Protein 1DQI (pdb70)

Nearest PDB structures (foldseek):
  1do6-assembly1_A  TM=9.764E-01  e=4.390E-23  Pyrococcus furiosus
  4bff-assembly3_F  TM=9.831E-01  e=1.515E-17  Archaeoglobus fulgidus
  2amu-assembly1_A  TM=9.667E-01  e=4.034E-16  Thermotoga maritima
  4c4b-assembly1_A  TM=9.115E-01  e=6.833E-17  Archaeoglobus fulgidus
  4c4u-assembly3_O  TM=9.508E-01  e=7.290E-16  Archaeoglobus fulgidus

Sequence (496 aa):
MISETIRSGDWKGEKHVPVIEYEREGELVKVKVQVGKEIPHPNTTEHHIRYIELYFLPEGENFVYQVGRVEFTAHGESVNGPNTSDVYTEPIAYFVLKTKKKGKLYALSYCNIHGLWENEVTLEMISETIRSGDWKGEKHVPVIEYEREGELVKVKVQVGKEIPHPNTTEHHIRYIELYFLPEGENFVYQVGRVEFTAHGESVNGPNTSDVYTEPIAYFVLKTKKKGKLYALSYCNIHGLWENEVTLEMISETIRSGDWKGEKHVPVIEYEREGELVKVKVQVGKEIPHPNTTEHHIRYIELYFLPEGENFVYQVGRVEFTAHGESVNGPNTSDVYTEPIAYFVLKTKKKGKLYALSYCNIHGLWENEVTLEMISETIRSGDWKGEKHVPVIEYEREGELVKVKVQVGKEIPHPNTTEHHIRYIELYFLPEGENFVYQVGRVEFTAHGESVNGPNTSDVYTEPIAYFVLKTKKKGKLYALSYCNIHGLWENEVTLE

B-factor: mean 19.08, std 8.94, range [7.33, 59.72]

Solvent-accessible surface area: 18107 Å² total; per-residue (Å²): 123,0,35,99,5,17,72,58,49,58,95,211,80,29,59,0,21,0,46,15,68,70,104,76,78,72,71,49,0,62,0,79,0,16,5,6,110,142,106,94,8,52,17,46,3,44,25,11,5,36,3,0,0,0,0,0,31,2,130,82,59,105,45,1,8,1,0,0,3,2,8,4,12,1,3,0,3,12,79,126,24,51,56,64,1,51,1,26,2,28,11,35,0,67,4,6,0,75,0,154,58,108,10,53,0,0,0,3,1,0,0,1,14,14,0,0,0,5,46,55,50,79,1,143,112,1,40,94,5,19,79,70,40,108,83,149,46,56,79,20,3,0,8,17,71,64,101,71,75,70,74,50,0,78,0,62,0,21,6,14,78,102,70,103,14,48,16,48,3,46,29,12,5,36,2,0,0,0,0,0,34,2,138,80,61,104,33,1,11,1,0,0,4,2,10,4,12,1,3,0,4,10,84,121,22,52,57,61,2,54,1,29,3,35,10,36,0,73,4,11,0,72,1,154,58,102,10,53,0,0,0,3,1,1,0,1,13,32,0,0,27,8,36,55,48,81,1,132,124,1,30,100,4,21,73,57,50,51,98,211,79,28,83,1,22,0,52,16,72,69,101,78,106,69,85,45,0,60,0,73,0,15,6,9,95,130,107,102,9,51,26,47,3,42,24,11,6,37,2,0,0,0,0,0,31,2,129,81,61,106,46,2,10,1,0,0,3,2,9,3,13,2,2,0,4,12,80,126,23,53,57,65,2,51,1,35,2,38,12,42,0,65,3,4,0,56,1,152,58,107,10,54,0,0,0,2,1,1,0,1,12,14,1,0,1,6,46,54,49,75,1,143,112,0,38,95,4,21,78,74,41,111,92,144,54,74,68,14,2,0,8,15,74,70,104,75,77,72,91,48,0,78,0,61,0,21,7,15,81,92,67,103,15,46,24,46,4,45,29,11,5,39,2,0,0,0,1,0,33,2,130,81,60,106,32,1,10,2,0,0,4,2,8,3,11,1,2,0,4,9,84,122,21,52,57,60,2,54,1,37,3,42,11,37,0,75,4,10,0,51,1,158,57,108,11,54,0,0,0,3,1,1,0,1,12,33,0,0,18,8,36,55,48,75,1,144

Foldseek 3Di:
DCVVQEAADDDPPAWDAWDWDWDDDPQKIKIKTATQPPHAHDQWPVKHWFKKWKWWDFPPDDDIGTQDIDGWPDRLDDPVGINPPPDGGHGMDIGIDGHPTWGKMKMWIQMPPRGIYMDMDTGD/DCVVQEAEDDQQVDFAAWDWDWDDDPQKIKIKIAGQPNHHFDQWPVKHWFKKWKWWDFPPDDDIGTQDMDGWPDRLDDPVGINPPPDGGHGMDMGIDGHPTWAKMKMWIQMPPRTIYIDMDTGD/DCCVQEAADDDPPAWDAWDWDWDDDPQKIKIKIATQPPHAHDQWPVKHWFKKWKWWDFPPDDDIGTQDMDGWPDRLDDPVGINPNPDGGHGMDIGIDGHPTWGKMKMWIQMPPRGIYMDMDTGD/DCVVQEAEDDLLPDQAAWDWDWDDDPQKIKIKIAGQPNHHFDQWPVKHWFKKWKWWDFPPDDDIGTQDIDGWPDRLDDPVGINPPPDGGHGMDIGIDGHPTWGKMKMWIQMPPRTIYIDMDTGD

CATH classification: 2.60.40.730

InterPro domains:
  IPR002742 Desulfoferrodoxin, ferrous iron-binding domain [PF01880] (9-120)
  IPR002742 Desulfoferrodoxin, ferrous iron-binding domain [TIGR00332] (8-123)
  IPR036073 Desulfoferrodoxin, ferrous iron-binding domain superfamily [G3DSA:2.60.40.730] (1-124)
  IPR036073 Desulfoferrodoxin, ferrous iron-binding domain superfamily [SSF49367] (2-123)
  IPR051233 Desulfoferrodoxin superoxide reductase [PTHR36541] (2-122)

Organism: Pyrococcus furiosus (strain ATCC 43587 / DSM 3638 / JCM 8422 / Vc1) (NCBI:txid186497)

Radius of gyration: 20.84 Å; Cα contacts (8 Å, |Δi|>4): 1491; chains: 4; bounding box: 49×52×50 Å

Structure (mmCIF, N/CA/C/O backbone):
data_1DQI
#
_entry.id   1DQI
#
_cell.length_a   49.662
_cell.length_b   93.191
_cell.length_c   99.505
_cell.angle_alpha   90.00
_cell.angle_beta   90.00
_cell.angle_gamma   90.00
#
_symmetry.space_group_name_H-M   'P 21 21 21'
#
loop_
_entity.id
_entity.type
_entity.pdbx_description
1 polymer 'SUPEROXIDE REDUCTASE'
2 non-polymer 'FE (III) ION'
3 water water
#
loop_
_atom_site.group_PDB
_atom_site.id
_atom_site.type_symbol
_atom_site.label_atom_id
_atom_site.label_alt_id
_atom_site.label_comp_id
_atom_site.label_asym_id
_atom_site.label_entity_id
_atom_site.label_seq_id
_atom_site.pdbx_PDB_ins_code
_atom_site.Cartn_x
_atom_site.Cartn_y
_atom_site.Cartn_z
_atom_site.occupancy
_atom_site.B_iso_or_equiv
_atom_site.auth_seq_id
_atom_site.auth_comp_id
_atom_site.auth_asym_id
_atom_site.auth_atom_id
_atom_site.pdbx_PDB_model_num
ATOM 1 N N . MET A 1 1 ? 34.421 -4.345 35.995 1.00 20.42 1 MET A N 1
ATOM 2 C CA . MET A 1 1 ? 33.894 -3.550 34.847 1.00 20.66 1 MET A CA 1
ATOM 3 C C . MET A 1 1 ? 32.750 -4.295 34.175 1.00 19.48 1 MET A C 1
ATOM 4 O O . MET A 1 1 ? 32.840 -5.497 33.939 1.00 18.29 1 MET A O 1
ATOM 9 N N . ILE A 1 2 ? 31.675 -3.579 33.864 1.00 17.98 2 ILE A N 1
ATOM 10 C CA . ILE A 1 2 ? 30.524 -4.200 33.224 1.00 17.76 2 ILE A CA 1
ATOM 11 C C . ILE A 1 2 ? 30.903 -4.781 31.864 1.00 17.45 2 ILE A C 1
ATOM 12 O O . ILE A 1 2 ? 30.288 -5.736 31.392 1.00 16.37 2 ILE A O 1
ATOM 17 N N . SER A 1 3 ? 31.933 -4.213 31.246 1.00 18.35 3 SER A N 1
ATOM 18 C CA . SER A 1 3 ? 32.392 -4.675 29.941 1.00 18.64 3 SER A CA 1
ATOM 19 C C . SER A 1 3 ? 32.749 -6.159 29.930 1.00 17.40 3 SER A C 1
ATOM 20 O O . SER A 1 3 ? 32.747 -6.792 28.876 1.00 17.15 3 SER A O 1
ATOM 23 N N . GLU A 1 4 ? 33.055 -6.712 31.101 1.00 16.87 4 GLU A N 1
ATOM 24 C CA . GLU A 1 4 ? 33.417 -8.123 31.201 1.00 18.55 4 GLU A CA 1
ATOM 25 C C . GLU A 1 4 ? 32.220 -9.038 30.959 1.00 18.15 4 GLU A C 1
ATOM 26 O O . GLU A 1 4 ? 32.364 -10.258 30.912 1.00 19.66 4 GLU A O 1
ATOM 32 N N . THR A 1 5 ? 31.042 -8.444 30.806 1.00 17.44 5 THR A N 1
ATOM 33 C CA . THR A 1 5 ? 29.821 -9.212 30.572 1.00 16.83 5 THR A CA 1
ATOM 34 C C . THR A 1 5 ? 29.274 -8.961 29.170 1.00 17.29 5 THR A C 1
ATOM 35 O O . THR A 1 5 ? 28.248 -9.528 28.788 1.00 17.47 5 THR A O 1
ATOM 39 N N . ILE A 1 6 ? 29.952 -8.107 28.411 1.00 15.40 6 ILE A N 1
ATOM 40 C CA . ILE A 1 6 ? 29.511 -7.774 27.061 1.00 16.18 6 ILE A CA 1
ATOM 41 C C . ILE A 1 6 ? 30.354 -8.461 25.997 1.00 16.28 6 ILE A C 1
ATOM 42 O O . ILE A 1 6 ? 31.574 -8.303 25.960 1.00 17.42 6 ILE A O 1
ATOM 47 N N . ARG A 1 7 ? 29.697 -9.220 25.127 1.00 16.53 7 ARG A N 1
ATOM 48 C CA . ARG A 1 7 ? 30.398 -9.922 24.060 1.00 16.20 7 ARG A CA 1
ATOM 49 C C . ARG A 1 7 ? 30.314 -9.134 22.756 1.00 17.44 7 ARG A C 1
ATOM 50 O O . ARG A 1 7 ? 29.333 -8.434 22.505 1.00 16.44 7 ARG A O 1
ATOM 58 N N . SER A 1 8 ? 31.350 -9.251 21.930 1.00 17.90 8 SER A N 1
ATOM 59 C CA . SER A 1 8 ? 31.399 -8.539 20.658 1.00 18.32 8 SER A CA 1
ATOM 60 C C . SER A 1 8 ? 31.599 -9.490 19.487 1.00 18.72 8 SER A C 1
ATOM 61 O O . SER A 1 8 ? 31.616 -9.068 18.330 1.00 19.12 8 SER A O 1
ATOM 64 N N . GLY A 1 9 ? 31.753 -10.773 19.792 1.00 18.65 9 GLY A N 1
ATOM 65 C CA . GLY A 1 9 ? 31.953 -11.755 18.746 1.00 19.55 9 GLY A CA 1
ATOM 66 C C . GLY A 1 9 ? 30.997 -12.921 18.878 1.00 19.34 9 GLY A C 1
ATOM 67 O O . GLY A 1 9 ? 30.894 -13.529 19.941 1.00 20.61 9 GLY A O 1
ATOM 68 N N . ASP A 1 10 ? 30.294 -13.222 17.793 1.00 19.24 10 ASP A N 1
ATOM 69 C CA . ASP A 1 10 ? 29.340 -14.323 17.761 1.00 19.14 10 ASP A CA 1
ATOM 70 C C . ASP A 1 10 ? 30.073 -15.654 17.827 1.00 19.38 10 ASP A C 1
ATOM 71 O O . ASP A 1 10 ? 31.250 -15.743 17.479 1.00 18.88 10 ASP A O 1
ATOM 76 N N . TRP A 1 11 ? 29.380 -16.687 18.289 1.00 18.76 11 TRP A N 1
ATOM 77 C CA . TRP A 1 11 ? 29.963 -18.019 18.279 1.00 19.53 11 TRP A CA 1
ATOM 78 C C . TRP A 1 11 ? 29.166 -18.652 17.148 1.00 19.22 11 TRP A C 1
ATOM 79 O O . TRP A 1 11 ? 28.003 -18.304 16.946 1.00 20.10 11 TRP A O 1
ATOM 90 N N . LYS A 1 12 ? 29.780 -19.547 16.388 1.00 19.44 12 LYS A N 1
ATOM 91 C CA . LYS A 1 12 ? 29.075 -20.171 15.275 1.00 20.58 12 LYS A CA 1
ATOM 92 C C . LYS A 1 12 ? 27.859 -20.961 15.745 1.00 20.24 12 LYS A C 1
ATOM 93 O O . LYS A 1 12 ? 27.966 -21.810 16.630 1.00 21.30 12 LYS A O 1
ATOM 99 N N . GLY A 1 13 ? 26.701 -20.671 15.158 1.00 19.76 13 GLY A N 1
ATOM 100 C CA . GLY A 1 13 ? 25.493 -21.381 15.536 1.00 19.42 13 GLY A CA 1
ATOM 101 C C . GLY A 1 13 ? 24.332 -20.497 15.954 1.00 19.66 13 GLY A C 1
ATOM 102 O O . GLY A 1 13 ? 23.175 -20.895 15.833 1.00 20.78 13 GLY A O 1
ATOM 103 N N . GLU A 1 14 ? 24.635 -19.302 16.454 1.00 18.30 14 GLU A N 1
ATOM 104 C CA . GLU A 1 14 ? 23.596 -18.370 16.885 1.00 17.58 14 GLU A CA 1
ATOM 105 C C . GLU A 1 14 ? 24.081 -16.934 16.741 1.00 17.15 14 GLU A C 1
ATOM 106 O O . GLU A 1 14 ? 25.147 -16.578 17.242 1.00 17.65 14 GLU A O 1
ATOM 112 N N . LYS A 1 15 ? 23.290 -16.112 16.056 1.00 17.33 15 LYS A N 1
ATOM 113 C CA . LYS A 1 15 ? 23.639 -14.712 15.829 1.00 17.18 15 LYS A CA 1
ATOM 114 C C . LYS A 1 15 ? 23.126 -13.806 16.944 1.00 16.42 15 LYS A C 1
ATOM 115 O O . LYS A 1 15 ? 21.927 -13.768 17.219 1.00 16.90 15 LYS A O 1
ATOM 121 N N . HIS A 1 16 ? 24.043 -13.074 17.570 1.00 15.23 16 HIS A N 1
ATOM 122 C CA . HIS A 1 16 ? 23.703 -12.164 18.661 1.00 15.38 16 HIS A CA 1
ATOM 123 C C . HIS A 1 16 ? 24.183 -10.743 18.398 1.00 15.43 16 HIS A C 1
ATOM 124 O O . HIS A 1 16 ? 23.527 -9.775 18.778 1.00 15.16 16 HIS A O 1
ATOM 131 N N . VAL A 1 17 ? 25.346 -10.622 17.769 1.00 17.15 17 VAL A N 1
ATOM 132 C CA . VAL A 1 17 ? 25.919 -9.312 17.496 1.00 17.77 17 VAL A CA 1
ATOM 133 C C . VAL A 1 17 ? 24.981 -8.412 16.703 1.00 18.73 17 VAL A C 1
ATOM 134 O O . VAL A 1 17 ? 24.535 -8.770 15.615 1.00 20.28 17 VAL A O 1
ATOM 138 N N . PRO A 1 18 ? 24.658 -7.231 17.250 1.00 18.74 18 PRO A N 1
ATOM 139 C CA . PRO A 1 18 ? 23.767 -6.312 16.539 1.00 20.06 18 PRO A CA 1
ATOM 140 C C . PRO A 1 18 ? 24.499 -5.687 15.355 1.00 21.04 18 PRO A C 1
ATOM 141 O O . PRO A 1 18 ? 25.506 -5.003 15.533 1.00 24.32 18 PRO A O 1
ATOM 145 N N . VAL A 1 19 ? 24.004 -5.937 14.149 1.00 20.46 19 VAL A N 1
ATOM 146 C CA . VAL A 1 19 ? 24.628 -5.394 12.948 1.00 21.15 19 VAL A CA 1
ATOM 147 C C . VAL A 1 19 ? 24.121 -3.980 12.686 1.00 19.93 19 VAL A C 1
ATOM 148 O O . VAL A 1 19 ? 22.915 -3.751 12.628 1.00 18.56 19 VAL A O 1
ATOM 152 N N . ILE A 1 20 ? 25.049 -3.038 12.529 1.00 19.71 20 ILE A N 1
ATOM 153 C CA . ILE A 1 20 ? 24.696 -1.643 12.284 1.00 19.84 20 ILE A CA 1
ATOM 154 C C . ILE A 1 20 ? 24.933 -1.218 10.840 1.00 20.67 20 ILE A C 1
ATOM 155 O O . ILE A 1 20 ? 26.004 -1.449 10.280 1.00 21.26 20 ILE A O 1
ATOM 160 N N . GLU A 1 21 ? 23.925 -0.587 10.251 1.00 21.08 21 GLU A N 1
ATOM 161 C CA . GLU A 1 21 ? 24.011 -0.090 8.883 1.00 22.63 21 GLU A CA 1
ATOM 162 C C . GLU A 1 21 ? 23.346 1.275 8.872 1.00 22.35 21 GLU A C 1
ATOM 163 O O . GLU A 1 21 ? 22.398 1.510 9.620 1.00 21.39 21 GLU A O 1
ATOM 169 N N . TYR A 1 22 ? 23.834 2.180 8.033 1.00 21.65 22 TYR A N 1
ATOM 170 C CA . TYR A 1 22 ? 23.238 3.505 7.976 1.00 22.05 22 TYR A CA 1
ATOM 171 C C . TYR A 1 22 ? 23.286 4.140 6.595 1.00 23.36 22 TYR A C 1
ATOM 172 O O . TYR A 1 22 ? 24.024 3.702 5.709 1.00 22.17 22 TYR A O 1
ATOM 181 N N . GLU A 1 23 ? 22.475 5.178 6.429 1.00 25.18 23 GLU A N 1
ATOM 182 C CA . GLU A 1 23 ? 22.391 5.923 5.182 1.00 27.86 23 GLU A CA 1
ATOM 183 C C . GLU A 1 23 ? 22.265 7.396 5.549 1.00 28.59 23 GLU A C 1
ATOM 184 O O . GLU A 1 23 ? 21.375 7.775 6.312 1.00 27.71 23 GLU A O 1
ATOM 190 N N . ARG A 1 24 ? 23.164 8.217 5.017 1.00 28.97 24 ARG A N 1
ATOM 191 C CA . ARG A 1 24 ? 23.158 9.648 5.295 1.00 31.11 24 ARG A CA 1
ATOM 192 C C . ARG A 1 24 ? 22.400 10.404 4.210 1.00 31.76 24 ARG A C 1
ATOM 193 O O . ARG A 1 24 ? 22.812 10.417 3.050 1.00 32.26 24 ARG A O 1
ATOM 201 N N . GLU A 1 25 ? 21.289 11.025 4.594 1.00 32.47 25 GLU A N 1
ATOM 202 C CA . GLU A 1 25 ? 20.466 11.791 3.664 1.00 33.47 25 GLU A CA 1
ATOM 203 C C . GLU A 1 25 ? 20.323 13.222 4.168 1.00 33.26 25 GLU A C 1
ATOM 204 O O . GLU A 1 25 ? 19.465 13.512 5.005 1.00 33.96 25 GLU A O 1
ATOM 210 N N . GLY A 1 26 ? 21.166 14.112 3.655 1.00 32.40 26 GLY A N 1
ATOM 211 C CA . GLY A 1 26 ? 21.117 15.498 4.080 1.00 31.36 26 GLY A CA 1
ATOM 212 C C . GLY A 1 26 ? 21.569 15.615 5.521 1.00 30.24 26 GLY A C 1
ATOM 213 O O . GLY A 1 26 ? 22.674 15.199 5.864 1.00 30.35 26 GLY A O 1
ATOM 214 N N . GLU A 1 27 ? 20.716 16.181 6.368 1.00 29.57 27 GLU A N 1
ATOM 215 C CA . GLU A 1 27 ? 21.042 16.335 7.782 1.00 28.83 27 GLU A CA 1
ATOM 216 C C . GLU A 1 27 ? 20.570 15.112 8.564 1.00 27.05 27 GLU A C 1
ATOM 217 O O . GLU A 1 27 ? 20.774 15.018 9.776 1.00 26.25 27 GLU A O 1
ATOM 223 N N . LEU A 1 28 ? 19.945 14.171 7.862 1.00 24.50 28 LEU A N 1
ATOM 224 C CA . LEU A 1 28 ? 19.432 12.970 8.504 1.00 23.95 28 LEU A CA 1
ATOM 225 C C . LEU A 1 28 ? 20.295 11.733 8.296 1.00 22.83 28 LEU A C 1
ATOM 226 O O . LEU A 1 28 ? 20.810 11.485 7.205 1.00 23.09 28 LEU A O 1
ATOM 231 N N . VAL A 1 29 ? 20.448 10.964 9.368 1.00 19.98 29 VAL A N 1
ATOM 232 C CA . VAL A 1 29 ? 21.218 9.731 9.345 1.00 19.72 29 VAL A CA 1
ATOM 233 C C . VAL A 1 29 ? 20.251 8.625 9.750 1.00 19.51 29 VAL A C 1
ATOM 234 O O . VAL A 1 29 ? 19.834 8.552 10.907 1.00 20.34 29 VAL A O 1
ATOM 238 N N . LYS A 1 30 ? 19.874 7.788 8.789 1.00 18.92 30 LYS A N 1
ATOM 239 C CA . LYS A 1 30 ? 18.951 6.688 9.046 1.00 18.07 30 LYS A CA 1
ATOM 240 C C . LYS A 1 30 ? 19.771 5.461 9.414 1.00 18.27 30 LYS A C 1
ATOM 241 O O . LYS A 1 30 ? 20.561 4.964 8.611 1.00 18.37 30 LYS A O 1
ATOM 247 N N . VAL A 1 31 ? 19.578 4.975 10.635 1.00 16.93 31 VAL A N 1
ATOM 248 C CA . VAL A 1 31 ? 20.330 3.832 11.122 1.00 15.97 31 VAL A CA 1
ATOM 249 C C . VAL A 1 31 ? 19.476 2.601 11.364 1.00 16.29 31 VAL A C 1
ATOM 250 O O . VAL A 1 31 ? 18.456 2.663 12.051 1.00 17.40 31 VAL A O 1
ATOM 254 N N . LYS A 1 32 ? 19.907 1.480 10.797 1.00 16.44 32 LYS A N 1
ATOM 255 C CA . LYS A 1 32 ? 19.211 0.216 10.973 1.00 16.13 32 LYS A CA 1
ATOM 256 C C . LYS A 1 32 ? 20.124 -0.710 11.764 1.00 16.43 32 LYS A C 1
ATOM 257 O O . LYS A 1 32 ? 21.291 -0.897 11.416 1.00 16.25 32 LYS A O 1
ATOM 263 N N . VAL A 1 33 ? 19.600 -1.268 12.848 1.00 14.77 33 VAL A N 1
ATOM 264 C CA . VAL A 1 33 ? 20.370 -2.190 13.670 1.00 14.54 33 VAL A CA 1
ATOM 265 C C . VAL A 1 33 ? 19.536 -3.450 13.797 1.00 14.17 33 VAL A C 1
ATOM 266 O O . VAL A 1 33 ? 18.336 -3.379 14.046 1.00 14.43 33 VAL A O 1
ATOM 270 N N . GLN A 1 34 ? 20.155 -4.608 13.612 1.00 14.79 34 GLN A N 1
ATOM 271 C CA . GLN A 1 34 ? 19.395 -5.836 13.728 1.00 16.30 34 GLN A CA 1
ATOM 272 C C . GLN A 1 34 ? 20.229 -7.021 14.174 1.00 15.82 34 GLN A C 1
ATOM 273 O O . GLN A 1 34 ? 21.436 -7.086 13.936 1.00 14.65 34 GLN A O 1
ATOM 279 N N . VAL A 1 35 ? 19.566 -7.944 14.856 1.00 15.90 35 VAL A N 1
ATOM 280 C CA . VAL A 1 35 ? 20.199 -9.155 15.346 1.00 14.77 35 VAL A CA 1
ATOM 281 C C . VAL A 1 35 ? 19.633 -10.309 14.524 1.00 16.43 35 VAL A C 1
ATOM 282 O O . VAL A 1 35 ? 18.416 -10.451 14.409 1.00 17.32 35 VAL A O 1
ATOM 286 N N . GLY A 1 36 ? 20.515 -11.107 13.927 1.00 17.98 36 GLY A N 1
ATOM 287 C CA . GLY A 1 36 ? 20.072 -12.248 13.138 1.00 19.00 36 GLY A CA 1
ATOM 288 C C . GLY A 1 36 ? 19.661 -11.941 11.710 1.00 21.71 36 GLY A C 1
ATOM 289 O O . GLY A 1 36 ? 18.688 -12.502 11.208 1.00 21.55 36 GLY A O 1
ATOM 290 N N . LYS A 1 37 ? 20.413 -11.063 11.052 1.00 23.53 37 LYS A N 1
ATOM 291 C CA . LYS A 1 37 ? 20.139 -10.660 9.672 1.00 27.32 37 LYS A CA 1
ATOM 292 C C . LYS A 1 37 ? 19.768 -11.798 8.716 1.00 29.84 37 LYS A C 1
ATOM 293 O O . LYS A 1 37 ? 18.646 -11.851 8.214 1.00 32.58 37 LYS A O 1
ATOM 299 N N . GLU A 1 38 ? 20.711 -12.699 8.457 1.00 32.04 38 GLU A N 1
ATOM 300 C CA . GLU A 1 38 ? 20.473 -13.819 7.543 1.00 33.52 38 GLU A CA 1
ATOM 301 C C . GLU A 1 38 ? 19.924 -15.050 8.259 1.00 32.86 38 GLU A C 1
ATOM 302 O O . GLU A 1 38 ? 18.941 -15.652 7.821 1.00 33.74 38 GLU A O 1
ATOM 308 N N . ILE A 1 39 ? 20.584 -15.431 9.347 1.00 30.50 39 ILE A N 1
ATOM 309 C CA . ILE A 1 39 ? 20.166 -16.573 10.149 1.00 28.49 39 ILE A CA 1
ATOM 310 C C . ILE A 1 39 ? 19.545 -15.983 11.408 1.00 25.93 39 ILE A C 1
ATOM 311 O O . ILE A 1 39 ? 20.250 -15.586 12.332 1.00 26.10 39 ILE A O 1
ATOM 316 N N . PRO A 1 40 ? 18.207 -15.916 11.456 1.00 23.78 40 PRO A N 1
ATOM 317 C CA . PRO A 1 40 ? 17.521 -15.354 12.622 1.00 21.52 40 PRO A CA 1
ATOM 318 C C . PRO A 1 40 ? 17.840 -15.970 13.977 1.00 18.76 40 PRO A C 1
ATOM 319 O O . PRO A 1 40 ? 18.072 -17.171 14.104 1.00 17.45 40 PRO A O 1
ATOM 323 N N . HIS A 1 41 ? 17.862 -15.109 14.987 1.00 16.23 41 HIS A N 1
ATOM 324 C CA . HIS A 1 41 ? 18.094 -15.527 16.356 1.00 14.99 41 HIS A CA 1
ATOM 325 C C . HIS A 1 41 ? 16.724 -16.032 16.805 1.00 14.71 41 HIS A C 1
ATOM 326 O O . HIS A 1 41 ? 15.694 -15.565 16.312 1.00 14.48 41 HIS A O 1
ATOM 333 N N . PRO A 1 42 ? 16.683 -17.014 17.714 1.00 13.27 42 PRO A N 1
ATOM 334 C CA . PRO A 1 42 ? 15.361 -17.481 18.136 1.00 13.22 42 PRO A CA 1
ATOM 335 C C . PRO A 1 42 ? 14.503 -16.357 18.711 1.00 11.97 42 PRO A C 1
ATOM 336 O O . PRO A 1 42 ? 15.018 -15.371 19.238 1.00 13.09 42 PRO A O 1
ATOM 340 N N . ASN A 1 43 ? 13.192 -16.496 18.580 1.00 11.74 43 ASN A N 1
ATOM 341 C CA . ASN A 1 43 ? 12.275 -15.521 19.149 1.00 11.20 43 ASN A CA 1
ATOM 342 C C . ASN A 1 43 ? 11.106 -16.310 19.704 1.00 11.89 43 ASN A C 1
ATOM 343 O O . ASN A 1 43 ? 10.049 -16.415 19.084 1.00 11.73 43 ASN A O 1
ATOM 348 N N . THR A 1 44 ? 11.335 -16.887 20.876 1.00 11.22 44 THR A N 1
ATOM 349 C CA . THR A 1 44 ? 10.337 -17.683 21.566 1.00 10.35 44 THR A CA 1
ATOM 350 C C . THR A 1 44 ? 10.106 -17.070 22.936 1.00 10.28 44 THR A C 1
ATOM 351 O O . THR A 1 44 ? 10.844 -16.182 23.368 1.00 10.36 44 T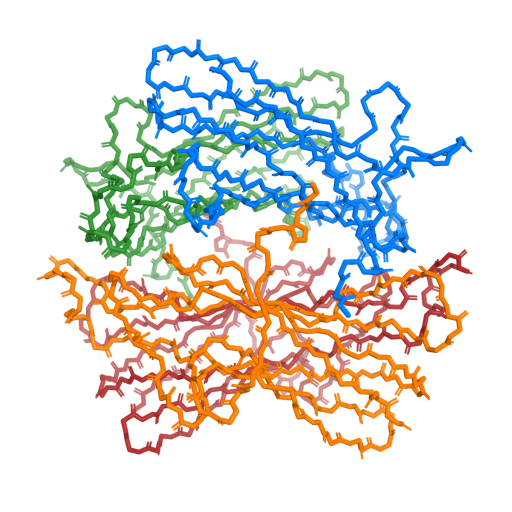HR A O 1
ATOM 355 N N . THR A 1 45 ? 9.078 -17.542 23.623 1.00 9.11 45 THR A N 1
ATOM 356 C CA . THR A 1 45 ? 8.774 -17.031 24.946 1.00 9.36 45 THR A CA 1
ATOM 357 C C . THR A 1 45 ? 9.966 -17.255 25.876 1.00 10.51 45 THR A C 1
ATOM 358 O O . THR A 1 45 ? 10.257 -16.435 26.746 1.00 10.92 45 THR A O 1
ATOM 362 N N . GLU A 1 46 ? 10.660 -18.365 25.660 1.00 11.16 46 GLU A N 1
ATOM 363 C CA . GLU A 1 46 ? 11.808 -18.751 26.473 1.00 10.71 46 GLU A CA 1
ATOM 364 C C . GLU A 1 46 ? 13.157 -18.165 26.076 1.00 10.97 46 GLU A C 1
ATOM 365 O O . GLU A 1 46 ? 14.056 -18.052 26.912 1.00 10.62 46 GLU A O 1
ATOM 371 N N . HIS A 1 47 ? 13.307 -17.797 24.809 1.00 9.78 47 HIS A N 1
ATOM 372 C CA . HIS A 1 47 ? 14.586 -17.299 24.311 1.00 9.94 47 HIS A CA 1
ATOM 373 C C . HIS A 1 47 ? 14.362 -16.227 23.248 1.00 9.97 47 HIS A C 1
ATOM 374 O O . HIS A 1 47 ? 13.841 -16.513 22.173 1.00 10.19 47 HIS A O 1
ATOM 381 N N . HIS A 1 48 ? 14.773 -14.994 23.532 1.00 10.39 48 HIS A N 1
ATOM 382 C CA . HIS A 1 48 ? 14.546 -13.910 22.578 1.00 8.84 48 HIS A CA 1
ATOM 383 C C . HIS A 1 48 ? 15.401 -12.674 22.838 1.00 8.87 48 HIS A C 1
ATOM 384 O O . HIS A 1 48 ? 15.940 -12.496 23.930 1.00 8.73 48 HIS A O 1
ATOM 391 N N . ILE A 1 49 ? 15.505 -11.815 21.828 1.00 8.38 49 ILE A N 1
ATOM 392 C CA . ILE A 1 49 ? 16.253 -10.567 21.964 1.00 8.69 49 ILE A CA 1
ATOM 393 C C . ILE A 1 49 ? 15.284 -9.550 22.574 1.00 9.10 49 ILE A C 1
ATOM 394 O O . ILE A 1 49 ? 14.199 -9.312 22.034 1.00 8.90 49 ILE A O 1
ATOM 399 N N . ARG A 1 50 ? 15.673 -8.955 23.700 1.00 7.42 50 ARG A N 1
ATOM 400 C CA . ARG A 1 50 ? 14.815 -8.001 24.397 1.00 8.82 50 ARG A CA 1
ATOM 401 C C . ARG A 1 50 ? 14.829 -6.575 23.868 1.00 8.79 50 ARG A C 1
ATOM 402 O O . ARG A 1 50 ? 13.793 -5.908 23.836 1.00 8.22 50 ARG A O 1
ATOM 410 N N . TYR A 1 51 ? 15.998 -6.097 23.462 1.00 8.65 51 TYR A N 1
ATOM 411 C CA . TYR A 1 51 ? 16.096 -4.725 22.987 1.00 9.75 51 TYR A CA 1
ATOM 412 C C . TYR A 1 51 ? 17.421 -4.434 22.313 1.00 10.79 51 TYR A C 1
ATOM 413 O O . TYR A 1 51 ? 18.369 -5.214 22.408 1.00 10.18 51 TYR A O 1
ATOM 422 N N . ILE A 1 52 ? 17.467 -3.292 21.636 1.00 10.65 52 ILE A N 1
ATOM 423 C CA . ILE A 1 52 ? 18.677 -2.812 20.990 1.00 10.72 52 ILE A CA 1
ATOM 424 C C . ILE A 1 52 ? 18.754 -1.330 21.340 1.00 10.78 52 ILE A C 1
ATOM 425 O O . ILE A 1 52 ? 17.747 -0.621 21.289 1.00 11.05 52 ILE A O 1
ATOM 430 N N . GLU A 1 53 ? 19.945 -0.876 21.715 1.00 10.34 53 GLU A N 1
ATOM 431 C CA . GLU A 1 53 ? 20.171 0.524 22.059 1.00 11.22 53 GLU A CA 1
ATOM 432 C C . GLU A 1 53 ? 21.212 1.070 21.087 1.00 10.81 53 GLU A C 1
ATOM 433 O O . GLU A 1 53 ? 22.127 0.348 20.686 1.00 11.28 53 GLU A O 1
ATOM 439 N N . LEU A 1 54 ? 21.068 2.334 20.700 1.00 10.07 54 LEU A N 1
ATOM 440 C CA . LEU A 1 54 ? 22.019 2.961 19.788 1.00 9.71 54 LEU A CA 1
ATOM 441 C C . LEU A 1 54 ? 22.657 4.167 20.465 1.00 9.82 54 LEU A C 1
ATOM 442 O O . LEU A 1 54 ? 21.965 4.987 21.072 1.00 9.65 54 LEU A O 1
ATOM 447 N N . TYR A 1 55 ? 23.981 4.259 20.361 1.00 9.55 55 TYR A N 1
ATOM 448 C CA . TYR A 1 55 ? 24.746 5.351 20.957 1.00 12.00 55 TYR A CA 1
ATOM 449 C C . TYR A 1 55 ? 25.598 6.036 19.892 1.00 11.95 55 TYR A C 1
ATOM 450 O O . TYR A 1 55 ? 25.947 5.430 18.877 1.00 12.04 55 TYR A O 1
ATOM 459 N N . PHE A 1 56 ? 25.931 7.301 20.125 1.00 12.55 56 PHE A N 1
ATOM 460 C CA . PHE A 1 56 ? 26.750 8.056 19.183 1.00 13.21 56 PHE A CA 1
ATOM 461 C C . PHE A 1 56 ? 27.766 8.910 19.928 1.00 13.72 56 PHE A C 1
ATOM 462 O O . PHE A 1 56 ? 27.402 9.707 20.790 1.00 12.01 56 PHE A O 1
ATOM 470 N N . LEU A 1 57 ? 29.044 8.717 19.614 1.00 14.47 57 LEU A N 1
ATOM 471 C CA . LEU A 1 57 ? 30.108 9.508 20.223 1.00 15.09 57 LEU A CA 1
ATOM 472 C C . LEU A 1 57 ? 30.713 10.340 19.103 1.00 15.01 57 LEU A C 1
ATOM 473 O O . LEU A 1 57 ? 31.451 9.821 18.264 1.00 15.65 57 LEU A O 1
ATOM 478 N N . PRO A 1 58 ? 30.384 11.641 19.053 1.00 15.04 58 PRO A N 1
ATOM 479 C CA . PRO A 1 58 ? 30.927 12.509 18.002 1.00 14.86 58 PRO A CA 1
ATOM 480 C C . PRO A 1 58 ? 32.448 12.549 18.019 1.00 15.02 58 PRO A C 1
ATOM 481 O O . PRO A 1 58 ? 33.068 12.513 19.082 1.00 15.40 58 PRO A O 1
ATOM 485 N N . GLU A 1 59 ? 33.044 12.628 16.835 1.00 18.35 59 GLU A N 1
ATOM 486 C CA . GLU A 1 59 ? 34.495 12.665 16.719 1.00 20.05 59 GLU A CA 1
ATOM 487 C C . GLU A 1 59 ? 35.104 13.790 17.545 1.00 20.15 59 GLU A C 1
ATOM 488 O O . GLU A 1 59 ? 34.686 14.943 17.448 1.00 19.48 59 GLU A O 1
ATOM 494 N N . GLY A 1 60 ? 36.083 13.436 18.370 1.00 21.07 60 GLY A N 1
ATOM 495 C CA . GLY A 1 60 ? 36.762 14.419 19.193 1.00 21.99 60 GLY A CA 1
ATOM 496 C C . GLY A 1 60 ? 36.048 14.847 20.461 1.00 21.77 60 GLY A C 1
ATOM 497 O O . GLY A 1 60 ? 36.565 15.677 21.204 1.00 22.54 60 GLY A O 1
ATOM 498 N N . GLU A 1 61 ? 34.867 14.295 20.721 1.00 20.39 61 GLU A N 1
ATOM 499 C CA . GLU A 1 61 ? 34.126 14.665 21.923 1.00 19.33 61 GLU A CA 1
ATOM 500 C C . GLU A 1 61 ? 34.355 13.666 23.055 1.00 19.07 61 GLU A C 1
ATOM 501 O O . GLU A 1 61 ? 34.824 12.551 22.822 1.00 19.98 61 GLU A O 1
ATOM 507 N N . ASN A 1 62 ? 34.027 14.067 24.281 1.00 18.19 62 ASN A N 1
ATOM 508 C CA . ASN A 1 62 ? 34.248 13.218 25.450 1.00 18.89 62 ASN A CA 1
ATOM 509 C C . ASN A 1 62 ? 33.042 12.485 26.020 1.00 17.36 62 ASN A C 1
ATOM 510 O O . ASN A 1 62 ? 33.200 11.607 26.868 1.00 16.27 62 ASN A O 1
ATOM 515 N N . PHE A 1 63 ? 31.841 12.830 25.573 1.00 15.80 63 PHE A N 1
ATOM 516 C CA . PHE A 1 63 ? 30.658 12.185 26.123 1.00 15.27 63 PHE A CA 1
ATOM 517 C C . PHE A 1 63 ? 29.728 11.562 25.096 1.00 14.40 63 PHE A C 1
ATOM 518 O O . PHE A 1 63 ? 29.211 12.234 24.207 1.00 14.33 63 PHE A O 1
ATOM 526 N N . VAL A 1 64 ? 29.518 10.259 25.236 1.00 13.08 64 VAL A N 1
ATOM 527 C CA . VAL A 1 64 ? 28.658 9.531 24.321 1.00 12.66 64 VAL A CA 1
ATOM 528 C C . VAL A 1 64 ? 27.209 9.930 24.545 1.00 12.68 64 VAL A C 1
ATOM 529 O O . VAL A 1 64 ? 26.811 10.273 25.660 1.00 12.24 64 VAL A O 1
ATOM 533 N N . TYR A 1 65 ? 26.430 9.895 23.474 1.00 12.23 65 TYR A N 1
ATOM 534 C CA . TYR A 1 65 ? 25.019 10.229 23.554 1.00 11.63 65 TYR A CA 1
ATOM 535 C C . TYR A 1 65 ? 24.188 9.014 23.211 1.00 11.46 65 TYR A C 1
ATOM 536 O O . TYR A 1 65 ? 24.500 8.285 22.268 1.00 12.46 65 TYR A O 1
ATOM 545 N N . GLN A 1 66 ? 23.133 8.782 23.982 1.00 12.28 66 GLN A N 1
ATOM 546 C CA . GLN A 1 66 ? 22.246 7.676 23.669 1.00 11.31 66 GLN A CA 1
ATOM 547 C C . GLN A 1 66 ? 21.298 8.252 22.626 1.00 11.74 66 GLN A C 1
ATOM 548 O O . GLN A 1 66 ? 20.650 9.271 22.867 1.00 11.70 66 GLN A O 1
ATOM 554 N N . VAL A 1 67 ? 21.233 7.617 21.460 1.00 10.38 67 VAL A N 1
ATOM 555 C CA . VAL A 1 67 ? 20.366 8.085 20.388 1.00 12.08 67 VAL A CA 1
ATOM 556 C C . VAL A 1 67 ? 18.957 7.546 20.593 1.00 11.75 67 VAL A C 1
ATOM 557 O O . VAL A 1 67 ? 17.970 8.258 20.417 1.00 11.38 67 VAL A O 1
ATOM 561 N N . GLY A 1 68 ? 18.866 6.279 20.972 1.00 10.18 68 GLY A N 1
ATOM 562 C CA . GLY A 1 68 ? 17.557 5.704 21.190 1.00 10.60 68 GLY A CA 1
ATOM 563 C C . GLY A 1 68 ? 17.619 4.294 21.721 1.00 9.51 68 GLY A C 1
ATOM 564 O O . GLY A 1 68 ? 18.687 3.698 21.846 1.00 8.85 68 GLY A O 1
ATOM 565 N N . ARG A 1 69 ? 16.445 3.772 22.044 1.00 9.50 69 ARG A N 1
ATOM 566 C CA . ARG A 1 69 ? 16.315 2.430 22.564 1.00 10.36 69 ARG A CA 1
ATOM 567 C C . ARG A 1 69 ? 15.043 1.842 21.978 1.00 10.79 69 ARG A C 1
ATOM 568 O O . ARG A 1 69 ? 14.010 2.507 21.922 1.00 10.11 69 ARG A O 1
ATOM 576 N N . VAL A 1 70 ? 15.128 0.606 21.504 1.00 9.73 70 VAL A N 1
ATOM 577 C CA . VAL A 1 70 ? 13.962 -0.061 20.952 1.00 10.22 70 VAL A CA 1
ATOM 578 C C . VAL A 1 70 ? 13.783 -1.369 21.700 1.00 10.16 70 VAL A C 1
ATOM 579 O O . VAL A 1 70 ? 14.692 -2.203 21.733 1.00 9.85 70 VAL A O 1
ATOM 583 N N . GLU A 1 71 ? 12.619 -1.527 22.323 1.00 8.07 71 GLU A N 1
ATOM 584 C CA . GLU A 1 71 ? 12.300 -2.734 23.067 1.00 10.36 71 GLU A CA 1
ATOM 585 C C . GLU A 1 71 ? 11.346 -3.590 22.239 1.00 9.74 71 GLU A C 1
ATOM 586 O O . GLU A 1 71 ? 10.322 -3.102 21.752 1.00 9.14 71 GLU A O 1
ATOM 592 N N . PHE A 1 72 ? 11.708 -4.858 22.061 1.00 10.53 72 PHE A N 1
ATOM 593 C CA . PHE A 1 72 ? 10.894 -5.817 21.314 1.00 9.85 72 PHE A CA 1
ATOM 594 C C . PHE A 1 72 ? 10.181 -6.574 22.426 1.00 10.35 72 PHE A C 1
ATOM 595 O O . PHE A 1 72 ? 10.769 -7.421 23.099 1.00 10.31 72 PHE A O 1
ATOM 603 N N . THR A 1 73 ? 8.900 -6.270 22.604 1.00 10.04 73 THR A N 1
ATOM 604 C CA . THR A 1 73 ? 8.142 -6.827 23.714 1.00 11.03 73 THR A CA 1
ATOM 605 C C . THR A 1 73 ? 7.177 -7.990 23.524 1.00 10.03 73 THR A C 1
ATOM 606 O O . THR A 1 73 ? 6.644 -8.497 24.504 1.00 11.39 73 THR A O 1
ATOM 610 N N . ALA A 1 74 ? 6.951 -8.427 22.289 1.00 8.89 74 ALA A N 1
ATOM 611 C CA . ALA A 1 74 ? 6.032 -9.541 22.063 1.00 9.32 74 ALA A CA 1
ATOM 612 C C . ALA A 1 74 ? 6.837 -10.786 21.706 1.00 9.94 74 ALA A C 1
ATOM 613 O O . ALA A 1 74 ? 7.645 -10.755 20.776 1.00 9.27 74 ALA A O 1
ATOM 615 N N . HIS A 1 75 ? 6.626 -11.878 22.446 1.00 10.40 75 HIS A N 1
ATOM 616 C CA . HIS A 1 75 ? 7.372 -13.121 22.198 1.00 9.67 75 HIS A CA 1
ATOM 617 C C . HIS A 1 75 ? 6.547 -14.402 22.268 1.00 9.63 75 HIS A C 1
ATOM 618 O O . HIS A 1 75 ? 7.024 -15.436 22.760 1.00 9.93 75 HIS A O 1
ATOM 625 N N . GLY A 1 76 ? 5.311 -14.321 21.770 1.00 9.02 76 GLY A N 1
ATOM 626 C CA . GLY A 1 76 ? 4.422 -15.469 21.717 1.00 9.49 76 GLY A CA 1
ATOM 627 C C . GLY A 1 76 ? 3.645 -15.839 22.964 1.00 10.87 76 GLY A C 1
ATOM 628 O O . GLY A 1 76 ? 2.761 -16.685 22.901 1.00 10.42 76 GLY A O 1
ATOM 629 N N . GLU A 1 77 ? 3.963 -15.222 24.094 1.00 10.40 77 GLU A N 1
ATOM 630 C CA . GLU A 1 77 ? 3.270 -15.532 25.340 1.00 11.34 77 GLU A CA 1
ATOM 631 C C . GLU A 1 77 ? 1.774 -15.239 25.264 1.00 11.73 77 GLU A C 1
ATOM 632 O O . GLU A 1 77 ? 1.360 -14.267 24.639 1.00 11.59 77 GLU A O 1
ATOM 638 N N . SER A 1 78 ? 0.966 -16.080 25.904 1.00 11.80 78 SER A N 1
ATOM 639 C CA . SER A 1 78 ? -0.482 -15.874 25.936 1.00 11.99 78 SER A CA 1
ATOM 640 C C . SER A 1 78 ? -1.100 -16.720 27.038 1.00 12.08 78 SER A C 1
ATOM 641 O O . SER A 1 78 ? -0.445 -17.604 27.596 1.00 10.55 78 SER A O 1
ATOM 644 N N . VAL A 1 79 ? -2.360 -16.445 27.357 1.00 12.73 79 VAL A N 1
ATOM 645 C CA . VAL A 1 79 ? -3.049 -17.193 28.400 1.00 12.80 79 VAL A CA 1
ATOM 646 C C . VAL A 1 79 ? -3.170 -18.661 28.021 1.00 13.74 79 VAL A C 1
ATOM 647 O O . VAL A 1 79 ? -3.467 -19.504 28.863 1.00 13.63 79 VAL A O 1
ATOM 651 N N . ASN A 1 80 ? -2.932 -18.964 26.750 1.00 14.64 80 ASN A N 1
ATOM 652 C CA . ASN A 1 80 ? -3.017 -20.339 26.277 1.00 14.50 80 ASN A CA 1
ATOM 653 C C . ASN A 1 80 ? -1.646 -20.998 26.221 1.00 15.35 80 ASN A C 1
ATOM 654 O O . ASN A 1 80 ? -1.462 -22.027 25.564 1.00 16.05 80 ASN A O 1
ATOM 659 N N . GLY A 1 81 ? -0.681 -20.389 26.906 1.00 14.95 81 GLY A N 1
ATOM 660 C CA . GLY A 1 81 ? 0.656 -20.949 26.967 1.00 13.08 81 GLY A CA 1
ATOM 661 C C . GLY A 1 81 ? 1.766 -20.225 26.234 1.00 12.52 81 GLY A C 1
ATOM 662 O O . GLY A 1 81 ? 1.526 -19.287 25.474 1.00 11.62 81 GLY A O 1
ATOM 663 N N . PRO A 1 82 ? 3.016 -20.652 26.452 1.00 11.23 82 PRO A N 1
ATOM 664 C CA . PRO A 1 82 ? 4.141 -20.007 25.777 1.00 11.10 82 PRO A CA 1
ATOM 665 C C . PRO A 1 82 ? 4.097 -20.324 24.288 1.00 11.38 82 PRO A C 1
ATOM 666 O O . PRO A 1 82 ? 3.689 -21.420 23.895 1.00 10.88 82 PRO A O 1
ATOM 670 N N . ASN A 1 83 ? 4.503 -19.358 23.469 1.00 10.99 83 ASN A N 1
ATOM 671 C CA . ASN A 1 83 ? 4.548 -19.525 22.017 1.00 11.80 83 ASN A CA 1
ATOM 672 C C . ASN A 1 83 ? 3.201 -19.852 21.383 1.00 13.55 83 ASN A C 1
ATOM 673 O O . ASN A 1 83 ? 3.129 -20.670 20.464 1.00 14.62 83 ASN A O 1
ATOM 678 N N . THR A 1 84 ? 2.143 -19.202 21.853 1.00 12.52 84 THR A N 1
ATOM 679 C CA . THR A 1 84 ? 0.807 -19.460 21.320 1.00 13.55 84 THR A CA 1
ATOM 680 C C . THR A 1 84 ? 0.048 -18.226 20.826 1.00 14.18 84 THR A C 1
ATOM 681 O O . THR A 1 84 ? -1.009 -18.356 20.212 1.00 14.72 84 THR A O 1
ATOM 685 N N . SER A 1 85 ? 0.579 -17.035 21.080 1.00 13.04 85 SER A N 1
ATOM 686 C CA . SER A 1 85 ? -0.105 -15.809 20.663 1.00 12.54 85 SER A CA 1
ATOM 687 C C . SER A 1 85 ? 0.013 -15.466 19.182 1.00 12.18 85 SER A C 1
ATOM 688 O O . SER A 1 85 ? -0.801 -14.707 18.660 1.00 11.82 85 SER A O 1
ATOM 691 N N . ASP A 1 86 ? 1.023 -16.025 18.519 1.00 12.80 86 ASP A N 1
ATOM 692 C CA . ASP A 1 86 ? 1.295 -15.755 17.108 1.00 13.85 86 ASP A CA 1
ATOM 693 C C . ASP A 1 86 ? 1.625 -14.278 16.928 1.00 14.27 86 ASP A C 1
ATOM 694 O O . ASP A 1 86 ? 1.409 -13.704 15.865 1.00 14.00 86 ASP A O 1
ATOM 699 N N . VAL A 1 87 ? 2.135 -13.668 17.993 1.00 13.50 87 VAL A N 1
ATOM 700 C CA . VAL A 1 87 ? 2.532 -12.264 17.970 1.00 13.24 87 VAL A CA 1
ATOM 701 C C . VAL A 1 87 ? 3.970 -12.194 18.479 1.00 12.40 87 VAL A C 1
ATOM 702 O O . VAL A 1 87 ? 4.237 -12.449 19.659 1.00 11.91 87 VAL A O 1
ATOM 706 N N . TYR A 1 88 ? 4.888 -11.857 17.576 1.00 12.55 88 TYR A N 1
ATOM 707 C CA . TYR A 1 88 ? 6.308 -11.765 17.895 1.00 11.86 88 TYR A CA 1
ATOM 708 C C . TYR A 1 88 ? 6.919 -10.498 17.317 1.00 12.23 88 TYR A C 1
ATOM 709 O O . TYR A 1 88 ? 6.650 -10.136 16.176 1.00 13.21 88 TYR A O 1
ATOM 718 N N . THR A 1 89 ? 7.751 -9.827 18.106 1.00 10.73 89 THR A N 1
ATOM 719 C CA . THR A 1 89 ? 8.407 -8.613 17.637 1.00 10.39 89 THR A CA 1
ATOM 720 C C . THR A 1 89 ? 9.838 -8.956 17.252 1.00 11.69 89 THR A C 1
ATOM 721 O O . THR A 1 89 ? 10.632 -9.390 18.085 1.00 9.57 89 THR A O 1
ATOM 725 N N . GLU A 1 90 ? 10.161 -8.769 15.978 1.00 10.90 90 GLU A N 1
ATOM 726 C CA . GLU A 1 90 ? 11.494 -9.082 15.475 1.00 11.86 90 GLU A CA 1
ATOM 727 C C . GLU A 1 90 ? 12.524 -8.057 15.922 1.00 11.05 90 GLU A C 1
ATOM 728 O O . GLU A 1 90 ? 12.229 -6.867 15.996 1.00 9.90 90 GLU A O 1
ATOM 734 N N . PRO A 1 91 ? 13.754 -8.510 16.212 1.00 11.46 91 PRO A N 1
ATOM 735 C CA . PRO A 1 91 ? 14.831 -7.623 16.661 1.00 12.25 91 PRO A CA 1
ATOM 736 C C . PRO A 1 91 ? 15.444 -6.771 15.558 1.00 11.83 91 PRO A C 1
ATOM 737 O O . PRO A 1 91 ? 16.622 -6.912 15.226 1.00 13.12 91 PRO A O 1
ATOM 741 N N . ILE A 1 92 ? 14.630 -5.887 14.997 1.00 12.07 92 ILE A N 1
ATOM 742 C CA . ILE A 1 92 ? 15.077 -4.979 13.951 1.00 13.62 92 ILE A CA 1
ATOM 743 C C . ILE A 1 92 ? 14.760 -3.580 14.454 1.00 14.29 92 ILE A C 1
ATOM 744 O O . ILE A 1 92 ? 13.605 -3.265 14.745 1.00 13.36 92 ILE A O 1
ATOM 749 N N . ALA A 1 93 ? 15.789 -2.750 14.569 1.00 15.09 93 ALA A N 1
ATOM 750 C CA . ALA A 1 93 ? 15.620 -1.394 15.061 1.00 16.87 93 ALA A CA 1
ATOM 751 C C . ALA A 1 93 ? 16.038 -0.355 14.033 1.00 17.74 93 ALA A C 1
ATOM 752 O O . ALA A 1 93 ? 17.049 -0.503 13.348 1.00 18.44 93 ALA A O 1
ATOM 754 N N . TYR A 1 94 ? 15.242 0.699 13.929 1.00 17.80 94 TYR A N 1
ATOM 755 C CA . TYR A 1 94 ? 15.526 1.779 13.004 1.00 18.34 94 TYR A CA 1
ATOM 756 C C . TYR A 1 94 ? 15.511 3.071 13.804 1.00 18.12 94 TYR A C 1
ATOM 757 O O . TYR A 1 94 ? 14.630 3.280 14.639 1.00 17.43 94 TYR A O 1
ATOM 766 N N . PHE A 1 95 ? 16.500 3.923 13.564 1.00 15.33 95 PHE A N 1
ATOM 767 C CA . PHE A 1 95 ? 16.599 5.197 14.259 1.00 15.61 95 PHE A CA 1
ATOM 768 C C . PHE A 1 95 ? 16.845 6.293 13.239 1.00 16.06 95 PHE A C 1
ATOM 769 O O . PHE A 1 95 ? 17.659 6.129 12.331 1.00 15.31 95 PHE A O 1
ATOM 777 N N . VAL A 1 96 ? 16.137 7.407 13.381 1.00 15.11 96 VAL A N 1
ATOM 778 C CA . VAL A 1 96 ? 16.333 8.532 12.480 1.00 15.49 96 VAL A CA 1
ATOM 779 C C . VAL A 1 96 ? 17.062 9.577 13.312 1.00 15.54 96 VAL A C 1
ATOM 780 O O . VAL A 1 96 ? 16.477 10.204 14.199 1.00 14.87 96 VAL A O 1
ATOM 784 N N . LEU A 1 97 ? 18.351 9.733 13.035 1.00 15.66 97 LEU A N 1
ATOM 785 C CA . LEU A 1 97 ? 19.191 10.666 13.766 1.00 17.18 97 LEU A CA 1
ATOM 786 C C . LEU A 1 97 ? 19.494 11.921 12.956 1.00 18.50 97 LEU A C 1
ATOM 787 O O . LEU A 1 97 ? 20.003 11.844 11.838 1.00 18.77 97 LEU A O 1
ATOM 792 N N . LYS A 1 98 ? 19.170 13.080 13.522 1.00 17.73 98 LYS A N 1
ATOM 793 C CA . LYS A 1 98 ? 19.435 14.340 12.843 1.00 18.18 98 LYS A CA 1
ATOM 794 C C . LYS A 1 98 ? 20.734 14.933 13.372 1.00 17.84 98 LYS A C 1
ATOM 795 O O . LYS A 1 98 ? 20.801 15.392 14.513 1.00 17.48 98 LYS A O 1
ATOM 801 N N . THR A 1 99 ? 21.768 14.914 12.538 1.00 16.86 99 THR A N 1
ATOM 802 C CA . THR A 1 99 ? 23.066 15.452 12.919 1.00 16.67 99 THR A CA 1
ATOM 803 C C . THR A 1 99 ? 23.939 15.656 11.691 1.00 17.75 99 THR A C 1
ATOM 804 O O . THR A 1 99 ? 23.765 14.982 10.677 1.00 17.82 99 THR A O 1
ATOM 808 N N . LYS A 1 100 ? 24.875 16.592 11.791 1.00 18.91 100 LYS A N 1
ATOM 809 C CA . LYS A 1 100 ? 25.802 16.862 10.702 1.00 19.50 100 LYS A CA 1
ATOM 810 C C . LYS A 1 100 ? 27.194 16.459 11.165 1.00 19.13 100 LYS A C 1
ATOM 811 O O . LYS A 1 100 ? 28.179 16.629 10.442 1.00 20.32 100 LYS A O 1
ATOM 817 N N . LYS A 1 101 ? 27.266 15.914 12.376 1.00 17.64 101 LYS A N 1
ATOM 818 C CA . LYS A 1 101 ? 28.538 15.484 12.941 1.00 16.73 101 LYS A CA 1
ATOM 819 C C . LYS A 1 101 ? 28.908 14.080 12.484 1.00 17.97 101 LYS A C 1
ATOM 820 O O . LYS A 1 101 ? 28.074 13.332 11.971 1.00 18.29 101 LYS A O 1
ATOM 826 N N . LYS A 1 102 ? 30.176 13.741 12.672 1.00 17.71 102 LYS A N 1
ATOM 827 C CA . LYS A 1 102 ? 30.693 12.428 12.322 1.00 18.64 102 LYS A CA 1
ATOM 828 C C . LYS A 1 102 ? 31.226 11.843 13.619 1.00 17.56 102 LYS A C 1
ATOM 829 O O . LYS A 1 102 ? 31.407 12.565 14.595 1.00 18.33 102 LYS A O 1
ATOM 835 N N . GLY A 1 103 ? 31.474 10.538 13.636 1.00 17.53 103 GLY A N 1
ATOM 836 C CA . GLY A 1 103 ? 31.990 9.920 14.841 1.00 16.91 103 GLY A CA 1
ATOM 837 C C . GLY A 1 103 ? 31.827 8.417 14.831 1.00 17.39 103 GLY A C 1
ATOM 838 O O . GLY A 1 103 ? 31.990 7.771 13.796 1.00 15.94 103 GLY A O 1
ATOM 839 N N . LYS A 1 104 ? 31.495 7.859 15.989 1.00 16.60 104 LYS A N 1
ATOM 840 C CA . LYS A 1 104 ? 31.317 6.421 16.107 1.00 16.90 104 LYS A CA 1
ATOM 841 C C . LYS A 1 104 ? 29.935 6.076 16.644 1.00 16.02 104 LYS A C 1
ATOM 842 O O . LYS A 1 104 ? 29.445 6.704 17.584 1.00 15.79 104 LYS A O 1
ATOM 848 N N . LEU A 1 105 ? 29.310 5.079 16.029 1.00 15.35 105 LEU A N 1
ATOM 849 C CA . LEU A 1 105 ? 27.994 4.615 16.447 1.00 15.45 105 LEU A CA 1
ATOM 850 C C . LEU A 1 105 ? 28.177 3.267 17.132 1.00 15.71 105 LEU A C 1
ATOM 851 O O . LEU A 1 105 ? 28.886 2.402 16.617 1.00 16.97 105 LEU A O 1
ATOM 856 N N . TYR A 1 106 ? 27.558 3.098 18.298 1.00 13.98 106 TYR A N 1
ATOM 857 C CA . TYR A 1 106 ? 27.650 1.839 19.037 1.00 13.25 106 TYR A CA 1
ATOM 858 C C . TYR A 1 106 ? 26.257 1.267 19.234 1.00 13.31 106 TYR A C 1
ATOM 859 O O . TYR A 1 106 ? 25.284 2.009 19.383 1.00 11.89 106 TYR A O 1
ATOM 868 N N . ALA A 1 107 ? 26.165 -0.057 19.241 1.00 12.67 107 ALA A N 1
ATOM 869 C CA . ALA A 1 107 ? 24.890 -0.716 19.464 1.00 12.93 107 ALA A CA 1
ATOM 870 C C . ALA A 1 107 ? 25.068 -1.707 20.598 1.00 13.80 107 ALA A C 1
ATOM 871 O O . ALA A 1 107 ? 26.072 -2.425 20.665 1.00 13.77 107 ALA A O 1
ATOM 873 N N . LEU A 1 108 ? 24.096 -1.725 21.501 1.00 11.93 108 LEU A N 1
ATOM 874 C CA . LEU A 1 108 ? 24.112 -2.631 22.638 1.00 12.56 108 LEU A CA 1
ATOM 875 C C . LEU A 1 108 ? 22.793 -3.396 22.593 1.00 12.25 108 LEU A C 1
ATOM 876 O O . LEU A 1 108 ? 21.726 -2.793 22.504 1.00 12.45 108 LEU A O 1
ATOM 881 N N . SER A 1 109 ? 22.866 -4.720 22.626 1.00 11.96 109 SER A N 1
ATOM 882 C CA . SER A 1 109 ? 21.656 -5.534 22.586 1.00 12.41 109 SER A CA 1
ATOM 883 C C . SER A 1 109 ? 21.684 -6.559 23.707 1.00 10.93 109 SER A C 1
ATOM 884 O O . SER A 1 109 ? 22.742 -6.856 24.261 1.00 10.52 109 SER A O 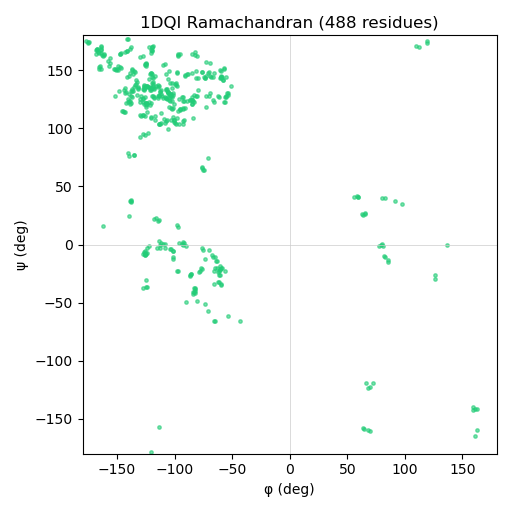1
ATOM 887 N N . TYR A 1 110 ? 20.519 -7.108 24.035 1.00 10.49 110 TYR A N 1
ATOM 888 C CA . TYR A 1 110 ? 20.429 -8.065 25.126 1.00 10.71 110 TYR A CA 1
ATOM 889 C C . TYR A 1 110 ? 19.555 -9.270 24.797 1.00 10.14 110 TYR A C 1
ATOM 890 O O . TYR A 1 110 ? 18.409 -9.121 24.374 1.00 11.45 110 TYR A O 1
ATOM 899 N N . CYS A 1 111 ? 20.116 -10.462 24.977 1.00 10.19 111 CYS A N 1
ATOM 900 C CA . CYS A 1 111 ? 19.380 -11.702 24.760 1.00 9.31 111 CYS A CA 1
ATOM 901 C C . CYS A 1 111 ? 18.935 -12.094 26.166 1.00 9.23 111 CYS A C 1
ATOM 902 O O . CYS A 1 111 ? 19.722 -12.017 27.106 1.00 10.52 111 CYS A O 1
ATOM 905 N N . ASN A 1 112 ? 17.686 -12.517 26.325 1.00 7.88 112 ASN A N 1
ATOM 906 C CA . ASN A 1 112 ? 17.207 -12.844 27.662 1.00 8.24 112 ASN A CA 1
ATOM 907 C C . ASN A 1 112 ? 17.967 -13.941 28.404 1.00 9.37 112 ASN A C 1
ATOM 908 O O . ASN A 1 112 ? 17.897 -14.006 29.629 1.00 8.38 112 ASN A O 1
ATOM 913 N N . ILE A 1 113 ? 18.701 -14.785 27.680 1.00 8.16 113 ILE A N 1
ATOM 914 C CA . ILE A 1 113 ? 19.476 -15.850 28.320 1.00 8.69 113 ILE A CA 1
ATOM 915 C C . ILE A 1 113 ? 20.958 -15.843 27.939 1.00 8.88 113 ILE A C 1
ATOM 916 O O . ILE A 1 113 ? 21.745 -16.609 28.498 1.00 11.23 113 ILE A O 1
ATOM 921 N N . HIS A 1 114 ? 21.344 -14.974 27.007 1.00 10.66 114 HIS A N 1
ATOM 922 C CA . HIS A 1 114 ? 22.735 -14.919 26.555 1.00 10.56 114 HIS A CA 1
ATOM 923 C C . HIS A 1 114 ? 23.453 -13.598 26.810 1.00 10.38 114 HIS A C 1
ATOM 924 O O . HIS A 1 114 ? 24.440 -13.272 26.142 1.00 10.60 114 HIS A O 1
ATOM 931 N N . GLY A 1 115 ? 22.951 -12.838 27.775 1.00 9.36 115 GLY A N 1
ATOM 932 C CA . GLY A 1 115 ? 23.580 -11.583 28.144 1.00 8.82 115 GLY A CA 1
ATOM 933 C C . GLY A 1 115 ? 23.644 -10.451 27.137 1.00 8.59 115 GLY A C 1
ATOM 934 O O . GLY A 1 115 ? 22.868 -10.381 26.184 1.00 9.14 115 GLY A O 1
ATOM 935 N N . LEU A 1 116 ? 24.603 -9.559 27.370 1.00 9.38 116 LEU A N 1
ATOM 936 C CA . LEU A 1 116 ? 24.813 -8.370 26.548 1.00 9.64 116 LEU A CA 1
ATOM 937 C C . LEU A 1 116 ? 25.746 -8.556 25.354 1.00 10.89 116 LEU A C 1
ATOM 938 O O . LEU A 1 116 ? 26.715 -9.321 25.413 1.00 11.80 116 LEU A O 1
ATOM 943 N N . TRP A 1 117 ? 25.443 -7.835 24.279 1.00 11.15 117 TRP A N 1
ATOM 944 C CA . TRP A 1 117 ? 26.222 -7.876 23.046 1.00 11.93 117 TRP A CA 1
ATOM 945 C C . TRP A 1 117 ? 26.403 -6.472 22.496 1.00 12.85 117 TRP A C 1
ATOM 946 O O . TRP A 1 117 ? 25.553 -5.604 22.696 1.00 12.81 117 TRP A O 1
ATOM 957 N N . GLU A 1 118 ? 27.512 -6.248 21.796 1.00 12.42 118 GLU A N 1
ATOM 958 C CA . GLU A 1 118 ? 27.787 -4.929 21.245 1.00 13.49 118 GLU A CA 1
ATOM 959 C C . GLU A 1 118 ? 28.410 -4.980 19.859 1.00 14.67 118 GLU A C 1
ATOM 960 O O . GLU A 1 118 ? 28.867 -6.025 19.401 1.00 14.38 118 GLU A O 1
ATOM 966 N N . ASN A 1 119 ? 28.413 -3.826 19.205 1.00 15.90 119 ASN A N 1
ATOM 967 C CA . ASN A 1 119 ? 29.006 -3.649 17.886 1.00 16.24 119 ASN A CA 1
ATOM 968 C C . ASN A 1 119 ? 29.158 -2.152 17.702 1.00 17.39 119 ASN A C 1
ATOM 969 O O . ASN A 1 119 ? 28.568 -1.361 18.443 1.00 16.17 119 ASN A O 1
ATOM 974 N N . GLU A 1 120 ? 29.956 -1.758 16.723 1.00 16.67 120 GLU A N 1
ATOM 975 C CA . GLU A 1 120 ? 30.167 -0.345 16.465 1.00 16.95 120 GLU A CA 1
ATOM 976 C C . GLU A 1 120 ? 30.612 -0.160 15.030 1.00 17.00 120 GLU A C 1
ATOM 977 O O . GLU A 1 120 ? 31.185 -1.066 14.428 1.00 17.08 120 GLU A O 1
ATOM 983 N N . VAL A 1 121 ? 30.333 1.016 14.486 1.00 17.17 121 VAL A N 1
ATOM 984 C CA . VAL A 1 121 ? 30.713 1.341 13.122 1.00 17.71 121 VAL A CA 1
ATOM 985 C C . VAL A 1 121 ? 31.031 2.824 13.072 1.00 19.02 121 VAL A C 1
ATOM 986 O O . VAL A 1 121 ? 30.502 3.607 13.860 1.00 18.96 121 VAL A O 1
ATOM 990 N N . THR A 1 122 ? 31.911 3.210 12.160 1.00 19.21 122 THR A N 1
ATOM 991 C CA . THR A 1 122 ? 32.276 4.609 12.030 1.00 19.67 122 THR A CA 1
ATOM 992 C C . THR A 1 122 ? 31.229 5.349 11.212 1.00 19.96 122 THR A C 1
ATOM 993 O O . THR A 1 122 ? 30.867 4.920 10.113 1.00 19.94 122 THR A O 1
ATOM 997 N N . LEU A 1 123 ? 30.729 6.451 11.757 1.00 19.51 123 LEU A N 1
ATOM 998 C CA . LEU A 1 123 ? 29.751 7.259 11.044 1.00 21.02 123 LEU A CA 1
ATOM 999 C C . LEU A 1 123 ? 30.545 8.323 10.296 1.00 22.33 123 LEU A C 1
ATOM 1000 O O . LEU A 1 123 ? 31.061 9.263 10.899 1.00 21.67 123 LEU A O 1
ATOM 1005 N N . GLU A 1 124 ? 30.654 8.163 8.983 1.00 24.76 124 GLU A N 1
ATOM 1006 C CA . GLU A 1 124 ? 31.400 9.113 8.170 1.00 27.60 124 GLU A CA 1
ATOM 1007 C C . GLU A 1 124 ? 30.512 10.236 7.650 1.00 28.93 124 GLU A C 1
ATOM 1008 O O . GLU A 1 124 ? 29.275 10.082 7.698 1.00 29.57 124 GLU A O 1
ATOM 1015 N N . MET B 1 1 ? 35.272 -0.232 21.221 1.00 28.51 1 MET B N 1
ATOM 1016 C CA . MET B 1 1 ? 34.272 -0.920 22.092 1.00 28.63 1 MET B CA 1
ATOM 1017 C C . MET B 1 1 ? 33.537 0.080 22.981 1.00 26.60 1 MET B C 1
ATOM 1018 O O . MET B 1 1 ? 34.060 1.144 23.298 1.00 26.22 1 MET B O 1
ATOM 1023 N N . ILE B 1 2 ? 32.323 -0.277 23.384 1.00 25.32 2 ILE B N 1
ATOM 1024 C CA . ILE B 1 2 ? 31.494 0.598 24.209 1.00 24.13 2 ILE B CA 1
ATOM 1025 C C . ILE B 1 2 ? 32.077 0.970 25.574 1.00 23.17 2 ILE B C 1
ATOM 1026 O O . ILE B 1 2 ? 31.749 2.022 26.125 1.00 23.29 2 ILE B O 1
ATOM 1031 N N . SER B 1 3 ? 32.940 0.118 26.118 1.00 21.83 3 SER B N 1
ATOM 1032 C CA . SER B 1 3 ? 33.549 0.381 27.419 1.00 21.59 3 SER B CA 1
ATOM 1033 C C . SER B 1 3 ? 34.332 1.688 27.403 1.00 21.21 3 SER B C 1
ATOM 1034 O O . SER B 1 3 ? 34.597 2.273 28.451 1.00 21.62 3 SER B O 1
ATOM 1037 N N . GLU B 1 4 ? 34.697 2.139 26.207 1.00 21.04 4 GLU B N 1
ATOM 1038 C CA . GLU B 1 4 ? 35.460 3.372 26.049 1.00 22.39 4 GLU B CA 1
ATOM 1039 C C . GLU B 1 4 ? 34.600 4.616 26.231 1.00 22.00 4 GLU B C 1
ATOM 1040 O O . GLU B 1 4 ? 35.103 5.738 26.181 1.00 23.23 4 GLU B O 1
ATOM 1046 N N . THR B 1 5 ? 33.303 4.417 26.434 1.00 22.04 5 THR B N 1
ATOM 1047 C CA . THR B 1 5 ? 32.388 5.536 26.628 1.00 20.04 5 THR B CA 1
ATOM 1048 C C . THR B 1 5 ? 31.807 5.480 28.035 1.00 20.09 5 THR B C 1
ATOM 1049 O O . THR B 1 5 ? 31.056 6.366 28.446 1.00 19.40 5 THR B O 1
ATOM 1053 N N . ILE B 1 6 ? 32.167 4.430 28.769 1.00 18.41 6 ILE B N 1
ATOM 1054 C CA . ILE B 1 6 ? 31.684 4.240 30.131 1.00 19.17 6 ILE B CA 1
ATOM 1055 C C . ILE B 1 6 ? 32.745 4.642 31.146 1.00 19.91 6 ILE B C 1
ATOM 1056 O O . ILE B 1 6 ? 33.891 4.189 31.077 1.00 19.71 6 ILE B O 1
ATOM 1061 N N . ARG B 1 7 ? 32.355 5.489 32.091 1.00 19.69 7 ARG B N 1
ATOM 1062 C CA . ARG B 1 7 ? 33.271 5.954 33.119 1.00 20.50 7 ARG B CA 1
ATOM 1063 C C . ARG B 1 7 ? 32.936 5.350 34.480 1.00 22.62 7 ARG B C 1
ATOM 1064 O O . ARG B 1 7 ? 31.798 4.957 34.739 1.00 20.68 7 ARG B O 1
ATOM 1072 N N . SER B 1 8 ? 33.943 5.273 35.343 1.00 24.24 8 SER B N 1
ATOM 1073 C CA . SER B 1 8 ? 33.776 4.732 36.688 1.00 26.83 8 SER B CA 1
ATOM 1074 C C . SER B 1 8 ? 34.616 5.576 37.635 1.00 28.72 8 SER B C 1
ATOM 1075 O O . SER B 1 8 ? 35.313 6.492 37.197 1.00 28.24 8 SER B O 1
ATOM 1078 N N . GLY B 1 9 ? 34.554 5.277 38.928 1.00 30.48 9 GLY B N 1
ATOM 1079 C CA . GLY B 1 9 ? 35.344 6.046 39.871 1.00 33.75 9 GLY B CA 1
ATOM 1080 C C . GLY B 1 9 ? 34.916 5.987 41.324 1.00 35.62 9 GLY B C 1
ATOM 1081 O O . GLY B 1 9 ? 34.141 5.121 41.732 1.00 36.08 9 GLY B O 1
ATOM 1082 N N . ASP B 1 10 ? 35.439 6.929 42.103 1.00 37.15 10 ASP B N 1
ATOM 1083 C CA . ASP B 1 10 ? 35.150 7.028 43.529 1.00 38.67 10 ASP B CA 1
ATOM 1084 C C . ASP B 1 10 ? 33.855 7.793 43.781 1.00 39.56 10 ASP B C 1
ATOM 1085 O O . ASP B 1 10 ? 33.802 9.008 43.605 1.00 40.19 10 ASP B O 1
ATOM 1090 N N . TRP B 1 11 ? 32.814 7.083 44.202 1.00 40.09 11 TRP B N 1
ATOM 1091 C CA . TRP B 1 11 ? 31.533 7.720 44.477 1.00 40.34 11 TRP B CA 1
ATOM 1092 C C . TRP B 1 11 ? 31.638 8.677 45.664 1.00 39.82 11 TRP B C 1
ATOM 1093 O O . TRP B 1 11 ? 30.973 9.713 45.697 1.00 40.10 11 TRP B O 1
ATOM 1104 N N . LYS B 1 12 ? 32.479 8.325 46.631 0.00 38.61 12 LYS B N 1
ATOM 1105 C CA . LYS B 1 12 ? 32.680 9.147 47.821 0.00 37.51 12 LYS B CA 1
ATOM 1106 C C . LYS B 1 12 ? 33.451 10.416 47.467 0.00 36.94 12 LYS B C 1
ATOM 1107 O O . LYS B 1 12 ? 34.638 10.539 47.770 0.00 37.00 12 LYS B O 1
ATOM 1113 N N . GLY B 1 13 ? 32.766 11.355 46.822 0.00 36.23 13 GLY B N 1
ATOM 1114 C CA . GLY B 1 13 ? 33.400 12.602 46.435 0.00 35.24 13 GLY B CA 1
ATOM 1115 C C . GLY B 1 13 ? 33.029 13.025 45.027 0.00 34.59 13 GLY B C 1
ATOM 1116 O O . GLY B 1 13 ? 33.474 14.068 44.546 0.00 34.41 13 GLY B O 1
ATOM 1117 N N . GLU B 1 14 ? 32.213 12.212 44.364 0.00 34.03 14 GLU B N 1
ATOM 1118 C CA . GLU B 1 14 ? 31.779 12.503 43.002 0.00 33.27 14 GLU B CA 1
ATOM 1119 C C . GLU B 1 14 ? 30.281 12.786 42.964 0.00 32.47 14 GLU B C 1
ATOM 1120 O O . GLU B 1 14 ? 29.686 13.160 43.974 0.00 32.44 14 GLU B O 1
ATOM 1126 N N . LYS B 1 15 ? 29.674 12.606 41.794 0.00 31.54 15 LYS B N 1
ATOM 1127 C CA . LYS B 1 15 ? 28.245 12.847 41.634 0.00 30.63 15 LYS B CA 1
ATOM 1128 C C . LYS B 1 15 ? 27.690 12.187 40.376 0.00 29.72 15 LYS B C 1
ATOM 1129 O O . LYS B 1 15 ? 26.594 12.521 39.925 0.00 29.63 15 LYS B O 1
ATOM 1135 N N . HIS B 1 16 ? 28.447 11.251 39.812 1.00 28.67 16 HIS B N 1
ATOM 1136 C CA . HIS B 1 16 ? 28.014 10.550 38.608 1.00 27.45 16 HIS B CA 1
ATOM 1137 C C . HIS B 1 16 ? 28.004 9.039 38.795 1.00 26.41 16 HIS B C 1
ATOM 1138 O O . HIS B 1 16 ? 27.139 8.348 38.259 1.00 26.09 16 HIS B O 1
ATOM 1145 N N . VAL B 1 17 ? 28.969 8.526 39.550 1.00 25.21 17 VAL B N 1
ATOM 1146 C CA . VAL B 1 17 ? 29.054 7.089 39.776 1.00 24.25 17 VAL B CA 1
ATOM 1147 C C . VAL B 1 17 ? 27.871 6.565 40.581 1.00 23.50 17 VAL B C 1
ATOM 1148 O O . VAL B 1 17 ? 27.612 7.021 41.695 1.00 25.83 17 VAL B O 1
ATOM 1152 N N . PRO B 1 18 ? 27.128 5.602 40.019 1.00 22.54 18 PRO B N 1
ATOM 1153 C CA . PRO B 1 18 ? 25.979 5.048 40.738 1.00 22.03 18 PRO B CA 1
ATOM 1154 C C . PRO B 1 18 ? 26.466 4.232 41.931 1.00 22.59 18 PRO B C 1
ATOM 1155 O O . PRO B 1 18 ? 27.353 3.390 41.793 1.00 24.54 18 PRO B O 1
ATOM 1159 N N . VAL B 1 19 ? 25.896 4.494 43.100 1.00 20.20 19 VAL B N 1
ATOM 1160 C CA . VAL B 1 19 ? 26.278 3.777 44.309 1.00 19.96 19 VAL B CA 1
ATOM 1161 C C . VAL B 1 19 ? 25.308 2.630 44.547 1.00 18.91 19 VAL B C 1
ATOM 1162 O O . VAL B 1 19 ? 24.099 2.843 44.612 1.00 18.16 19 VAL B O 1
ATOM 1166 N N . ILE B 1 20 ? 25.845 1.419 44.684 1.00 17.50 20 ILE B N 1
ATOM 1167 C CA . ILE B 1 20 ? 25.030 0.228 44.907 1.00 17.08 20 ILE B CA 1
ATOM 1168 C C . ILE B 1 20 ? 25.076 -0.250 46.355 1.00 16.70 20 ILE B C 1
ATOM 1169 O O . ILE B 1 20 ? 26.151 -0.416 46.930 1.00 17.84 20 ILE B O 1
ATOM 1174 N N . GLU B 1 21 ? 23.901 -0.476 46.930 1.00 16.94 21 GLU B N 1
ATOM 1175 C CA . GLU B 1 21 ? 23.783 -0.967 48.297 1.00 17.74 21 GLU B CA 1
ATOM 1176 C C . GLU B 1 21 ? 22.660 -1.992 48.308 1.00 17.82 21 GLU B C 1
ATOM 1177 O O . GLU B 1 21 ? 21.679 -1.856 47.578 1.00 17.56 21 GLU B O 1
ATOM 1183 N N . TYR B 1 22 ? 22.795 -3.025 49.126 1.00 17.28 22 TYR B N 1
ATOM 1184 C CA . TYR B 1 22 ? 21.753 -4.032 49.179 1.00 16.84 22 TYR B CA 1
ATOM 1185 C C . TYR B 1 22 ? 21.598 -4.625 50.565 1.00 17.79 22 TYR B C 1
ATOM 1186 O O . TYR B 1 22 ? 22.465 -4.478 51.427 1.00 16.80 22 TYR B O 1
ATOM 1195 N N . GLU B 1 23 ? 20.476 -5.298 50.760 1.00 19.18 23 GLU B N 1
ATOM 1196 C CA . GLU B 1 23 ? 20.159 -5.937 52.020 1.00 23.04 23 GLU B CA 1
ATOM 1197 C C . GLU B 1 23 ? 19.472 -7.248 51.658 1.00 24.02 23 GLU B C 1
ATOM 1198 O O . GLU B 1 23 ? 18.458 -7.254 50.956 1.00 24.59 23 GLU B O 1
ATOM 1204 N N . ARG B 1 24 ? 20.044 -8.356 52.115 1.00 24.90 24 ARG B N 1
ATOM 1205 C CA . ARG B 1 24 ? 19.503 -9.679 51.829 1.00 27.40 24 ARG B CA 1
ATOM 1206 C C . ARG B 1 24 ? 18.543 -10.149 52.913 1.00 29.40 24 ARG B C 1
ATOM 1207 O O . ARG B 1 24 ? 18.904 -10.210 54.090 1.00 29.26 24 ARG B O 1
ATOM 1215 N N . GLU B 1 25 ? 17.320 -10.473 52.504 0.00 30.54 25 GLU B N 1
ATOM 1216 C CA . GLU B 1 25 ? 16.288 -10.948 53.418 0.00 32.01 25 GLU B CA 1
ATOM 1217 C C . GLU B 1 25 ? 15.718 -12.264 52.899 0.00 32.61 25 GLU B C 1
ATOM 1218 O O . GLU B 1 25 ? 14.808 -12.272 52.069 0.00 32.82 25 GLU B O 1
ATOM 1224 N N . GLY B 1 26 ? 16.257 -13.375 53.390 1.00 33.55 26 GLY B N 1
ATOM 1225 C CA . GLY B 1 26 ? 15.790 -14.678 52.954 1.00 33.60 26 GLY B CA 1
ATOM 1226 C C . GLY B 1 26 ? 16.118 -14.922 51.494 1.00 33.15 26 GLY B C 1
ATOM 1227 O O . GLY B 1 26 ? 17.287 -14.938 51.105 1.00 34.31 26 GLY B O 1
ATOM 1228 N N . GLU B 1 27 ? 15.085 -15.118 50.683 1.00 32.68 27 GLU B N 1
ATOM 1229 C CA . GLU B 1 27 ? 15.271 -15.352 49.256 1.00 31.64 27 GLU B CA 1
ATOM 1230 C C . GLU B 1 27 ? 15.205 -14.021 48.517 1.00 29.32 27 GLU B C 1
ATOM 1231 O O . GLU B 1 27 ? 15.327 -13.969 47.293 1.00 28.23 27 GLU B O 1
ATOM 1237 N N . LEU B 1 28 ? 15.022 -12.945 49.273 1.00 26.73 28 LEU B N 1
ATOM 1238 C CA . LEU B 1 28 ? 14.913 -11.617 48.692 1.00 24.84 28 LEU B CA 1
ATOM 1239 C C . LEU B 1 28 ? 16.165 -10.766 48.854 1.00 22.66 28 LEU B C 1
ATOM 1240 O O . LEU B 1 28 ? 16.807 -10.767 49.903 1.00 21.19 28 LEU B O 1
ATOM 1245 N N . VAL B 1 29 ? 16.506 -10.045 47.794 1.00 19.97 29 VAL B N 1
ATOM 1246 C CA . VAL B 1 29 ? 17.658 -9.158 47.803 1.00 18.98 29 VAL B CA 1
ATOM 1247 C C . VAL B 1 29 ? 17.138 -7.792 47.373 1.00 18.35 29 VAL B C 1
ATOM 1248 O O . VAL B 1 29 ? 16.733 -7.605 46.224 1.00 17.58 29 VAL B O 1
ATOM 1252 N N . LYS B 1 30 ? 17.127 -6.849 48.310 1.00 16.56 30 LYS B N 1
ATOM 1253 C CA . LYS B 1 30 ? 16.654 -5.499 48.038 1.00 16.65 30 LYS B CA 1
ATOM 1254 C C . LYS B 1 30 ? 17.863 -4.642 47.693 1.00 16.40 30 LYS B C 1
ATOM 1255 O O . LYS B 1 30 ? 18.755 -4.447 48.519 1.00 16.93 30 LYS B O 1
ATOM 1261 N N . VAL B 1 31 ? 17.890 -4.135 46.467 1.00 14.91 31 VAL B N 1
ATOM 1262 C CA . VAL B 1 31 ? 19.010 -3.330 46.006 1.00 15.10 31 VAL B CA 1
ATOM 1263 C C . VAL B 1 31 ? 18.651 -1.868 45.789 1.00 15.39 31 VAL B C 1
ATOM 1264 O O . VAL B 1 31 ? 17.638 -1.552 45.169 1.00 17.13 31 VAL B O 1
ATOM 1268 N N . LYS B 1 32 ? 19.495 -0.979 46.301 1.00 15.10 32 LYS B N 1
ATOM 1269 C CA . LYS B 1 32 ? 19.280 0.452 46.141 1.00 15.60 32 LYS B CA 1
ATOM 1270 C C . LYS B 1 32 ? 20.449 1.036 45.358 1.00 14.55 32 LYS B C 1
ATOM 1271 O O . LYS B 1 32 ? 21.608 0.831 45.712 1.00 14.45 32 LYS B O 1
ATOM 1277 N N . VAL B 1 33 ? 20.142 1.749 44.281 1.00 14.74 33 VAL B N 1
ATOM 1278 C CA . VAL B 1 33 ? 21.178 2.363 43.469 1.00 14.11 33 VAL B CA 1
ATOM 1279 C C . VAL B 1 33 ? 20.835 3.830 43.311 1.00 14.84 33 VAL B C 1
ATOM 1280 O O . VAL B 1 33 ? 19.694 4.180 43.022 1.00 14.65 33 VAL B O 1
ATOM 1284 N N . GLN B 1 34 ? 21.823 4.693 43.502 1.00 15.87 34 GLN B N 1
ATOM 1285 C CA . GLN B 1 34 ? 21.572 6.116 43.382 1.00 17.94 34 GLN B CA 1
ATOM 1286 C C . GLN B 1 34 ? 22.791 6.879 42.916 1.00 18.08 34 GLN B C 1
ATOM 1287 O O . GLN B 1 34 ? 23.927 6.471 43.160 1.00 16.65 34 GLN B O 1
ATOM 1293 N N . VAL B 1 35 ? 22.536 7.984 42.226 1.00 18.23 35 VAL B N 1
ATOM 1294 C CA . VAL B 1 35 ? 23.589 8.853 41.723 1.00 18.70 35 VAL B CA 1
ATOM 1295 C C . VAL B 1 35 ? 23.465 10.149 42.511 1.00 20.49 35 VAL B C 1
ATOM 1296 O O . VAL B 1 35 ? 22.370 10.692 42.645 1.00 19.83 35 VAL B O 1
ATOM 1300 N N . GLY B 1 36 ? 24.583 10.629 43.044 1.00 23.05 36 GLY B N 1
ATOM 1301 C CA . GLY B 1 36 ? 24.556 11.860 43.812 1.00 26.74 36 GLY B CA 1
ATOM 1302 C C . GLY B 1 36 ? 24.346 11.625 45.294 1.00 29.48 36 GLY B C 1
ATOM 1303 O O . GLY B 1 36 ? 23.653 12.396 45.962 1.00 30.51 36 GLY B O 1
ATOM 1304 N N . LYS B 1 37 ? 24.940 10.553 45.810 1.00 31.78 37 LYS B N 1
ATOM 1305 C CA . LYS B 1 37 ? 24.827 10.215 47.224 1.00 34.46 37 LYS B CA 1
ATOM 1306 C C . LYS B 1 37 ? 25.503 11.293 48.065 1.00 35.84 37 LYS B C 1
ATOM 1307 O O . LYS B 1 37 ? 24.848 12.001 48.829 1.00 36.21 37 LYS B O 1
ATOM 1313 N N . GLU B 1 38 ? 26.820 11.407 47.918 1.00 37.54 38 GLU B N 1
ATOM 1314 C CA . GLU B 1 38 ? 27.593 12.398 48.658 1.00 38.95 38 GLU B CA 1
ATOM 1315 C C . GLU B 1 38 ? 27.291 13.790 48.120 1.00 39.17 38 GLU B C 1
ATOM 1316 O O . GLU B 1 38 ? 26.872 14.680 48.862 1.00 39.87 38 GLU B O 1
ATOM 1322 N N . ILE B 1 39 ? 27.509 13.970 46.821 1.00 38.45 39 ILE B N 1
ATOM 1323 C CA . ILE B 1 39 ? 27.255 15.247 46.168 1.00 37.14 39 ILE B CA 1
ATOM 1324 C C . ILE B 1 39 ? 26.082 15.096 45.206 1.00 35.84 39 ILE B C 1
ATOM 1325 O O . ILE B 1 39 ? 26.180 14.393 44.199 1.00 35.44 39 ILE B O 1
ATOM 1330 N N . PRO B 1 40 ? 24.953 15.756 45.510 1.00 34.66 40 PRO B N 1
ATOM 1331 C CA . PRO B 1 40 ? 23.748 15.697 44.674 1.00 33.64 40 PRO B CA 1
ATOM 1332 C C . PRO B 1 40 ? 24.000 16.129 43.236 1.00 31.93 40 PRO B C 1
ATOM 1333 O O . PRO B 1 40 ? 24.533 17.212 42.988 1.00 32.59 40 PRO B O 1
ATOM 1337 N N . HIS B 1 41 ? 23.615 15.276 42.294 1.00 28.84 41 HIS B N 1
ATOM 1338 C CA . HIS B 1 41 ? 23.786 15.574 40.880 1.00 26.19 41 HIS B CA 1
ATOM 1339 C C . HIS B 1 41 ? 22.662 16.513 40.465 1.00 23.51 41 HIS B C 1
ATOM 1340 O O . HIS B 1 41 ? 21.535 16.396 40.949 1.00 22.87 41 HIS B O 1
ATOM 1347 N N . PRO B 1 42 ? 22.954 17.471 39.576 1.00 22.12 42 PRO B N 1
ATOM 1348 C CA . PRO B 1 42 ? 21.878 18.377 39.170 1.00 20.36 42 PRO B CA 1
ATOM 1349 C C . PRO B 1 42 ? 20.723 17.602 38.543 1.00 19.21 42 PRO B C 1
ATOM 1350 O O . PRO B 1 42 ? 20.924 16.539 37.964 1.00 19.10 42 PRO B O 1
ATOM 1354 N N . ASN B 1 43 ? 19.512 18.121 38.697 1.00 16.38 43 ASN B N 1
ATOM 1355 C CA . ASN B 1 43 ? 18.344 17.503 38.087 1.00 15.65 43 ASN B CA 1
ATOM 1356 C C . ASN B 1 43 ? 17.556 18.646 37.475 1.00 14.37 43 ASN B C 1
ATOM 1357 O O . ASN B 1 43 ? 16.567 19.113 38.036 1.00 15.26 43 ASN B O 1
ATOM 1362 N N . THR B 1 44 ? 18.034 19.115 36.330 1.00 13.01 44 THR B N 1
ATOM 1363 C CA . THR B 1 44 ? 17.391 20.211 35.628 1.00 12.42 44 THR B CA 1
ATOM 1364 C C . THR B 1 44 ? 16.957 19.718 34.263 1.00 11.08 44 THR B C 1
ATOM 1365 O O . THR B 1 44 ? 17.306 18.613 33.848 1.00 11.90 44 THR B O 1
ATOM 1369 N N . THR B 1 45 ? 16.190 20.542 33.566 1.00 11.04 45 THR B N 1
ATOM 1370 C CA . THR B 1 45 ? 15.724 20.177 32.243 1.00 10.45 45 THR B CA 1
ATOM 1371 C C . THR B 1 45 ? 16.921 19.999 31.312 1.00 11.35 45 THR B C 1
ATOM 1372 O O . THR B 1 45 ? 16.905 19.162 30.410 1.00 11.64 45 THR B O 1
ATOM 1376 N N . GLU B 1 46 ? 17.971 20.777 31.558 1.00 11.11 46 GLU B N 1
ATOM 1377 C CA . GLU B 1 46 ? 19.168 20.740 30.727 1.00 12.21 46 GLU B CA 1
ATOM 1378 C C . GLU B 1 46 ? 20.202 19.691 31.118 1.00 12.23 46 GLU B C 1
ATOM 1379 O O . GLU B 1 46 ? 20.980 19.234 30.279 1.00 11.79 46 GLU B O 1
ATOM 1385 N N . HIS B 1 47 ? 20.205 19.306 32.388 1.00 11.52 47 HIS B N 1
ATOM 1386 C CA . HIS B 1 47 ? 21.200 18.367 32.896 1.00 12.24 47 HIS B CA 1
ATOM 1387 C C . HIS B 1 47 ? 20.594 17.429 33.937 1.00 11.71 47 HIS B C 1
ATOM 1388 O O . HIS B 1 47 ? 20.210 17.872 35.019 1.00 12.64 47 HIS B O 1
ATOM 1395 N N . HIS B 1 48 ? 20.520 16.137 33.619 1.00 11.22 48 HIS B N 1
ATOM 1396 C CA . HIS B 1 48 ? 19.925 15.173 34.542 1.00 9.62 48 HIS B CA 1
ATOM 1397 C C . HIS B 1 48 ? 20.302 13.721 34.269 1.00 8.71 48 HIS B C 1
ATOM 1398 O O . HIS B 1 48 ? 20.781 13.374 33.185 1.00 10.18 48 HIS B O 1
ATOM 1405 N N . ILE B 1 49 ? 20.073 12.877 35.270 1.00 9.74 49 ILE B N 1
ATOM 1406 C CA . ILE B 1 49 ? 20.319 11.444 35.150 1.00 9.11 49 ILE B CA 1
ATOM 1407 C C . ILE B 1 49 ? 19.031 10.880 34.544 1.00 10.24 49 ILE B C 1
ATOM 1408 O O . ILE B 1 49 ? 17.942 11.083 35.086 1.00 9.45 49 ILE B O 1
ATOM 1413 N N . ARG B 1 50 ? 19.157 10.185 33.417 1.00 9.41 50 ARG B N 1
ATOM 1414 C CA . ARG B 1 50 ? 18.003 9.623 32.720 1.00 10.32 50 ARG B CA 1
ATOM 1415 C C . ARG B 1 50 ? 17.509 8.285 33.254 1.00 10.63 50 ARG B C 1
ATOM 1416 O O . ARG B 1 50 ? 16.301 8.024 33.272 1.00 9.67 50 ARG B O 1
ATOM 1424 N N . TYR B 1 51 ? 18.438 7.432 33.670 1.00 9.57 51 TYR B N 1
ATOM 1425 C CA . TYR B 1 51 ? 18.073 6.109 34.161 1.00 10.18 51 TYR B CA 1
ATOM 1426 C C . TYR B 1 51 ? 19.211 5.390 34.866 1.00 10.48 51 TYR B C 1
ATOM 1427 O O . TYR B 1 51 ? 20.366 5.812 34.811 1.00 10.68 51 TYR B O 1
ATOM 1436 N N . ILE B 1 52 ? 18.856 4.298 35.532 1.00 10.52 52 ILE B N 1
ATOM 1437 C CA . ILE B 1 52 ? 19.813 3.441 36.219 1.00 10.45 52 ILE B CA 1
ATOM 1438 C C . ILE B 1 52 ? 19.370 2.022 35.911 1.00 10.39 52 ILE B C 1
ATOM 1439 O O . ILE B 1 52 ? 18.185 1.698 36.015 1.00 10.48 52 ILE B O 1
ATOM 1444 N N . GLU B 1 53 ? 20.315 1.184 35.509 1.00 10.21 53 GLU B N 1
ATOM 1445 C CA . GLU B 1 53 ? 20.010 -0.207 35.212 1.00 9.58 53 GLU B CA 1
ATOM 1446 C C . GLU B 1 53 ? 20.831 -1.083 36.144 1.00 9.86 53 GLU B C 1
ATOM 1447 O O . GLU B 1 53 ? 21.949 -0.723 36.517 1.00 12.33 53 GLU B O 1
ATOM 1453 N N . LEU B 1 54 ? 20.262 -2.220 36.533 1.00 10.15 54 LEU B N 1
ATOM 1454 C CA . LEU B 1 54 ? 20.942 -3.159 37.417 1.00 9.68 54 LEU B CA 1
ATOM 1455 C C . LEU B 1 54 ? 21.096 -4.500 36.712 1.00 8.97 54 LEU B C 1
ATOM 1456 O O . LEU B 1 54 ? 20.153 -4.997 36.093 1.00 9.03 54 LEU B O 1
ATOM 1461 N N . TYR B 1 55 ? 22.293 -5.070 36.812 1.00 9.07 55 TYR B N 1
ATOM 1462 C CA . TYR B 1 55 ? 22.611 -6.353 36.196 1.00 9.64 55 TYR B CA 1
ATOM 1463 C C . TYR B 1 55 ? 23.167 -7.303 37.246 1.00 10.91 55 TYR B C 1
ATOM 1464 O O . TYR B 1 55 ? 23.727 -6.866 38.255 1.00 9.77 55 TYR B O 1
ATOM 1473 N N . PHE B 1 56 ? 23.022 -8.601 37.004 1.00 9.89 56 PHE B N 1
ATOM 1474 C CA . PHE B 1 56 ? 23.515 -9.601 37.944 1.00 11.27 56 PHE B CA 1
ATOM 1475 C C . PHE B 1 56 ? 24.181 -10.754 37.212 1.00 11.65 56 PHE B C 1
ATOM 1476 O O . PHE B 1 56 ? 23.565 -11.393 36.361 1.00 11.46 56 PHE B O 1
ATOM 1484 N N . LEU B 1 57 ? 25.451 -11.000 37.521 1.00 11.38 57 LEU B N 1
ATOM 1485 C CA . LEU B 1 57 ? 26.165 -12.124 36.924 1.00 12.86 57 LEU B CA 1
ATOM 1486 C C . LEU B 1 57 ? 26.412 -13.105 38.060 1.00 12.87 57 LEU B C 1
ATOM 1487 O O . LEU B 1 57 ? 27.278 -12.876 38.907 1.00 13.47 57 LEU B O 1
ATOM 1492 N N . PRO B 1 58 ? 25.641 -14.203 38.108 1.00 14.23 58 PRO B N 1
ATOM 1493 C CA . PRO B 1 58 ? 25.826 -15.189 39.179 1.00 14.10 58 PRO B CA 1
ATOM 1494 C C . PRO B 1 58 ? 27.236 -15.766 39.172 1.00 14.97 58 PRO B C 1
ATOM 1495 O O . PRO B 1 58 ? 27.838 -15.945 38.114 1.00 14.56 58 PRO B O 1
ATOM 1499 N N . GLU B 1 59 ? 27.763 -16.044 40.359 1.00 16.47 59 GLU B N 1
ATOM 1500 C CA . GLU B 1 59 ? 29.110 -16.589 40.477 1.00 18.46 59 GLU B CA 1
ATOM 1501 C C . GLU B 1 59 ? 29.306 -17.849 39.637 1.00 17.82 59 GLU B C 1
ATOM 1502 O O . GLU B 1 59 ? 28.497 -18.773 39.685 1.00 17.88 59 GLU B O 1
ATOM 1508 N N . GLY B 1 60 ? 30.388 -17.866 38.863 1.00 18.89 60 GLY B N 1
ATOM 1509 C CA . GLY B 1 60 ? 30.696 -19.016 38.032 1.00 19.03 60 GLY B CA 1
ATOM 1510 C C . GLY B 1 60 ? 29.905 -19.154 36.746 1.00 19.04 60 GLY B C 1
ATOM 1511 O O . GLY B 1 60 ? 30.136 -20.092 35.983 1.00 20.97 60 GLY B O 1
ATOM 1512 N N . GLU B 1 61 ? 28.981 -18.233 36.489 1.00 18.15 61 GLU B N 1
ATOM 1513 C CA . GLU B 1 61 ? 28.172 -18.310 35.277 1.00 16.36 61 GLU B CA 1
ATOM 1514 C C . GLU B 1 61 ? 28.731 -17.467 34.131 1.00 16.80 61 GLU B C 1
ATOM 1515 O O . GLU B 1 61 ? 29.575 -16.593 34.345 1.00 16.90 61 GLU B O 1
ATOM 1521 N N . ASN B 1 62 ? 28.259 -17.739 32.915 1.00 16.72 62 ASN B N 1
ATOM 1522 C CA . ASN B 1 62 ? 28.743 -17.048 31.719 1.00 18.08 62 ASN B CA 1
ATOM 1523 C C . ASN B 1 62 ? 27.915 -15.887 31.193 1.00 16.87 62 ASN B C 1
ATOM 1524 O O . ASN B 1 62 ? 28.441 -15.031 30.483 1.00 16.48 62 ASN B O 1
ATOM 1529 N N . PHE B 1 63 ? 26.628 -15.851 31.517 1.00 15.18 63 PHE B N 1
ATOM 1530 C CA . PHE B 1 63 ? 25.784 -14.785 30.994 1.00 14.27 63 PHE B CA 1
ATOM 1531 C C . PHE B 1 63 ? 25.145 -13.889 32.040 1.00 13.15 63 PHE B C 1
ATOM 1532 O O . PHE B 1 63 ? 24.499 -14.353 32.975 1.00 14.52 63 PHE B O 1
ATOM 1540 N N . VAL B 1 64 ? 25.328 -12.586 31.863 1.00 12.73 64 VAL B N 1
ATOM 1541 C CA . VAL B 1 64 ? 24.774 -11.618 32.789 1.00 11.99 64 VAL B CA 1
ATOM 1542 C C . VAL B 1 64 ? 23.274 -11.459 32.566 1.00 11.47 64 VAL B C 1
ATOM 1543 O O . VAL B 1 64 ? 22.771 -11.610 31.444 1.00 11.50 64 VAL B O 1
ATOM 1547 N N . TYR B 1 65 ? 22.565 -11.166 33.646 1.00 9.96 65 TYR B N 1
ATOM 1548 C CA . TYR B 1 65 ? 21.125 -10.959 33.580 1.00 9.50 65 TYR B CA 1
ATOM 1549 C C . TYR B 1 65 ? 20.798 -9.515 33.907 1.00 10.53 65 TYR B C 1
ATOM 1550 O O . TYR B 1 65 ? 21.368 -8.941 34.833 1.00 11.04 65 TYR B O 1
ATOM 1559 N N . GLN B 1 66 ? 19.892 -8.921 33.142 1.00 10.76 66 GLN B N 1
ATOM 1560 C CA . GLN B 1 66 ? 19.470 -7.564 33.442 1.00 10.18 66 GLN B CA 1
ATOM 1561 C C . GLN B 1 66 ? 18.382 -7.773 34.490 1.00 10.36 66 GLN B C 1
ATOM 1562 O O . GLN B 1 66 ? 17.400 -8.470 34.233 1.00 10.58 66 GLN B O 1
ATOM 1568 N N . VAL B 1 67 ? 18.571 -7.205 35.677 1.00 9.85 67 VAL B N 1
ATOM 1569 C CA . VAL B 1 67 ? 17.592 -7.344 36.753 1.00 10.60 67 VAL B CA 1
ATOM 1570 C C . VAL B 1 67 ? 16.458 -6.343 36.578 1.00 10.80 67 VAL B C 1
ATOM 1571 O O . VAL B 1 67 ? 15.284 -6.662 36.774 1.00 9.93 67 VAL B O 1
ATOM 1575 N N . GLY B 1 68 ? 16.811 -5.122 36.201 1.00 9.84 68 GLY B N 1
ATOM 1576 C CA . GLY B 1 68 ? 15.787 -4.119 36.009 1.00 9.27 68 GLY B CA 1
ATOM 1577 C C . GLY B 1 68 ? 16.333 -2.817 35.468 1.00 8.95 68 GLY B C 1
ATOM 1578 O O . GLY B 1 68 ? 17.540 -2.627 35.341 1.00 10.13 68 GLY B O 1
ATOM 1579 N N . ARG B 1 69 ? 15.417 -1.917 35.148 1.00 9.42 69 ARG B N 1
ATOM 1580 C CA . ARG B 1 69 ? 15.765 -0.612 34.617 1.00 9.82 69 ARG B CA 1
ATOM 1581 C C . ARG B 1 69 ? 14.789 0.392 35.208 1.00 10.68 69 ARG B C 1
ATOM 1582 O O . ARG B 1 69 ? 13.583 0.160 35.218 1.00 10.77 69 ARG B O 1
ATOM 1590 N N . VAL B 1 70 ? 15.314 1.494 35.726 1.00 9.50 70 VAL B N 1
ATOM 1591 C CA . VAL B 1 70 ? 14.464 2.530 36.291 1.00 9.56 70 VAL B CA 1
ATOM 1592 C C . VAL B 1 70 ? 14.750 3.816 35.539 1.00 9.78 70 VAL B C 1
ATOM 1593 O O . VAL B 1 70 ? 15.891 4.292 35.515 1.00 9.58 70 VAL B O 1
ATOM 1597 N N . GLU B 1 71 ? 13.716 4.360 34.905 1.00 8.44 71 GLU B N 1
ATOM 1598 C CA . GLU B 1 71 ? 13.850 5.601 34.154 1.00 9.42 71 GLU B CA 1
ATOM 1599 C C . GLU B 1 71 ? 13.271 6.755 34.961 1.00 9.91 71 GLU B C 1
ATOM 1600 O O . GLU B 1 71 ? 12.143 6.671 35.447 1.00 11.11 71 GLU B O 1
ATOM 1606 N N . PHE B 1 72 ? 14.052 7.825 35.098 1.00 10.33 72 PHE B N 1
ATOM 1607 C CA . PHE B 1 72 ? 13.628 9.028 35.821 1.00 10.31 72 PHE B CA 1
ATOM 1608 C C . PHE B 1 72 ? 13.219 9.978 34.695 1.00 9.80 72 PHE B C 1
ATOM 1609 O O . PHE B 1 72 ? 14.068 10.527 34.000 1.00 9.68 72 PHE B O 1
ATOM 1617 N N . THR B 1 73 ? 11.912 10.182 34.543 1.00 8.84 73 THR B N 1
ATOM 1618 C CA . THR B 1 73 ? 11.389 10.963 33.430 1.00 8.74 73 THR B CA 1
ATOM 1619 C C . THR B 1 73 ? 10.885 12.386 33.617 1.00 9.03 73 THR B C 1
ATOM 1620 O O . THR B 1 73 ? 10.512 13.029 32.631 1.00 10.78 73 THR B O 1
ATOM 1624 N N . ALA B 1 74 ? 10.849 12.888 34.847 1.00 9.16 74 ALA B N 1
ATOM 1625 C CA . ALA B 1 74 ? 10.392 14.260 35.065 1.00 8.87 74 ALA B CA 1
ATOM 1626 C C . ALA B 1 74 ? 11.602 15.104 35.435 1.00 10.36 74 ALA B C 1
ATOM 1627 O O . ALA B 1 74 ? 12.341 14.769 36.369 1.00 9.52 74 ALA B O 1
ATOM 1629 N N . HIS B 1 75 ? 11.800 16.204 34.710 1.00 10.11 75 HIS B N 1
ATOM 1630 C CA . HIS B 1 75 ? 12.952 17.084 34.956 1.00 9.45 75 HIS B CA 1
ATOM 1631 C C . HIS B 1 75 ? 12.659 18.585 34.912 1.00 9.26 75 HIS B C 1
ATOM 1632 O O . HIS B 1 75 ? 13.489 19.380 34.439 1.00 9.42 75 HIS B O 1
ATOM 1639 N N . GLY B 1 76 ? 11.482 18.968 35.400 1.00 8.37 76 GLY B N 1
ATOM 1640 C CA . GLY B 1 76 ? 11.118 20.377 35.463 1.00 9.02 76 GLY B CA 1
ATOM 1641 C C . GLY B 1 76 ? 10.502 20.991 34.224 1.00 10.38 76 GLY B C 1
ATOM 1642 O O . GLY B 1 76 ? 9.934 22.080 34.289 1.00 11.27 76 GLY B O 1
ATOM 1643 N N . GLU B 1 77 ? 10.611 20.304 33.094 1.00 9.36 77 GLU B N 1
ATOM 1644 C CA . GLU B 1 77 ? 10.058 20.821 31.846 1.00 10.44 77 GLU B CA 1
ATOM 1645 C C . GLU B 1 77 ? 8.558 21.097 31.928 1.00 9.80 77 GLU B C 1
ATOM 1646 O O . GLU B 1 77 ? 7.806 20.343 32.544 1.00 9.80 77 GLU B O 1
ATOM 1652 N N . SER B 1 78 ? 8.125 22.179 31.288 1.00 11.07 78 SER B N 1
ATOM 1653 C CA . SER B 1 78 ? 6.712 22.527 31.259 1.00 10.90 78 SER B CA 1
ATOM 1654 C C . SER B 1 78 ? 6.446 23.545 30.156 1.00 11.82 78 SER B C 1
ATOM 1655 O O . SER B 1 78 ? 7.380 24.085 29.556 1.00 12.03 78 SER B O 1
ATOM 1658 N N . VAL B 1 79 ? 5.170 23.790 29.875 1.00 11.67 79 VAL B N 1
ATOM 1659 C CA . VAL B 1 79 ? 4.795 24.747 28.843 1.00 11.96 79 VAL B CA 1
ATOM 1660 C C . VAL B 1 79 ? 5.223 26.158 29.238 1.00 12.69 79 VAL B C 1
ATOM 1661 O O . VAL B 1 79 ? 5.181 27.078 28.425 1.00 13.33 79 VAL B O 1
ATOM 1665 N N . ASN B 1 80 ? 5.633 26.325 30.491 1.00 13.26 80 ASN B N 1
ATOM 1666 C CA . ASN B 1 80 ? 6.068 27.629 30.976 1.00 14.26 80 ASN B CA 1
ATOM 1667 C C . ASN B 1 80 ? 7.577 27.796 30.845 1.00 13.88 80 ASN B C 1
ATOM 1668 O O . ASN B 1 80 ? 8.129 28.834 31.212 1.00 14.90 80 ASN B O 1
ATOM 1673 N N . GLY B 1 81 ? 8.238 26.770 30.318 1.00 13.37 81 GLY B N 1
ATOM 1674 C CA . GLY B 1 81 ? 9.675 26.835 30.133 1.00 12.13 81 GLY B CA 1
ATOM 1675 C C . GLY B 1 81 ? 10.452 25.779 30.892 1.00 11.69 81 GLY B C 1
ATOM 1676 O O . GLY B 1 81 ? 9.884 25.025 31.685 1.00 10.47 81 GLY B O 1
ATOM 1677 N N . PRO B 1 82 ? 11.767 25.691 30.661 1.00 11.44 82 PRO B N 1
ATOM 1678 C CA . PRO B 1 82 ? 12.547 24.683 31.381 1.00 10.46 82 PRO B CA 1
ATOM 1679 C C . PRO B 1 82 ? 12.565 24.996 32.872 1.00 10.55 82 PRO B C 1
ATOM 1680 O O . PRO B 1 82 ? 12.529 26.165 33.265 1.00 9.92 82 PRO B O 1
ATOM 1684 N N . ASN B 1 83 ? 12.608 23.948 33.689 1.00 10.02 83 ASN B N 1
ATOM 1685 C CA . ASN B 1 83 ? 12.656 24.086 35.143 1.00 10.54 83 ASN B CA 1
ATOM 1686 C C . ASN B 1 83 ? 11.519 24.900 35.758 1.00 11.21 83 ASN B C 1
ATOM 1687 O O . ASN B 1 83 ? 11.738 25.674 36.693 1.00 11.51 83 ASN B O 1
ATOM 1692 N N . THR B 1 84 ? 10.301 24.706 35.258 1.00 10.66 84 THR B N 1
ATOM 1693 C CA . THR B 1 84 ? 9.149 25.443 35.778 1.00 11.35 84 THR B CA 1
ATOM 1694 C C . THR B 1 84 ? 7.984 24.581 36.274 1.00 11.58 84 THR B C 1
ATOM 1695 O O . THR B 1 84 ? 7.029 25.105 36.844 1.00 12.80 84 THR B O 1
ATOM 1699 N N . SER B 1 85 ? 8.050 23.271 36.060 1.00 11.39 85 SER B N 1
ATOM 1700 C CA . SER B 1 85 ? 6.959 22.386 36.466 1.00 9.97 85 SER B CA 1
ATOM 1701 C C . SER B 1 85 ? 6.891 22.034 37.944 1.00 9.93 85 SER B C 1
ATOM 1702 O O . SER B 1 85 ? 5.832 21.655 38.440 1.00 11.58 85 SER B O 1
ATOM 1705 N N . ASP B 1 86 ? 8.022 22.152 38.628 1.00 12.32 86 ASP B N 1
ATOM 1706 C CA . ASP B 1 86 ? 8.137 21.793 40.038 1.00 11.74 86 ASP B CA 1
ATOM 1707 C C . ASP B 1 86 ? 7.923 20.293 40.198 1.00 12.38 86 ASP B C 1
ATOM 1708 O O . ASP B 1 86 ? 7.497 19.822 41.251 1.00 12.64 86 ASP B O 1
ATOM 1713 N N . VAL B 1 87 ? 8.208 19.543 39.138 1.00 10.81 87 VAL B N 1
ATOM 1714 C CA . VAL B 1 87 ? 8.076 18.091 39.175 1.00 10.57 87 VAL B CA 1
ATOM 1715 C C . VAL B 1 87 ? 9.383 17.491 38.670 1.00 10.69 87 VAL B C 1
ATOM 1716 O O . VAL B 1 87 ? 9.711 17.598 37.486 1.00 9.89 87 VAL B O 1
ATOM 1720 N N . TYR B 1 88 ? 10.129 16.872 39.581 1.00 10.58 88 TYR B N 1
ATOM 1721 C CA . TYR B 1 88 ? 11.414 16.260 39.257 1.00 11.12 88 TYR B CA 1
ATOM 1722 C C . TYR B 1 88 ? 11.501 14.858 39.843 1.00 11.31 88 TYR B C 1
ATOM 1723 O O . TYR B 1 88 ? 11.069 14.623 40.972 1.00 13.92 88 TYR B O 1
ATOM 1732 N N . THR B 1 89 ? 12.063 13.932 39.077 1.00 10.91 89 THR B N 1
ATOM 1733 C CA . THR B 1 89 ? 12.225 12.560 39.549 1.00 9.65 89 THR B CA 1
ATOM 1734 C C . THR B 1 89 ? 13.687 12.380 39.937 1.00 11.27 89 THR B C 1
ATOM 1735 O O . THR B 1 89 ? 14.577 12.497 39.094 1.00 10.51 89 THR B O 1
ATOM 1739 N N . GLU B 1 90 ? 13.931 12.106 41.217 1.00 10.53 90 GLU B N 1
ATOM 1740 C CA . GLU B 1 90 ? 15.293 11.931 41.710 1.00 12.10 90 GLU B CA 1
ATOM 1741 C C . GLU B 1 90 ? 15.892 10.608 41.255 1.00 11.36 90 GLU B C 1
ATOM 1742 O O . GLU B 1 90 ? 15.191 9.597 41.166 1.00 11.28 90 GLU B O 1
ATOM 1748 N N . PRO B 1 91 ? 17.206 10.596 40.975 1.00 11.57 91 PRO B N 1
ATOM 1749 C CA . PRO B 1 91 ? 17.891 9.384 40.519 1.00 11.54 91 PRO B CA 1
ATOM 1750 C C . PRO B 1 91 ? 18.165 8.366 41.615 1.00 12.04 91 PRO B C 1
ATOM 1751 O O . PRO B 1 91 ? 19.319 8.097 41.957 1.00 12.81 91 PRO B O 1
ATOM 1755 N N . ILE B 1 92 ? 17.091 7.809 42.161 1.00 11.69 92 ILE B N 1
ATOM 1756 C CA . ILE B 1 92 ? 17.185 6.794 43.201 1.00 14.18 92 ILE B CA 1
ATOM 1757 C C . ILE B 1 92 ? 16.384 5.606 42.686 1.00 14.49 92 ILE B C 1
ATOM 1758 O O . ILE B 1 92 ? 15.183 5.719 42.439 1.00 14.26 92 ILE B O 1
ATOM 1763 N N . ALA B 1 93 ? 17.060 4.475 42.510 1.00 15.61 93 ALA B N 1
ATOM 1764 C CA . ALA B 1 93 ? 16.423 3.274 41.989 1.00 16.92 93 ALA B CA 1
ATOM 1765 C C . ALA B 1 93 ? 16.448 2.109 42.970 1.00 17.97 93 ALA B C 1
ATOM 1766 O O . ALA B 1 93 ? 17.476 1.813 43.580 1.00 19.12 93 ALA B O 1
ATOM 1768 N N . TYR B 1 94 ? 15.300 1.455 43.116 1.00 16.96 94 TYR B N 1
ATOM 1769 C CA . TYR B 1 94 ? 15.164 0.309 44.003 1.00 17.09 94 TYR B CA 1
ATOM 1770 C C . TYR B 1 94 ? 14.768 -0.909 43.171 1.00 16.36 94 TYR B C 1
ATOM 1771 O O . TYR B 1 94 ? 13.955 -0.802 42.252 1.00 16.66 94 TYR B O 1
ATOM 1780 N N . PHE B 1 95 ? 15.351 -2.059 43.493 1.00 14.99 95 PHE B N 1
ATOM 1781 C CA . PHE B 1 95 ? 15.051 -3.303 42.790 1.00 15.37 95 PHE B CA 1
ATOM 1782 C C . PHE B 1 95 ? 14.892 -4.427 43.807 1.00 15.57 95 PHE B C 1
ATOM 1783 O O . PHE B 1 95 ? 15.721 -4.574 44.707 1.00 16.92 95 PHE B O 1
ATOM 1791 N N . VAL B 1 96 ? 13.828 -5.213 43.672 1.00 14.84 96 VAL B N 1
ATOM 1792 C CA . VAL B 1 96 ? 13.615 -6.341 44.570 1.00 15.80 96 VAL B CA 1
ATOM 1793 C C . VAL B 1 96 ? 13.921 -7.591 43.756 1.00 15.98 96 VAL B C 1
ATOM 1794 O O . VAL B 1 96 ? 13.154 -7.978 42.870 1.00 16.46 96 VAL B O 1
ATOM 1798 N N . LEU B 1 97 ? 15.062 -8.200 44.058 1.00 16.10 97 LEU B N 1
ATOM 1799 C CA . LEU B 1 97 ? 15.528 -9.389 43.363 1.00 17.21 97 LEU B CA 1
ATOM 1800 C C . LEU B 1 97 ? 15.337 -10.650 44.196 1.00 17.80 97 LEU B C 1
ATOM 1801 O O . LEU B 1 97 ? 15.744 -10.711 45.354 1.00 19.04 97 LEU B O 1
ATOM 1806 N N . LYS B 1 98 ? 14.706 -11.653 43.598 1.00 16.53 98 LYS B N 1
ATOM 1807 C CA . LYS B 1 98 ? 14.470 -12.921 44.270 1.00 17.50 98 LYS B CA 1
ATOM 1808 C C . LYS B 1 98 ? 15.478 -13.932 43.740 1.00 17.00 98 LYS B C 1
ATOM 1809 O O . LYS B 1 98 ? 15.369 -14.385 42.601 1.00 16.60 98 LYS B O 1
ATOM 1815 N N . THR B 1 99 ? 16.466 -14.270 44.564 1.00 15.60 99 THR B N 1
ATOM 1816 C CA . THR B 1 99 ? 17.493 -15.230 44.178 1.00 15.65 99 THR B CA 1
ATOM 1817 C C . THR B 1 99 ? 18.250 -15.728 45.401 1.00 16.66 99 THR B C 1
ATOM 1818 O O . THR B 1 99 ? 18.376 -15.015 46.398 1.00 17.99 99 THR B O 1
ATOM 1822 N N . LYS B 1 100 ? 18.745 -16.959 45.324 1.00 17.19 100 LYS B N 1
ATOM 1823 C CA . LYS B 1 100 ? 19.516 -17.539 46.415 1.00 18.01 100 LYS B CA 1
ATOM 1824 C C . LYS B 1 100 ? 20.964 -17.611 45.952 1.00 17.37 100 LYS B C 1
ATOM 1825 O O . LYS B 1 100 ? 21.846 -18.063 46.680 1.00 18.40 100 LYS B O 1
ATOM 1831 N N . LYS B 1 101 ? 21.204 -17.148 44.730 1.00 15.94 101 LYS B N 1
ATOM 1832 C CA . LYS B 1 101 ? 22.548 -17.164 44.175 1.00 14.80 101 LYS B CA 1
ATOM 1833 C C . LYS B 1 101 ? 23.369 -15.974 44.651 1.00 15.54 101 LYS B C 1
ATOM 1834 O O . LYS B 1 101 ? 22.835 -14.988 45.161 1.00 15.73 101 LYS B O 1
ATOM 1840 N N . LYS B 1 102 ? 24.679 -16.095 44.493 1.00 16.07 102 LYS B N 1
ATOM 1841 C CA . LYS B 1 102 ? 25.612 -15.048 44.866 1.00 17.63 102 LYS B CA 1
ATOM 1842 C C . LYS B 1 102 ? 26.331 -14.674 43.579 1.00 16.82 102 LYS B C 1
ATOM 1843 O O . LYS B 1 102 ? 26.220 -15.383 42.580 1.00 16.70 102 LYS B O 1
ATOM 1849 N N . GLY B 1 103 ? 27.057 -13.564 43.592 1.00 15.66 103 GLY B N 1
ATOM 1850 C CA . GLY B 1 103 ? 27.759 -13.162 42.391 1.00 16.93 103 GLY B CA 1
ATOM 1851 C C . GLY B 1 103 ? 28.117 -11.696 42.387 1.00 17.20 103 GLY B C 1
ATOM 1852 O O . GLY B 1 103 ? 28.503 -11.142 43.414 1.00 18.59 103 GLY B O 1
ATOM 1853 N N . LYS B 1 104 ? 27.981 -11.060 41.231 1.00 16.67 104 LYS B N 1
ATOM 1854 C CA . LYS B 1 104 ? 28.318 -9.651 41.112 1.00 16.28 104 LYS B CA 1
ATOM 1855 C C . LYS B 1 104 ? 27.162 -8.828 40.568 1.00 15.70 104 LYS B C 1
ATOM 1856 O O . LYS B 1 104 ? 26.479 -9.242 39.633 1.00 13.88 104 LYS B O 1
ATOM 1862 N N . LEU B 1 105 ? 26.944 -7.667 41.174 1.00 14.72 105 LEU B N 1
ATOM 1863 C CA . LEU B 1 105 ? 25.895 -6.759 40.734 1.00 14.24 105 LEU B CA 1
ATOM 1864 C C . LEU B 1 105 ? 26.570 -5.579 40.042 1.00 13.51 105 LEU B C 1
ATOM 1865 O O . LEU B 1 105 ? 27.557 -5.045 40.543 1.00 13.75 105 LEU B O 1
ATOM 1870 N N . TYR B 1 106 ? 26.050 -5.191 38.882 1.00 11.90 106 TYR B N 1
ATOM 1871 C CA . TYR B 1 106 ? 26.598 -4.059 38.139 1.00 12.24 106 TYR B CA 1
ATOM 1872 C C . TYR B 1 106 ? 25.500 -3.033 37.937 1.00 12.00 106 TYR B C 1
ATOM 1873 O O . TYR B 1 106 ? 24.344 -3.391 37.709 1.00 12.19 106 TYR B O 1
ATOM 1882 N N . ALA B 1 107 ? 25.865 -1.759 38.016 1.00 12.16 107 ALA B N 1
ATOM 1883 C CA . ALA B 1 107 ? 24.907 -0.687 37.796 1.00 13.02 107 ALA B CA 1
ATOM 1884 C C . ALA B 1 107 ? 25.407 0.131 36.618 1.00 12.98 107 ALA B C 1
ATOM 1885 O O . ALA B 1 107 ? 26.607 0.379 36.482 1.00 13.30 107 ALA B O 1
ATOM 1887 N N . LEU B 1 108 ? 24.484 0.527 35.752 1.00 12.06 108 LEU B N 1
ATOM 1888 C CA . LEU B 1 108 ? 24.820 1.336 34.590 1.00 12.58 108 LEU B CA 1
ATOM 1889 C C . LEU B 1 108 ? 23.855 2.513 34.594 1.00 12.87 108 LEU B C 1
ATOM 1890 O O . LEU B 1 108 ? 22.639 2.325 34.607 1.00 13.60 108 LEU B O 1
ATOM 1895 N N . SER B 1 109 ? 24.396 3.726 34.613 1.00 11.65 109 SER B N 1
ATOM 1896 C CA . SER B 1 109 ? 23.557 4.917 34.618 1.00 12.27 109 SER B CA 1
ATOM 1897 C C . SER B 1 109 ? 23.937 5.815 33.456 1.00 12.14 109 SER B C 1
ATOM 1898 O O . SER B 1 109 ? 25.055 5.751 32.942 1.00 13.37 109 SER B O 1
ATOM 1901 N N . TYR B 1 110 ? 22.996 6.648 33.035 1.00 11.78 110 TYR B N 1
ATOM 1902 C CA . TYR B 1 110 ? 23.235 7.542 31.921 1.00 12.10 110 TYR B CA 1
ATOM 1903 C C . TYR B 1 110 ? 22.849 8.969 32.268 1.00 13.11 110 TYR B C 1
ATOM 1904 O O . TYR B 1 110 ? 21.723 9.225 32.701 1.00 12.97 110 TYR B O 1
ATOM 1913 N N . CYS B 1 111 ? 23.800 9.882 32.093 1.00 12.41 111 CYS B N 1
ATOM 1914 C CA . CYS B 1 111 ? 23.575 11.304 32.327 1.00 12.92 111 CYS B CA 1
ATOM 1915 C C . CYS B 1 111 ? 23.324 11.847 30.929 1.00 11.97 111 CYS B C 1
ATOM 1916 O O . CYS B 1 111 ? 24.000 11.449 29.981 1.00 11.37 111 CYS B O 1
ATOM 1919 N N . ASN B 1 112 ? 22.360 12.747 30.783 1.00 9.95 112 ASN B N 1
ATOM 1920 C CA . ASN B 1 112 ? 22.042 13.249 29.453 1.00 10.96 112 ASN B CA 1
ATOM 1921 C C . ASN B 1 112 ? 23.150 14.016 28.733 1.00 11.28 112 ASN B C 1
ATOM 1922 O O . ASN B 1 112 ? 23.114 14.129 27.507 1.00 11.35 112 ASN B O 1
ATOM 1927 N N . ILE B 1 113 ? 24.135 14.526 29.469 1.00 11.57 113 ILE B N 1
ATOM 1928 C CA . ILE B 1 113 ? 25.239 15.251 28.832 1.00 11.78 113 ILE B CA 1
ATOM 1929 C C . ILE B 1 113 ? 26.619 14.736 29.241 1.00 12.69 113 ILE B C 1
ATOM 1930 O O . ILE B 1 113 ? 27.630 15.141 28.665 1.00 13.04 113 ILE B O 1
ATOM 1935 N N . HIS B 1 114 ? 26.668 13.840 30.224 1.00 12.57 114 HIS B N 1
ATOM 1936 C CA . HIS B 1 114 ? 27.948 13.320 30.690 1.00 13.52 114 HIS B CA 1
ATOM 1937 C C . HIS B 1 114 ? 28.192 11.839 30.430 1.00 13.24 114 HIS B C 1
ATOM 1938 O O . HIS B 1 114 ? 29.021 11.218 31.093 1.00 13.28 114 HIS B O 1
ATOM 1945 N N . GLY B 1 115 ? 27.470 11.283 29.461 1.00 12.79 115 GLY B N 1
ATOM 1946 C CA . GLY B 1 115 ? 27.647 9.889 29.092 1.00 12.15 115 GLY B CA 1
ATOM 1947 C C . GLY B 1 115 ? 27.232 8.801 30.065 1.00 13.89 115 GLY B C 1
ATOM 1948 O O . GLY B 1 115 ? 26.429 9.014 30.977 1.00 11.65 115 GLY B O 1
ATOM 1949 N N . LEU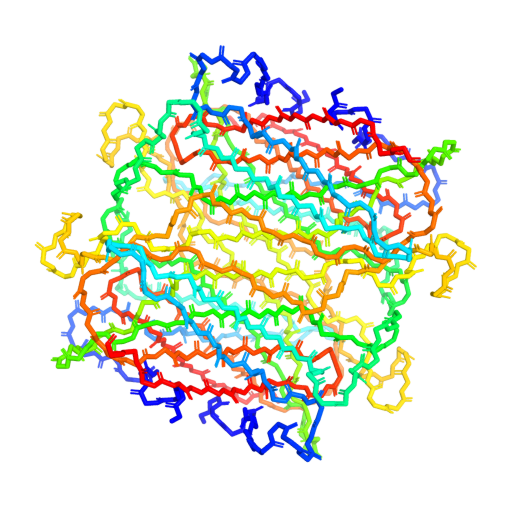 B 1 116 ? 27.803 7.618 29.853 1.00 13.21 116 LEU B N 1
ATOM 1950 C CA . LEU B 1 116 ? 27.518 6.440 30.665 1.00 13.37 116 LEU B CA 1
ATOM 1951 C C . LEU B 1 116 ? 28.459 6.288 31.852 1.00 14.74 116 LEU B C 1
ATOM 1952 O O . LEU B 1 116 ? 29.646 6.613 31.770 1.00 16.36 116 LEU B O 1
ATOM 1957 N N . TRP B 1 117 ? 27.914 5.779 32.951 1.00 14.61 117 TRP B N 1
ATOM 1958 C CA . TRP B 1 117 ? 28.673 5.571 34.177 1.00 15.26 117 TRP B CA 1
ATOM 1959 C C . TRP B 1 117 ? 28.358 4.201 34.749 1.00 15.22 117 TRP B C 1
ATOM 1960 O O . TRP B 1 117 ? 27.250 3.695 34.586 1.00 14.06 117 TRP B O 1
ATOM 1971 N N . GLU B 1 118 ? 29.330 3.600 35.426 1.00 14.90 118 GLU B N 1
ATOM 1972 C CA . GLU B 1 118 ? 29.119 2.276 35.991 1.00 15.13 118 GLU B CA 1
ATOM 1973 C C . GLU B 1 118 ? 29.694 2.094 37.386 1.00 15.84 118 GLU B C 1
ATOM 1974 O O . GLU B 1 118 ? 30.458 2.919 37.883 1.00 16.02 118 GLU B O 1
ATOM 1980 N N . ASN B 1 119 ? 29.299 0.989 38.005 1.00 16.36 119 ASN B N 1
ATOM 1981 C CA . ASN B 1 119 ? 29.771 0.604 39.323 1.00 16.79 119 ASN B CA 1
ATOM 1982 C C . ASN B 1 119 ? 29.363 -0.841 39.530 1.00 17.08 119 ASN B C 1
ATOM 1983 O O . ASN B 1 119 ? 28.538 -1.375 38.789 1.00 15.63 119 ASN B O 1
ATOM 1988 N N . GLU B 1 120 ? 29.949 -1.480 40.531 1.00 15.81 120 GLU B N 1
ATOM 1989 C CA . GLU B 1 120 ? 29.641 -2.870 40.798 1.00 15.75 120 GLU B CA 1
ATOM 1990 C C . GLU B 1 120 ? 29.983 -3.210 42.234 1.00 15.92 120 GLU B C 1
ATOM 1991 O O . GLU B 1 120 ? 30.798 -2.538 42.866 1.00 16.77 120 GLU B O 1
ATOM 1997 N N . VAL B 1 121 ? 29.352 -4.261 42.738 1.00 16.38 121 VAL B N 1
ATOM 1998 C CA . VAL B 1 121 ? 29.583 -4.719 44.097 1.00 17.40 121 VAL B CA 1
ATOM 1999 C C . VAL B 1 121 ? 29.343 -6.219 44.131 1.00 18.22 121 VAL B C 1
ATOM 2000 O O . VAL B 1 121 ? 28.549 -6.746 43.354 1.00 18.50 121 VAL B O 1
ATOM 2004 N N . THR B 1 122 ? 30.036 -6.910 45.024 1.00 18.12 122 THR B N 1
ATOM 2005 C CA . THR B 1 122 ? 29.863 -8.347 45.136 1.00 18.58 122 THR B CA 1
ATOM 2006 C C . THR B 1 122 ? 28.604 -8.630 45.943 1.00 18.31 122 THR B C 1
ATOM 2007 O O . THR B 1 122 ? 28.377 -8.019 46.990 1.00 18.60 122 THR B O 1
ATOM 2011 N N . LEU B 1 123 ? 27.777 -9.542 45.441 1.00 17.96 123 LEU B N 1
ATOM 2012 C CA . LEU B 1 123 ? 26.558 -9.927 46.135 1.00 19.42 123 LEU B CA 1
ATOM 2013 C C . LEU B 1 123 ? 26.899 -11.188 46.921 1.00 21.13 123 LEU B C 1
ATOM 2014 O O . LEU B 1 123 ? 27.024 -12.269 46.349 1.00 19.63 123 LEU B O 1
ATOM 2019 N N . GLU B 1 124 ? 27.071 -11.037 48.229 1.00 24.05 124 GLU B N 1
ATOM 2020 C CA . GLU B 1 124 ? 27.413 -12.166 49.088 1.00 28.07 124 GLU B CA 1
ATOM 2021 C C . GLU B 1 124 ? 26.212 -13.070 49.315 1.00 28.95 124 GLU B C 1
ATOM 2022 O O . GLU B 1 124 ? 26.384 -14.113 49.980 1.00 30.63 124 GLU B O 1
ATOM 2029 N N . MET C 1 1 ? -9.601 7.484 35.881 1.00 21.20 1 MET C N 1
ATOM 2030 C CA . MET C 1 1 ? -8.992 6.669 34.791 1.00 21.12 1 MET C CA 1
ATOM 2031 C C . MET C 1 1 ? -7.859 7.438 34.126 1.00 19.72 1 MET C C 1
ATOM 2032 O O . MET C 1 1 ? -7.970 8.639 33.890 1.00 18.12 1 MET C O 1
ATOM 2037 N N . ILE C 1 2 ? -6.770 6.741 33.825 1.00 18.36 2 ILE C N 1
ATOM 2038 C CA . ILE C 1 2 ? -5.624 7.372 33.188 1.00 18.75 2 ILE C CA 1
ATOM 2039 C C . ILE C 1 2 ? -5.995 7.934 31.816 1.00 17.60 2 ILE C C 1
ATOM 2040 O O . ILE C 1 2 ? -5.357 8.863 31.322 1.00 16.74 2 ILE C O 1
ATOM 2045 N N . SER C 1 3 ? -7.042 7.380 31.210 1.00 18.15 3 SER C N 1
ATOM 2046 C CA . SER C 1 3 ? -7.473 7.836 29.894 1.00 18.69 3 SER C CA 1
ATOM 2047 C C . SER C 1 3 ? -7.864 9.309 29.890 1.00 17.20 3 SER C C 1
ATOM 2048 O O . SER C 1 3 ? -7.854 9.952 28.844 1.00 17.52 3 SER C O 1
ATOM 2051 N N . GLU C 1 4 ? -8.207 9.841 31.058 1.00 16.81 4 GLU C N 1
ATOM 2052 C CA . GLU C 1 4 ? -8.594 11.243 31.160 1.00 18.57 4 GLU C CA 1
ATOM 2053 C C . GLU C 1 4 ? -7.403 12.159 30.883 1.00 18.19 4 GLU C C 1
ATOM 2054 O O . GLU C 1 4 ? -7.564 13.369 30.750 1.00 19.79 4 GLU C O 1
ATOM 2060 N N . THR C 1 5 ? -6.211 11.573 30.793 1.00 17.76 5 THR C N 1
ATOM 2061 C CA . THR C 1 5 ? -4.991 12.338 30.536 1.00 17.48 5 THR C CA 1
ATOM 2062 C C . THR C 1 5 ? -4.447 12.095 29.130 1.00 17.83 5 THR C C 1
ATOM 2063 O O . THR C 1 5 ? -3.443 12.694 28.735 1.00 17.87 5 THR C O 1
ATOM 2067 N N . ILE C 1 6 ? -5.103 11.213 28.383 1.00 16.30 6 ILE C N 1
ATOM 2068 C CA . ILE C 1 6 ? -4.664 10.881 27.031 1.00 16.18 6 ILE C CA 1
ATOM 2069 C C . ILE C 1 6 ? -5.507 11.575 25.968 1.00 16.11 6 ILE C C 1
ATOM 2070 O O . ILE C 1 6 ? -6.728 11.423 25.936 1.00 16.64 6 ILE C O 1
ATOM 2075 N N . ARG C 1 7 ? -4.852 12.335 25.096 1.00 15.98 7 ARG C N 1
ATOM 2076 C CA . ARG C 1 7 ? -5.554 13.042 24.031 1.00 15.85 7 ARG C CA 1
ATOM 2077 C C . ARG C 1 7 ? -5.481 12.268 22.717 1.00 16.56 7 ARG C C 1
ATOM 2078 O O . ARG C 1 7 ? -4.498 11.576 22.446 1.00 14.70 7 ARG C O 1
ATOM 2086 N N . SER C 1 8 ? -6.529 12.386 21.905 1.00 17.08 8 SER C N 1
ATOM 2087 C CA . SER C 1 8 ? -6.584 11.685 20.627 1.00 17.84 8 SER C CA 1
ATOM 2088 C C . SER C 1 8 ? -6.768 12.641 19.456 1.00 18.26 8 SER C C 1
ATOM 2089 O O . SER C 1 8 ? -6.812 12.219 18.301 1.00 18.22 8 SER C O 1
ATOM 2092 N N . GLY C 1 9 ? -6.877 13.929 19.758 1.00 17.84 9 GLY C N 1
ATOM 2093 C CA . GLY C 1 9 ? -7.058 14.910 18.705 1.00 18.85 9 GLY C CA 1
ATOM 2094 C C . GLY C 1 9 ? -6.121 16.086 18.870 1.00 18.29 9 GLY C C 1
ATOM 2095 O O . GLY C 1 9 ? -6.043 16.678 19.944 1.00 19.89 9 GLY C O 1
ATOM 2096 N N . ASP C 1 10 ? -5.404 16.418 17.803 1.00 19.36 10 ASP C N 1
ATOM 2097 C CA . ASP C 1 10 ? -4.467 17.533 17.818 1.00 19.30 10 ASP C CA 1
ATOM 2098 C C . ASP C 1 10 ? -5.212 18.855 17.819 1.00 19.84 10 ASP C C 1
ATOM 2099 O O . ASP C 1 10 ? -6.372 18.930 17.412 1.00 19.63 10 ASP C O 1
ATOM 2104 N N . TRP C 1 11 ? -4.540 19.896 18.294 1.00 19.60 11 TRP C N 1
ATOM 2105 C CA . TRP C 1 11 ? -5.112 21.227 18.244 1.00 19.72 11 TRP C CA 1
ATOM 2106 C C . TRP C 1 11 ? -4.305 21.832 17.104 1.00 19.67 11 TRP C C 1
ATOM 2107 O O . TRP C 1 11 ? -3.157 21.438 16.886 1.00 19.61 11 TRP C O 1
ATOM 2118 N N . LYS C 1 12 ? -4.897 22.750 16.353 1.00 20.19 12 LYS C N 1
ATOM 2119 C CA . LYS C 1 12 ? -4.189 23.368 15.237 1.00 21.27 12 LYS C CA 1
ATOM 2120 C C . LYS C 1 12 ? -2.964 24.135 15.725 1.00 20.91 12 LYS C C 1
ATOM 2121 O O . LYS C 1 12 ? -3.065 24.963 16.628 1.00 21.88 12 LYS C O 1
ATOM 2127 N N . GLY C 1 13 ? -1.808 23.853 15.131 1.00 20.79 13 GLY C N 1
ATOM 2128 C CA . GLY C 1 13 ? -0.595 24.545 15.529 1.00 21.42 13 GLY C CA 1
ATOM 2129 C C . GLY C 1 13 ? 0.560 23.639 15.918 1.00 21.50 13 GLY C C 1
ATOM 2130 O O . GLY C 1 13 ? 1.722 24.013 15.758 1.00 22.68 13 GLY C O 1
ATOM 2131 N N . GLU C 1 14 ? 0.251 22.453 16.434 1.00 20.26 14 GLU C N 1
ATOM 2132 C CA . GLU C 1 14 ? 1.289 21.509 16.839 1.00 18.39 14 GLU C CA 1
ATOM 2133 C C . GLU C 1 14 ? 0.801 20.076 16.654 1.00 17.84 14 GLU C C 1
ATOM 2134 O O . GLU C 1 14 ? -0.303 19.731 17.070 1.00 17.34 14 GLU C O 1
ATOM 2140 N N . LYS C 1 15 ? 1.631 19.246 16.026 1.00 16.97 15 LYS C N 1
ATOM 2141 C CA . LYS C 1 15 ? 1.285 17.849 15.772 1.00 16.68 15 LYS C CA 1
ATOM 2142 C C . LYS C 1 15 ? 1.755 16.938 16.899 1.00 15.71 15 LYS C C 1
ATOM 2143 O O . LYS C 1 15 ? 2.943 16.903 17.218 1.00 15.63 15 LYS C O 1
ATOM 2149 N N . HIS C 1 16 ? 0.822 16.192 17.484 1.00 14.70 16 HIS C N 1
ATOM 2150 C CA . HIS C 1 16 ? 1.140 15.281 18.580 1.00 14.71 16 HIS C CA 1
ATOM 2151 C C . HIS C 1 16 ? 0.637 13.862 18.331 1.00 15.26 16 HIS C C 1
ATOM 2152 O O . HIS C 1 16 ? 1.291 12.891 18.702 1.00 15.52 16 HIS C O 1
ATOM 2159 N N . VAL C 1 17 ? -0.537 13.743 17.721 1.00 15.97 17 VAL C N 1
ATOM 2160 C CA . VAL C 1 17 ? -1.119 12.431 17.471 1.00 15.87 17 VAL C CA 1
ATOM 2161 C C . VAL C 1 17 ? -0.193 11.539 16.653 1.00 16.19 17 VAL C C 1
ATOM 2162 O O . VAL C 1 17 ? 0.226 11.903 15.557 1.00 17.13 17 VAL C O 1
ATOM 2166 N N . PRO C 1 18 ? 0.156 10.359 17.189 1.00 16.23 18 PRO C N 1
ATOM 2167 C CA . PRO C 1 18 ? 1.040 9.464 16.440 1.00 16.83 18 PRO C CA 1
ATOM 2168 C C . PRO C 1 18 ? 0.302 8.891 15.237 1.00 17.85 18 PRO C C 1
ATOM 2169 O O . PRO C 1 18 ? -0.798 8.360 15.371 1.00 20.85 18 PRO C O 1
ATOM 2173 N N . VAL C 1 19 ? 0.898 9.019 14.060 1.00 17.02 19 VAL C N 1
ATOM 2174 C CA . VAL C 1 19 ? 0.277 8.498 12.851 1.00 18.40 19 VAL C CA 1
ATOM 2175 C C . VAL C 1 19 ? 0.803 7.093 12.599 1.00 17.04 19 VAL C C 1
ATOM 2176 O O . VAL C 1 19 ? 2.014 6.876 12.558 1.00 16.57 19 VAL C O 1
ATOM 2180 N N . ILE C 1 20 ? -0.114 6.143 12.440 1.00 16.85 20 ILE C N 1
ATOM 2181 C CA . ILE C 1 20 ? 0.249 4.751 12.203 1.00 17.12 20 ILE C CA 1
ATOM 2182 C C . ILE C 1 20 ? 0.029 4.323 10.757 1.00 17.49 20 ILE C C 1
ATOM 2183 O O . ILE C 1 20 ? -1.038 4.543 10.187 1.00 17.54 20 ILE C O 1
ATOM 2188 N N . GLU C 1 21 ? 1.052 3.706 10.179 1.00 17.73 21 GLU C N 1
ATOM 2189 C CA . GLU C 1 21 ? 0.993 3.205 8.813 1.00 18.63 21 GLU C CA 1
ATOM 2190 C C . GLU C 1 21 ? 1.625 1.825 8.832 1.00 18.03 21 GLU C C 1
ATOM 2191 O O . GLU C 1 21 ? 2.550 1.575 9.605 1.00 17.15 21 GLU C O 1
ATOM 2197 N N . TYR C 1 22 ? 1.133 0.920 7.995 1.00 17.54 22 TYR C N 1
ATOM 2198 C CA . TYR C 1 22 ? 1.705 -0.414 7.970 1.00 18.72 22 TYR C CA 1
ATOM 2199 C C . TYR C 1 22 ? 1.684 -1.068 6.597 1.00 19.82 22 TYR C C 1
ATOM 2200 O O . TYR C 1 22 ? 0.973 -0.639 5.688 1.00 18.16 22 TYR C O 1
ATOM 2209 N N . GLU C 1 23 ? 2.482 -2.119 6.470 1.00 21.17 23 GLU C N 1
ATOM 2210 C CA . GLU C 1 23 ? 2.598 -2.872 5.233 1.00 24.00 23 GLU C CA 1
ATOM 2211 C C . GLU C 1 23 ? 2.667 -4.343 5.620 1.00 25.19 23 GLU C C 1
ATOM 2212 O O . GLU C 1 23 ? 3.454 -4.722 6.487 1.00 25.02 23 GLU C O 1
ATOM 2218 N N . ARG C 1 24 ? 1.828 -5.163 4.996 1.00 25.67 24 ARG C N 1
ATOM 2219 C CA . ARG C 1 24 ? 1.799 -6.591 5.284 1.00 28.24 24 ARG C CA 1
ATOM 2220 C C . ARG C 1 24 ? 2.566 -7.360 4.211 1.00 29.31 24 ARG C C 1
ATOM 2221 O O . ARG C 1 24 ? 2.238 -7.284 3.026 1.00 29.67 24 ARG C O 1
ATOM 2229 N N . GLU C 1 25 ? 3.592 -8.090 4.636 1.00 29.85 25 GLU C N 1
ATOM 2230 C CA . GLU C 1 25 ? 4.417 -8.875 3.726 1.00 31.30 25 GLU C CA 1
ATOM 2231 C C . GLU C 1 25 ? 4.556 -10.301 4.248 1.00 31.67 25 GLU C C 1
ATOM 2232 O O . GLU C 1 25 ? 5.457 -10.600 5.036 1.00 32.46 25 GLU C O 1
ATOM 2238 N N . GLY C 1 26 ? 3.660 -11.176 3.804 1.00 31.53 26 GLY C N 1
ATOM 2239 C CA . GLY C 1 26 ? 3.694 -12.556 4.249 1.00 31.34 26 GLY C CA 1
ATOM 2240 C C . GLY C 1 26 ? 3.229 -12.640 5.687 1.00 30.32 26 GLY C C 1
ATOM 2241 O O . GLY C 1 26 ? 2.098 -12.271 5.999 1.00 31.21 26 GLY C O 1
ATOM 2242 N N . GLU C 1 27 ? 4.100 -13.125 6.565 1.00 29.40 27 GLU C N 1
ATOM 2243 C CA . GLU C 1 27 ? 3.777 -13.241 7.982 1.00 27.84 27 GLU C CA 1
ATOM 2244 C C . GLU C 1 27 ? 4.311 -12.015 8.714 1.00 26.28 27 GLU C C 1
ATOM 2245 O O . GLU C 1 27 ? 4.172 -11.892 9.932 1.00 25.97 27 GLU C O 1
ATOM 2251 N N . LEU C 1 28 ? 4.918 -11.105 7.960 1.00 24.03 28 LEU C N 1
ATOM 2252 C CA . LEU C 1 28 ? 5.491 -9.902 8.542 1.00 22.70 28 LEU C CA 1
ATOM 2253 C C . LEU C 1 28 ? 4.641 -8.657 8.338 1.00 21.50 28 LEU C C 1
ATOM 2254 O O . LEU C 1 28 ? 4.138 -8.397 7.244 1.00 20.16 28 LEU C O 1
ATOM 2259 N N . VAL C 1 29 ? 4.488 -7.895 9.415 1.00 18.89 29 VAL C N 1
ATOM 2260 C CA . VAL C 1 29 ? 3.738 -6.650 9.391 1.00 18.50 29 VAL C CA 1
ATOM 2261 C C . VAL C 1 29 ? 4.728 -5.569 9.806 1.00 18.21 29 VAL C C 1
ATOM 2262 O O . VAL C 1 29 ? 5.168 -5.529 10.956 1.00 18.29 29 VAL C O 1
ATOM 2266 N N . LYS C 1 30 ? 5.103 -4.718 8.856 1.00 17.05 30 LYS C N 1
ATOM 2267 C CA . LYS C 1 30 ? 6.041 -3.636 9.124 1.00 16.99 30 LYS C CA 1
ATOM 2268 C C . LYS C 1 30 ? 5.219 -2.409 9.486 1.00 16.29 30 LYS C C 1
ATOM 2269 O O . LYS C 1 30 ? 4.442 -1.909 8.673 1.00 16.01 30 LYS C O 1
ATOM 2275 N N . VAL C 1 31 ? 5.388 -1.931 10.714 1.00 14.50 31 VAL C N 1
ATOM 2276 C CA . VAL C 1 31 ? 4.630 -0.783 11.182 1.00 14.54 31 VAL C CA 1
ATOM 2277 C C . VAL C 1 31 ? 5.491 0.448 11.409 1.00 14.64 31 VAL C C 1
ATOM 2278 O O . VAL C 1 31 ? 6.546 0.374 12.040 1.00 16.30 31 VAL C O 1
ATOM 2282 N N . LYS C 1 32 ? 5.031 1.580 10.886 1.00 14.79 32 LYS C N 1
ATOM 2283 C CA . LYS C 1 32 ? 5.735 2.840 11.049 1.00 14.79 32 LYS C CA 1
ATOM 2284 C C . LYS C 1 32 ? 4.828 3.795 11.813 1.00 14.85 32 LYS C C 1
ATOM 2285 O O . LYS C 1 32 ? 3.674 4.004 11.438 1.00 14.61 32 LYS C O 1
ATOM 2291 N N . VAL C 1 33 ? 5.341 4.354 12.903 1.00 12.81 33 VAL C N 1
ATOM 2292 C CA . VAL C 1 33 ? 4.563 5.301 13.691 1.00 12.22 33 VAL C CA 1
ATOM 2293 C C . VAL C 1 33 ? 5.390 6.568 13.809 1.00 12.39 33 VAL C C 1
ATOM 2294 O O . VAL C 1 33 ? 6.585 6.508 14.077 1.00 11.39 33 VAL C O 1
ATOM 2298 N N . GLN C 1 34 ? 4.762 7.718 13.607 1.00 12.79 34 GLN C N 1
ATOM 2299 C CA . GLN C 1 34 ? 5.506 8.962 13.693 1.00 15.09 34 GLN C CA 1
ATOM 2300 C C . GLN C 1 34 ? 4.668 10.133 14.170 1.00 14.45 34 GLN C C 1
ATOM 2301 O O . GLN C 1 34 ? 3.448 10.162 14.000 1.00 14.03 34 GLN C O 1
ATOM 2307 N N . VAL C 1 35 ? 5.344 11.095 14.782 1.00 14.77 35 VAL C N 1
ATOM 2308 C CA . VAL C 1 35 ? 4.693 12.298 15.274 1.00 14.36 35 VAL C CA 1
ATOM 2309 C C . VAL C 1 35 ? 5.225 13.468 14.456 1.00 16.01 35 VAL C C 1
ATOM 2310 O O . VAL C 1 35 ? 6.439 13.629 14.314 1.00 15.44 35 VAL C O 1
ATOM 2314 N N . GLY C 1 36 ? 4.319 14.267 13.900 1.00 18.21 36 GLY C N 1
ATOM 2315 C CA . GLY C 1 36 ? 4.733 15.416 13.111 1.00 20.53 36 GLY C CA 1
ATOM 2316 C C . GLY C 1 36 ? 5.151 15.074 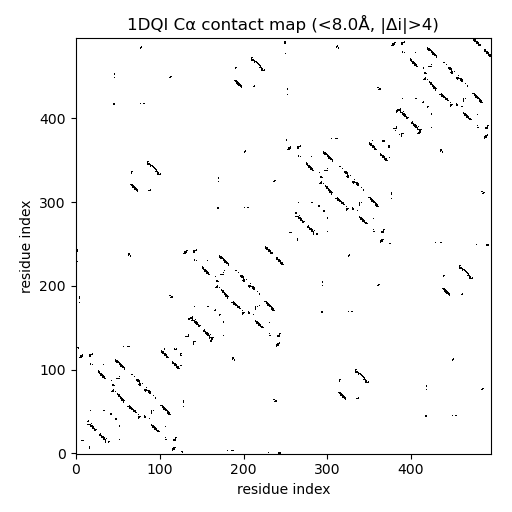11.693 1.00 23.95 36 GLY C C 1
ATOM 2317 O O . GLY C 1 36 ? 6.114 15.636 11.172 1.00 24.52 36 GLY C O 1
ATOM 2318 N N . LYS C 1 37 ? 4.420 14.155 11.070 1.00 26.71 37 LYS C N 1
ATOM 2319 C CA . LYS C 1 37 ? 4.700 13.722 9.704 1.00 30.52 37 LYS C CA 1
ATOM 2320 C C . LYS C 1 37 ? 4.784 14.891 8.723 1.00 31.81 37 LYS C C 1
ATOM 2321 O O . LYS C 1 37 ? 5.825 15.121 8.108 1.00 32.78 37 LYS C O 1
ATOM 2327 N N . GLU C 1 38 ? 3.687 15.625 8.578 1.00 33.21 38 GLU C N 1
ATOM 2328 C CA . GLU C 1 38 ? 3.647 16.760 7.662 1.00 34.68 38 GLU C CA 1
ATOM 2329 C C . GLU C 1 38 ? 4.271 18.015 8.268 1.00 34.08 38 GLU C C 1
ATOM 2330 O O . GLU C 1 38 ? 5.091 18.681 7.630 1.00 34.67 38 GLU C O 1
ATOM 2336 N N . ILE C 1 39 ? 3.877 18.335 9.497 1.00 31.49 39 ILE C N 1
ATOM 2337 C CA . ILE C 1 39 ? 4.403 19.501 10.197 1.00 29.09 39 ILE C CA 1
ATOM 2338 C C . ILE C 1 39 ? 5.141 19.016 11.442 1.00 26.83 39 ILE C C 1
ATOM 2339 O O . ILE C 1 39 ? 4.523 18.596 12.419 1.00 26.97 39 ILE C O 1
ATOM 2344 N N . PRO C 1 40 ? 6.481 19.076 11.419 1.00 25.13 40 PRO C N 1
ATOM 2345 C CA . PRO C 1 40 ? 7.329 18.638 12.532 1.00 22.93 40 PRO C CA 1
ATOM 2346 C C . PRO C 1 40 ? 6.986 19.196 13.906 1.00 20.78 40 PRO C C 1
ATOM 2347 O O . PRO C 1 40 ? 6.707 20.384 14.062 1.00 20.59 40 PRO C O 1
ATOM 2351 N N . HIS C 1 41 ? 7.009 18.314 14.899 1.00 17.42 41 HIS C N 1
ATOM 2352 C CA . HIS C 1 41 ? 6.767 18.699 16.279 1.00 15.98 41 HIS C CA 1
ATOM 2353 C C . HIS C 1 41 ? 8.147 19.167 16.733 1.00 14.62 41 HIS C C 1
ATOM 2354 O O . HIS C 1 41 ? 9.161 18.666 16.250 1.00 14.39 41 HIS C O 1
ATOM 2361 N N . PRO C 1 42 ? 8.212 20.150 17.639 1.00 13.71 42 PRO C N 1
ATOM 2362 C CA . PRO C 1 42 ? 9.538 20.594 18.074 1.00 13.52 42 PRO C CA 1
ATOM 2363 C C . PRO C 1 42 ? 10.380 19.463 18.655 1.00 12.52 42 PRO C C 1
ATOM 2364 O O . PRO C 1 42 ? 9.850 18.491 19.196 1.00 12.40 42 PRO C O 1
ATOM 2368 N N . ASN C 1 43 ? 11.694 19.580 18.515 1.00 12.15 43 ASN C N 1
ATOM 2369 C CA . ASN C 1 43 ? 12.602 18.600 19.089 1.00 12.15 43 ASN C CA 1
ATOM 2370 C C . ASN C 1 43 ? 13.770 19.382 19.656 1.00 11.83 43 ASN C C 1
ATOM 2371 O O . ASN C 1 43 ? 14.847 19.448 19.066 1.00 13.55 43 ASN C O 1
ATOM 2376 N N . THR C 1 44 ? 13.518 20.002 20.801 1.00 9.99 44 THR C N 1
ATOM 2377 C CA . THR C 1 44 ? 14.517 20.794 21.493 1.00 9.93 44 THR C CA 1
ATOM 2378 C C . THR C 1 44 ? 14.748 20.179 22.862 1.00 9.88 44 THR C C 1
ATOM 2379 O O . THR C 1 44 ? 14.008 19.295 23.295 1.00 10.09 44 THR C O 1
ATOM 2383 N N . THR C 1 45 ? 15.779 20.651 23.545 1.00 9.31 45 THR C N 1
ATOM 2384 C CA . THR C 1 45 ? 16.092 20.139 24.867 1.00 9.61 45 THR C CA 1
ATOM 2385 C C . THR C 1 45 ? 14.909 20.370 25.808 1.00 10.13 45 THR C C 1
ATOM 2386 O O . THR C 1 45 ? 14.636 19.562 26.695 1.00 11.53 45 THR C O 1
ATOM 2390 N N . GLU C 1 46 ? 14.206 21.474 25.589 1.00 11.78 46 GLU C N 1
ATOM 2391 C CA . GLU C 1 46 ? 13.065 21.859 26.416 1.00 11.20 46 GLU C CA 1
ATOM 2392 C C . GLU C 1 46 ? 11.718 21.263 26.021 1.00 11.05 46 GLU C C 1
ATOM 2393 O O . GLU C 1 46 ? 10.826 21.132 26.860 1.00 10.14 46 GLU C O 1
ATOM 2399 N N . HIS C 1 47 ? 11.567 20.911 24.749 1.00 10.23 47 HIS C N 1
ATOM 2400 C CA . HIS C 1 47 ? 10.296 20.405 24.239 1.00 10.58 47 HIS C CA 1
ATOM 2401 C C . HIS C 1 47 ? 10.535 19.333 23.180 1.00 10.45 47 HIS C C 1
ATOM 2402 O O . HIS C 1 47 ? 11.060 19.626 22.106 1.00 11.29 47 HIS C O 1
ATOM 2409 N N . HIS C 1 48 ? 10.128 18.100 23.469 1.00 10.85 48 HIS C N 1
ATOM 2410 C CA . HIS C 1 48 ? 10.355 17.006 22.529 1.00 9.48 48 HIS C CA 1
ATOM 2411 C C . HIS C 1 48 ? 9.487 15.779 22.786 1.00 9.68 48 HIS C C 1
ATOM 2412 O O . HIS C 1 48 ? 8.934 15.610 23.875 1.00 8.73 48 HIS C O 1
ATOM 2419 N N . ILE C 1 49 ? 9.385 14.917 21.777 1.00 9.08 49 ILE C N 1
ATOM 2420 C CA . ILE C 1 49 ? 8.631 13.671 21.908 1.00 8.39 49 ILE C CA 1
ATOM 2421 C C . ILE C 1 49 ? 9.599 12.664 22.538 1.00 8.61 49 ILE C C 1
ATOM 2422 O O . ILE C 1 49 ? 10.698 12.433 22.021 1.00 9.35 49 ILE C O 1
ATOM 2427 N N . ARG C 1 50 ? 9.195 12.074 23.660 1.00 7.77 50 ARG C N 1
ATOM 2428 C CA . ARG C 1 50 ? 10.041 11.125 24.380 1.00 8.77 50 ARG C CA 1
ATOM 2429 C C . ARG C 1 50 ? 10.028 9.695 23.854 1.00 8.70 50 ARG C C 1
ATOM 2430 O O . ARG C 1 50 ? 11.067 9.030 23.824 1.00 8.50 50 ARG C O 1
ATOM 2438 N N . TYR C 1 51 ? 8.858 9.211 23.456 1.00 8.70 51 TYR C N 1
ATOM 2439 C CA . TYR C 1 51 ? 8.759 7.838 22.981 1.00 9.35 51 TYR C CA 1
ATOM 2440 C C . TYR C 1 51 ? 7.439 7.544 22.292 1.00 10.68 51 TYR C C 1
ATOM 2441 O O . TYR C 1 51 ? 6.495 8.333 22.361 1.00 9.86 51 TYR C O 1
ATOM 2450 N N . ILE C 1 52 ? 7.394 6.394 21.627 1.00 10.09 52 ILE C N 1
ATOM 2451 C CA . ILE C 1 52 ? 6.189 5.913 20.973 1.00 9.44 52 ILE C CA 1
ATOM 2452 C C . ILE C 1 52 ? 6.108 4.429 21.309 1.00 10.18 52 ILE C C 1
ATOM 2453 O O . ILE C 1 52 ? 7.107 3.710 21.226 1.00 11.53 52 ILE C O 1
ATOM 2458 N N . GLU C 1 53 ? 4.925 3.984 21.714 1.00 9.25 53 GLU C N 1
ATOM 2459 C CA . GLU C 1 53 ? 4.692 2.585 22.048 1.00 9.85 53 GLU C CA 1
ATOM 2460 C C . GLU C 1 53 ? 3.655 2.047 21.068 1.00 10.24 53 GLU C C 1
ATOM 2461 O O . GLU C 1 53 ? 2.755 2.779 20.647 1.00 10.28 53 GLU C O 1
ATOM 2467 N N . LEU C 1 54 ? 3.787 0.778 20.693 1.00 9.16 54 LEU C N 1
ATOM 2468 C CA . LEU C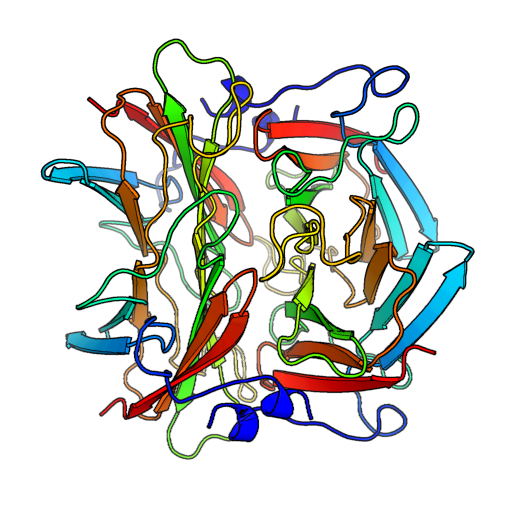 1 54 ? 2.842 0.151 19.775 1.00 9.43 54 LEU C CA 1
ATOM 2469 C C . LEU C 1 54 ? 2.213 -1.053 20.454 1.00 10.01 54 LEU C C 1
ATOM 2470 O O . LEU C 1 54 ? 2.910 -1.872 21.062 1.00 9.83 54 LEU C O 1
ATOM 2475 N N . TYR C 1 55 ? 0.888 -1.140 20.358 1.00 10.71 55 TYR C N 1
ATOM 2476 C CA . TYR C 1 55 ? 0.121 -2.227 20.953 1.00 12.36 55 TYR C CA 1
ATOM 2477 C C . TYR C 1 55 ? -0.727 -2.911 19.887 1.00 12.45 55 TYR C C 1
ATOM 2478 O O . TYR C 1 55 ? -1.073 -2.308 18.871 1.00 11.87 55 TYR C O 1
ATOM 2487 N N . PHE C 1 56 ? -1.068 -4.174 20.124 1.00 12.78 56 PHE C N 1
ATOM 2488 C CA . PHE C 1 56 ? -1.886 -4.925 19.181 1.00 12.91 56 PHE C CA 1
ATOM 2489 C C . PHE C 1 56 ? -2.906 -5.776 19.923 1.00 13.39 56 PHE C C 1
ATOM 2490 O O . PHE C 1 56 ? -2.546 -6.576 20.784 1.00 12.02 56 PHE C O 1
ATOM 2498 N N . LEU C 1 57 ? -4.182 -5.583 19.604 1.00 13.53 57 LEU C N 1
ATOM 2499 C CA . LEU C 1 57 ? -5.244 -6.375 20.211 1.00 13.91 57 LEU C CA 1
ATOM 2500 C C . LEU C 1 57 ? -5.841 -7.217 19.092 1.00 14.89 57 LEU C C 1
ATOM 2501 O O . LEU C 1 57 ? -6.568 -6.704 18.243 1.00 14.79 57 LEU C O 1
ATOM 2506 N N . PRO C 1 58 ? -5.511 -8.518 19.052 1.00 15.11 58 PRO C N 1
ATOM 2507 C CA . PRO C 1 58 ? -6.054 -9.384 17.999 1.00 15.00 58 PRO C CA 1
ATOM 2508 C C . PRO C 1 58 ? -7.576 -9.428 18.031 1.00 15.30 58 PRO C C 1
ATOM 2509 O O . PRO C 1 58 ? -8.185 -9.416 19.101 1.00 15.33 58 PRO C O 1
ATOM 2513 N N . GLU C 1 59 ? -8.183 -9.483 16.852 1.00 17.60 59 GLU C N 1
ATOM 2514 C CA . GLU C 1 59 ? -9.635 -9.524 16.746 1.00 20.19 59 GLU C CA 1
ATOM 2515 C C . GLU C 1 59 ? -10.252 -10.651 17.570 1.00 20.07 59 GLU C C 1
ATOM 2516 O O . GLU C 1 59 ? -9.842 -11.807 17.469 1.00 19.89 59 GLU C O 1
ATOM 2522 N N . GLY C 1 60 ? -11.233 -10.299 18.394 1.00 20.69 60 GLY C N 1
ATOM 2523 C CA . GLY C 1 60 ? -11.912 -11.284 19.214 1.00 21.54 60 GLY C CA 1
ATOM 2524 C C . GLY C 1 60 ? -11.202 -11.696 20.491 1.00 21.66 60 GLY C C 1
ATOM 2525 O O . GLY C 1 60 ? -11.727 -12.510 21.249 1.00 21.64 60 GLY C O 1
ATOM 2526 N N . GLU C 1 61 ? -10.017 -11.147 20.744 1.00 20.25 61 GLU C N 1
ATOM 2527 C CA . GLU C 1 61 ? -9.276 -11.504 21.951 1.00 19.08 61 GLU C CA 1
ATOM 2528 C C . GLU C 1 61 ? -9.498 -10.491 23.074 1.00 19.31 61 GLU C C 1
ATOM 2529 O O . GLU C 1 61 ? -9.949 -9.372 22.828 1.00 19.37 61 GLU C O 1
ATOM 2535 N N . ASN C 1 62 ? -9.185 -10.889 24.305 1.00 19.05 62 ASN C N 1
ATOM 2536 C CA . ASN C 1 62 ? -9.401 -10.032 25.470 1.00 19.83 62 ASN C CA 1
ATOM 2537 C C . ASN C 1 62 ? -8.188 -9.309 26.038 1.00 18.17 62 ASN C C 1
ATOM 2538 O O . ASN C 1 62 ? -8.340 -8.409 26.864 1.00 17.97 62 ASN C O 1
ATOM 2543 N N . PHE C 1 63 ? -6.988 -9.690 25.617 1.00 16.85 63 PHE C N 1
ATOM 2544 C CA . PHE C 1 63 ? -5.803 -9.049 26.168 1.00 15.11 63 PHE C CA 1
ATOM 2545 C C . PHE C 1 63 ? -4.872 -8.435 25.142 1.00 13.91 63 PHE C C 1
ATOM 2546 O O . PHE C 1 63 ? -4.370 -9.111 24.246 1.00 13.95 63 PHE C O 1
ATOM 2554 N N . VAL C 1 64 ? -4.640 -7.138 25.294 1.00 12.88 64 VAL C N 1
ATOM 2555 C CA . VAL C 1 64 ? -3.776 -6.412 24.383 1.00 12.40 64 VAL C CA 1
ATOM 2556 C C . VAL C 1 64 ? -2.324 -6.808 24.594 1.00 11.91 64 VAL C C 1
ATOM 2557 O O . VAL C 1 64 ? -1.915 -7.141 25.705 1.00 11.80 64 VAL C O 1
ATOM 2561 N N . TYR C 1 65 ? -1.557 -6.786 23.512 1.00 10.84 65 TYR C N 1
ATOM 2562 C CA . TYR C 1 65 ? -0.142 -7.111 23.583 1.00 10.51 65 TYR C CA 1
ATOM 2563 C C . TYR C 1 65 ? 0.682 -5.890 23.244 1.00 10.59 65 TYR C C 1
ATOM 2564 O O . TYR C 1 65 ? 0.371 -5.166 22.297 1.00 12.01 65 TYR C O 1
ATOM 2573 N N . GLN C 1 66 ? 1.730 -5.646 24.021 1.00 11.31 66 GLN C N 1
ATOM 2574 C CA . GLN C 1 66 ? 2.614 -4.535 23.709 1.00 10.98 66 GLN C CA 1
ATOM 2575 C C . GLN C 1 66 ? 3.558 -5.113 22.660 1.00 10.96 66 GLN C C 1
ATOM 2576 O O . GLN C 1 66 ? 4.207 -6.132 22.900 1.00 10.91 66 GLN C O 1
ATOM 2582 N N . VAL C 1 67 ? 3.613 -4.485 21.489 1.00 10.50 67 VAL C N 1
ATOM 2583 C CA . VAL C 1 67 ? 4.477 -4.954 20.411 1.00 10.69 67 VAL C CA 1
ATOM 2584 C C . VAL C 1 67 ? 5.887 -4.419 20.608 1.00 10.57 67 VAL C C 1
ATOM 2585 O O . VAL C 1 67 ? 6.875 -5.128 20.415 1.00 10.21 67 VAL C O 1
ATOM 2589 N N . GLY C 1 68 ? 5.978 -3.160 21.005 1.00 9.15 68 GLY C N 1
ATOM 2590 C CA . GLY C 1 68 ? 7.286 -2.588 21.221 1.00 8.71 68 GLY C CA 1
ATOM 2591 C C . GLY C 1 68 ? 7.210 -1.174 21.733 1.00 8.11 68 GLY C C 1
ATOM 2592 O O . GLY C 1 68 ? 6.134 -0.582 21.840 1.00 9.86 68 GLY C O 1
ATOM 2593 N N . ARG C 1 69 ? 8.379 -0.641 22.050 1.00 10.06 69 ARG C N 1
ATOM 2594 C CA . ARG C 1 69 ? 8.496 0.708 22.560 1.00 10.36 69 ARG C CA 1
ATOM 2595 C C . ARG C 1 69 ? 9.781 1.290 21.998 1.00 11.09 69 ARG C C 1
ATOM 2596 O O . ARG C 1 69 ? 10.824 0.636 22.002 1.00 11.26 69 ARG C O 1
ATOM 2604 N N . VAL C 1 70 ? 9.700 2.508 21.480 1.00 9.72 70 VAL C N 1
ATOM 2605 C CA . VAL C 1 70 ? 10.878 3.165 20.940 1.00 10.00 70 VAL C CA 1
ATOM 2606 C C . VAL C 1 70 ? 11.068 4.475 21.686 1.00 10.02 70 VAL C C 1
ATOM 2607 O O . VAL C 1 70 ? 10.162 5.315 21.726 1.00 10.53 70 VAL C O 1
ATOM 2611 N N . GLU C 1 71 ? 12.239 4.631 22.298 1.00 9.04 71 GLU C N 1
ATOM 2612 C CA . GLU C 1 71 ? 12.564 5.843 23.037 1.00 10.24 71 GLU C CA 1
ATOM 2613 C C . GLU C 1 71 ? 13.525 6.696 22.214 1.00 8.69 71 GLU C C 1
ATOM 2614 O O . GLU C 1 71 ? 14.554 6.205 21.747 1.00 9.75 71 GLU C O 1
ATOM 2620 N N . PHE C 1 72 ? 13.157 7.960 22.023 1.00 9.78 72 PHE C N 1
ATOM 2621 C CA . PHE C 1 72 ? 13.968 8.931 21.283 1.00 9.20 72 PHE C CA 1
ATOM 2622 C C . PHE C 1 72 ? 14.678 9.693 22.397 1.00 9.51 72 PHE C C 1
ATOM 2623 O O . PHE C 1 72 ? 14.091 10.549 23.050 1.00 8.41 72 PHE C O 1
ATOM 2631 N N . THR C 1 73 ? 15.959 9.386 22.585 1.00 9.37 73 THR C N 1
ATOM 2632 C CA . THR C 1 73 ? 16.722 9.941 23.693 1.00 10.11 73 THR C CA 1
ATOM 2633 C C . THR C 1 73 ? 17.688 11.103 23.506 1.00 9.95 73 THR C C 1
ATOM 2634 O O . THR C 1 73 ? 18.222 11.605 24.492 1.00 11.77 73 THR C O 1
ATOM 2638 N N . ALA C 1 74 ? 17.925 11.547 22.278 1.00 8.49 74 ALA C N 1
ATOM 2639 C CA . ALA C 1 74 ? 18.846 12.666 22.058 1.00 9.84 74 ALA C CA 1
ATOM 2640 C C . ALA C 1 74 ? 18.039 13.904 21.679 1.00 9.72 74 ALA C C 1
ATOM 2641 O O . ALA C 1 74 ? 17.235 13.859 20.742 1.00 9.15 74 ALA C O 1
ATOM 2643 N N . HIS C 1 75 ? 18.252 15.003 22.405 1.00 9.74 75 HIS C N 1
ATOM 2644 C CA . HIS C 1 75 ? 17.507 16.248 22.159 1.00 8.16 75 HIS C CA 1
ATOM 2645 C C . HIS C 1 75 ? 18.330 17.526 22.220 1.00 9.02 75 HIS C C 1
ATOM 2646 O O . HIS C 1 75 ? 17.866 18.562 22.714 1.00 9.65 75 HIS C O 1
ATOM 2653 N N . GLY C 1 76 ? 19.564 17.420 21.723 1.00 8.28 76 GLY C N 1
ATOM 2654 C CA . GLY C 1 76 ? 20.461 18.569 21.659 1.00 9.11 76 GLY C CA 1
ATOM 2655 C C . GLY C 1 76 ? 21.242 18.950 22.899 1.00 10.49 76 GLY C C 1
ATOM 2656 O O . GLY C 1 76 ? 22.136 19.788 22.832 1.00 11.38 76 GLY C O 1
ATOM 2657 N N . GLU C 1 77 ? 20.910 18.348 24.032 1.00 10.04 77 GLU C N 1
ATOM 2658 C CA . GLU C 1 77 ? 21.609 18.666 25.267 1.00 11.89 77 GLU C CA 1
ATOM 2659 C C . GLU C 1 77 ? 23.104 18.373 25.177 1.00 12.03 77 GLU C C 1
ATOM 2660 O O . GLU C 1 77 ? 23.514 17.404 24.539 1.00 12.48 77 GLU C O 1
ATOM 2666 N N . SER C 1 78 ? 23.913 19.208 25.825 1.00 12.08 78 SER C N 1
ATOM 2667 C CA . SER C 1 78 ? 25.363 19.007 25.851 1.00 12.32 78 SER C CA 1
ATOM 2668 C C . SER C 1 78 ? 25.974 19.848 26.963 1.00 12.40 78 SER C C 1
ATOM 2669 O O . SER C 1 78 ? 25.305 20.709 27.538 1.00 12.32 78 SER C O 1
ATOM 2672 N N . VAL C 1 79 ? 27.238 19.592 27.278 1.00 12.58 79 VAL C N 1
ATOM 2673 C CA . VAL C 1 79 ? 27.910 20.344 28.332 1.00 12.82 79 VAL C CA 1
ATOM 2674 C C . VAL C 1 79 ? 28.018 21.813 27.942 1.00 13.38 79 VAL C C 1
ATOM 2675 O O . VAL C 1 79 ? 28.306 22.665 28.778 1.00 12.72 79 VAL C O 1
ATOM 2679 N N . ASN C 1 80 ? 27.786 22.103 26.667 1.00 13.38 80 ASN C N 1
ATOM 2680 C CA . ASN C 1 80 ? 27.858 23.477 26.191 1.00 14.29 80 ASN C CA 1
ATOM 2681 C C . ASN C 1 80 ? 26.485 24.137 26.140 1.00 15.01 80 ASN C C 1
ATOM 2682 O O . ASN C 1 80 ? 26.307 25.178 25.503 1.00 14.18 80 ASN C O 1
ATOM 2687 N N . GLY C 1 81 ? 25.513 23.517 26.805 1.00 13.75 81 GLY C N 1
ATOM 2688 C CA . GLY C 1 81 ? 24.182 24.087 26.858 1.00 13.32 81 GLY C CA 1
ATOM 2689 C C . GLY C 1 81 ? 23.064 23.361 26.136 1.00 12.79 81 GLY C C 1
ATOM 2690 O O . GLY C 1 81 ? 23.299 22.419 25.377 1.00 12.53 81 GLY C O 1
ATOM 2691 N N . PRO C 1 82 ? 21.816 23.790 26.364 1.00 12.72 82 PRO C N 1
ATOM 2692 C CA . PRO C 1 82 ? 20.686 23.142 25.697 1.00 12.48 82 PRO C CA 1
ATOM 2693 C C . PRO C 1 82 ? 20.729 23.448 24.204 1.00 12.37 82 PRO C C 1
ATOM 2694 O O . PRO C 1 82 ? 21.128 24.544 23.805 1.00 12.25 82 PRO C O 1
ATOM 2698 N N . ASN C 1 83 ? 20.337 22.473 23.391 1.00 12.33 83 ASN C N 1
ATOM 2699 C CA . ASN C 1 83 ? 20.300 22.630 21.936 1.00 12.51 83 ASN C CA 1
ATOM 2700 C C . ASN C 1 83 ? 21.651 22.965 21.299 1.00 13.55 83 ASN C C 1
ATOM 2701 O O . ASN C 1 83 ? 21.716 23.782 20.379 1.00 13.96 83 ASN C O 1
ATOM 2706 N N . THR C 1 84 ? 22.718 22.326 21.772 1.00 12.67 84 THR C N 1
ATOM 2707 C CA . THR C 1 84 ? 24.058 22.585 21.238 1.00 13.02 84 THR C CA 1
ATOM 2708 C C . THR C 1 84 ? 24.818 21.350 20.754 1.00 13.70 84 THR C C 1
ATOM 2709 O O . THR C 1 84 ? 25.875 21.470 20.139 1.00 14.32 84 THR C O 1
ATOM 2713 N N . SER C 1 85 ? 24.291 20.162 21.021 1.00 13.08 85 SER C N 1
ATOM 2714 C CA . SER C 1 85 ? 24.980 18.939 20.614 1.00 12.31 85 SER C CA 1
ATOM 2715 C C . SER C 1 85 ? 24.875 18.590 19.133 1.00 12.39 85 SER C C 1
ATOM 2716 O O . SER C 1 85 ? 25.697 17.838 18.620 1.00 12.62 85 SER C O 1
ATOM 2719 N N . ASP C 1 86 ? 23.869 19.136 18.461 1.00 13.41 86 ASP C N 1
ATOM 2720 C CA . ASP C 1 86 ? 23.611 18.850 17.050 1.00 13.50 86 ASP C CA 1
ATOM 2721 C C . ASP C 1 86 ? 23.267 17.376 16.875 1.00 13.47 86 ASP C C 1
ATOM 2722 O O . ASP C 1 86 ? 23.482 16.797 15.813 1.00 13.71 86 ASP C O 1
ATOM 2727 N N . VAL C 1 87 ? 22.747 16.771 17.937 1.00 13.16 87 VAL C N 1
ATOM 2728 C CA . VAL C 1 87 ? 22.342 15.370 17.907 1.00 11.96 87 VAL C CA 1
ATOM 2729 C C . VAL C 1 87 ? 20.901 15.301 18.408 1.00 11.09 87 VAL C C 1
ATOM 2730 O O . VAL C 1 87 ? 20.626 15.5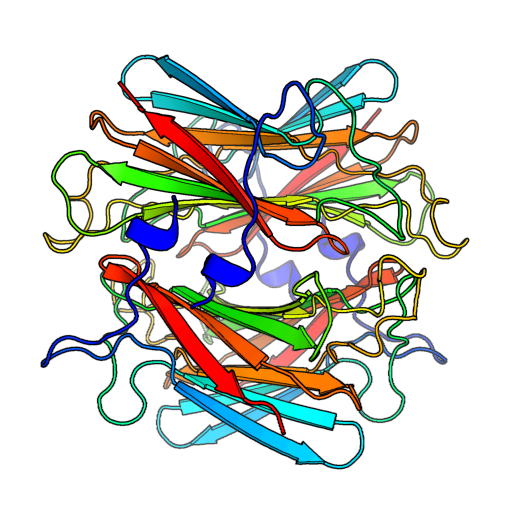52 19.583 1.00 10.98 87 VAL C O 1
ATOM 2734 N N . TYR C 1 88 ? 19.986 14.974 17.500 1.00 11.70 88 TYR C N 1
ATOM 2735 C CA . TYR C 1 88 ? 18.567 14.890 17.822 1.00 11.41 88 TYR C CA 1
ATOM 2736 C C . TYR C 1 88 ? 17.973 13.611 17.260 1.00 11.32 88 TYR C C 1
ATOM 2737 O O . TYR C 1 88 ? 18.277 13.221 16.136 1.00 12.53 88 TYR C O 1
ATOM 2746 N N . THR C 1 89 ? 17.125 12.956 18.044 1.00 10.65 89 THR C N 1
ATOM 2747 C CA . THR C 1 89 ? 16.485 11.729 17.588 1.00 10.08 89 THR C CA 1
ATOM 2748 C C . THR C 1 89 ? 15.059 12.069 17.184 1.00 10.57 89 THR C C 1
ATOM 2749 O O . THR C 1 89 ? 14.259 12.504 18.013 1.00 9.81 89 THR C O 1
ATOM 2753 N N . GLU C 1 90 ? 14.748 11.881 15.907 1.00 9.98 90 GLU C N 1
ATOM 2754 C CA . GLU C 1 90 ? 13.419 12.192 15.395 1.00 11.58 90 GLU C CA 1
ATOM 2755 C C . GLU C 1 90 ? 12.394 11.166 15.860 1.00 11.29 90 GLU C C 1
ATOM 2756 O O . GLU C 1 90 ? 12.697 9.978 15.959 1.00 10.41 90 GLU C O 1
ATOM 2762 N N . PRO C 1 91 ? 11.161 11.619 16.155 1.00 11.50 91 PRO C N 1
ATOM 2763 C CA . PRO C 1 91 ? 10.086 10.738 16.621 1.00 12.53 91 PRO C CA 1
ATOM 2764 C C . PRO C 1 91 ? 9.471 9.872 15.533 1.00 12.38 91 PRO C C 1
ATOM 2765 O O . PRO C 1 91 ? 8.293 10.007 15.200 1.00 13.89 91 PRO C O 1
ATOM 2769 N N . ILE C 1 92 ? 10.283 8.983 14.981 1.00 12.35 92 ILE C N 1
ATOM 2770 C CA . ILE C 1 92 ? 9.823 8.068 13.950 1.00 14.33 92 ILE C CA 1
ATOM 2771 C C . ILE C 1 92 ? 10.164 6.681 14.461 1.00 14.77 92 ILE C C 1
ATOM 2772 O O . ILE C 1 92 ? 11.332 6.381 14.721 1.00 14.33 92 ILE C O 1
ATOM 2777 N N . ALA C 1 93 ? 9.142 5.845 14.617 1.00 15.03 93 ALA C N 1
ATOM 2778 C CA . ALA C 1 93 ? 9.325 4.495 15.127 1.00 16.60 93 ALA C CA 1
ATOM 2779 C C . ALA C 1 93 ? 8.916 3.426 14.128 1.00 17.38 93 ALA C C 1
ATOM 2780 O O . ALA C 1 93 ? 7.865 3.510 13.494 1.00 17.51 93 ALA C O 1
ATOM 2782 N N . TYR C 1 94 ? 9.766 2.410 13.991 0.41 16.41 94 TYR C N 1
ATOM 2783 C CA . TYR C 1 94 ? 9.508 1.305 13.083 0.41 16.99 94 TYR C CA 1
ATOM 2784 C C . TYR C 1 94 ? 9.485 0.012 13.891 0.41 15.79 94 TYR C C 1
ATOM 2785 O O . TYR C 1 94 ? 10.352 -0.211 14.739 0.41 14.98 94 TYR C O 1
ATOM 2794 N N . PHE C 1 95 ? 8.490 -0.825 13.631 1.00 15.50 95 PHE C N 1
ATOM 2795 C CA . PHE C 1 95 ? 8.353 -2.100 14.330 1.00 15.69 95 PHE C CA 1
ATOM 2796 C C . PHE C 1 95 ? 8.107 -3.202 13.315 1.00 15.74 95 PHE C C 1
ATOM 2797 O O . PHE C 1 95 ? 7.301 -3.037 12.401 1.00 15.25 95 PHE C O 1
ATOM 2805 N N . VAL C 1 96 ? 8.800 -4.325 13.468 1.00 14.68 96 VAL C N 1
ATOM 2806 C CA . VAL C 1 96 ? 8.585 -5.451 12.572 1.00 15.37 96 VAL C CA 1
ATOM 2807 C C . VAL C 1 96 ? 7.870 -6.509 13.406 1.00 14.56 96 VAL C C 1
ATOM 2808 O O . VAL C 1 96 ? 8.457 -7.118 14.302 1.00 14.33 96 VAL C O 1
ATOM 2812 N N . LEU C 1 97 ? 6.588 -6.694 13.113 1.00 15.85 97 LEU C N 1
ATOM 2813 C CA . LEU C 1 97 ? 5.739 -7.633 13.832 1.00 17.25 97 LEU C CA 1
ATOM 2814 C C . LEU C 1 97 ? 5.466 -8.890 13.016 1.00 18.17 97 LEU C C 1
ATOM 2815 O O . LEU C 1 97 ? 5.056 -8.814 11.860 1.00 19.82 97 LEU C O 1
ATOM 2820 N N . LYS C 1 98 ? 5.705 -10.050 13.619 1.00 16.90 98 LYS C N 1
ATOM 2821 C CA . LYS C 1 98 ? 5.456 -11.312 12.938 1.00 16.81 98 LYS C CA 1
ATOM 2822 C C . LYS C 1 98 ? 4.143 -11.878 13.462 1.00 17.24 98 LYS C C 1
ATOM 2823 O O . LYS C 1 98 ? 4.051 -12.293 14.617 1.00 17.46 98 LYS C O 1
ATOM 2829 N N . THR C 1 99 ? 3.122 -11.873 12.612 1.00 15.93 99 THR C N 1
ATOM 2830 C CA . THR C 1 99 ? 1.812 -12.385 12.990 1.00 15.63 99 THR C CA 1
ATOM 2831 C C . THR C 1 99 ? 0.950 -12.582 11.754 1.00 16.41 99 THR C C 1
ATOM 2832 O O . THR C 1 99 ? 1.134 -11.899 10.745 1.00 16.67 99 THR C O 1
ATOM 2836 N N . LYS C 1 100 ? 0.015 -13.522 11.839 1.00 16.98 100 LYS C N 1
ATOM 2837 C CA . LYS C 1 100 ? -0.902 -13.790 10.740 1.00 16.95 100 LYS C CA 1
ATOM 2838 C C . LYS C 1 100 ? -2.295 -13.367 11.186 1.00 17.12 100 LYS C C 1
ATOM 2839 O O . LYS C 1 100 ? -3.270 -13.495 10.442 1.00 18.52 100 LYS C O 1
ATOM 2845 N N . LYS C 1 101 ? -2.380 -12.852 12.408 1.00 16.06 101 LYS C N 1
ATOM 2846 C CA . LYS C 1 101 ? -3.654 -12.413 12.957 1.00 15.96 101 LYS C CA 1
ATOM 2847 C C . LYS C 1 101 ? -4.022 -11.014 12.482 1.00 16.85 101 LYS C C 1
ATOM 2848 O O . LYS C 1 101 ? -3.193 -10.284 11.937 1.00 17.76 101 LYS C O 1
ATOM 2854 N N . LYS C 1 102 ? -5.284 -10.661 12.688 1.00 17.36 102 LYS C N 1
ATOM 2855 C CA . LYS C 1 102 ? -5.802 -9.349 12.327 1.00 17.76 102 LYS C CA 1
ATOM 2856 C C . LYS C 1 102 ? -6.312 -8.739 13.624 1.00 17.16 102 LYS C C 1
ATOM 2857 O O . LYS C 1 102 ? -6.441 -9.435 14.629 1.00 18.76 102 LYS C O 1
ATOM 2863 N N . GLY C 1 103 ? -6.598 -7.442 13.609 1.00 17.64 103 GLY C N 1
ATOM 2864 C CA . GLY C 1 103 ? -7.096 -6.801 14.808 1.00 16.48 103 GLY C CA 1
ATOM 2865 C C . GLY C 1 103 ? -6.907 -5.300 14.795 1.00 16.85 103 GLY C C 1
ATOM 2866 O O . GLY C 1 103 ? -7.042 -4.653 13.755 1.00 16.71 103 GLY C O 1
ATOM 2867 N N . LYS C 1 104 ? -6.582 -4.746 15.956 1.00 15.86 104 LYS C N 1
ATOM 2868 C CA . LYS C 1 104 ? -6.385 -3.310 16.075 1.00 16.18 104 LYS C CA 1
ATOM 2869 C C . LYS C 1 104 ? -5.010 -2.972 16.638 1.00 15.31 104 LYS C C 1
ATOM 2870 O O . LYS C 1 104 ? -4.540 -3.598 17.589 1.00 14.12 104 LYS C O 1
ATOM 2876 N N . LEU C 1 105 ? -4.368 -1.984 16.027 1.00 14.43 105 LEU C N 1
ATOM 2877 C CA . LEU C 1 105 ? -3.059 -1.523 16.465 1.00 13.98 105 LEU C CA 1
ATOM 2878 C C . LEU C 1 105 ? -3.254 -0.169 17.138 1.00 14.24 105 LEU C C 1
ATOM 2879 O O . LEU C 1 105 ? -3.960 0.689 16.613 1.00 15.35 105 LEU C O 1
ATOM 2884 N N . TYR C 1 106 ? -2.644 0.014 18.305 1.00 12.06 106 TYR C N 1
ATOM 2885 C CA . TYR C 1 106 ? -2.748 1.278 19.024 1.00 11.75 106 TYR C CA 1
ATOM 2886 C C . TYR C 1 106 ? -1.355 1.857 19.201 1.00 11.71 106 TYR C C 1
ATOM 2887 O O . TYR C 1 106 ? -0.378 1.119 19.331 1.00 11.02 106 TYR C O 1
ATOM 2896 N N . ALA C 1 107 ? -1.268 3.181 19.207 1.00 11.28 107 ALA C N 1
ATOM 2897 C CA . ALA C 1 107 ? 0.007 3.845 19.420 1.00 11.68 107 ALA C CA 1
ATOM 2898 C C . ALA C 1 107 ? -0.182 4.822 20.566 1.00 12.76 107 ALA C C 1
ATOM 2899 O O . ALA C 1 107 ? -1.204 5.508 20.654 1.00 12.59 107 ALA C O 1
ATOM 2901 N N . LEU C 1 108 ? 0.800 4.862 21.458 1.00 10.96 108 LEU C N 1
ATOM 2902 C CA . LEU C 1 108 ? 0.765 5.764 22.597 1.00 12.83 108 LEU C CA 1
ATOM 2903 C C . LEU C 1 108 ? 2.079 6.527 22.563 1.00 12.69 108 LEU C C 1
ATOM 2904 O O . LEU C 1 108 ? 3.151 5.925 22.516 1.00 14.00 108 LEU C O 1
ATOM 2909 N N . SER C 1 109 ? 1.999 7.852 22.557 1.00 12.49 109 SER C N 1
ATOM 2910 C CA . SER C 1 109 ? 3.203 8.672 22.523 1.00 11.71 109 SER C CA 1
ATOM 2911 C C . SER C 1 109 ? 3.182 9.691 23.648 1.00 11.24 109 SER C C 1
ATOM 2912 O O . SER C 1 109 ? 2.131 9.976 24.222 1.00 10.68 109 SER C O 1
ATOM 2915 N N . TYR C 1 110 ? 4.343 10.250 23.960 1.00 10.12 110 TYR C N 1
ATOM 2916 C CA . TYR C 1 110 ? 4.428 11.208 25.047 1.00 10.60 110 TYR C CA 1
ATOM 2917 C C . TYR C 1 110 ? 5.309 12.396 24.706 1.00 10.07 110 TYR C C 1
ATOM 2918 O O . TYR C 1 110 ? 6.447 12.233 24.265 1.00 11.75 110 TYR C O 1
ATOM 2927 N N . CYS C 1 111 ? 4.763 13.591 24.899 1.00 9.34 111 CYS C N 1
ATOM 2928 C CA . CYS C 1 111 ? 5.504 14.825 24.677 1.00 9.46 111 CYS C CA 1
ATOM 2929 C C . CYS C 1 111 ? 5.937 15.214 26.091 1.00 8.93 111 CYS C C 1
ATOM 2930 O O . CYS C 1 111 ? 5.144 15.119 27.024 1.00 9.74 111 CYS C O 1
ATOM 2933 N N . ASN C 1 112 ? 7.181 15.645 26.267 1.00 7.39 112 ASN C N 1
ATOM 2934 C CA . ASN C 1 112 ? 7.641 15.968 27.615 1.00 8.05 112 ASN C CA 1
ATOM 2935 C C . ASN C 1 112 ? 6.885 17.077 28.350 1.00 9.24 112 ASN C C 1
ATOM 2936 O O . ASN C 1 112 ? 6.964 17.165 29.576 1.00 8.53 112 ASN C O 1
ATOM 2941 N N . ILE C 1 113 ? 6.149 17.911 27.619 1.00 8.22 113 ILE C N 1
ATOM 2942 C CA . ILE C 1 113 ? 5.377 18.980 28.251 1.00 8.67 113 ILE C CA 1
ATOM 2943 C C . ILE C 1 113 ? 3.894 18.960 27.879 1.00 9.78 113 ILE C C 1
ATOM 2944 O O . ILE C 1 113 ? 3.102 19.700 28.462 1.00 10.75 113 ILE C O 1
ATOM 2949 N N . HIS C 1 114 ? 3.514 18.111 26.925 1.00 11.02 114 HIS C N 1
ATOM 2950 C CA . HIS C 1 114 ? 2.117 18.050 26.492 1.00 10.48 114 HIS C CA 1
ATOM 2951 C C . HIS C 1 114 ? 1.397 16.733 26.757 1.00 11.20 114 HIS C C 1
ATOM 2952 O O . HIS C 1 114 ? 0.411 16.404 26.091 1.00 10.66 114 HIS C O 1
ATOM 2959 N N . GLY C 1 115 ? 1.893 15.978 27.730 1.00 10.64 115 GLY C N 1
ATOM 2960 C CA . GLY C 1 115 ? 1.259 14.724 28.097 1.00 10.24 115 GLY C CA 1
ATOM 2961 C C . GLY C 1 115 ? 1.206 13.589 27.092 1.00 9.11 115 GLY C C 1
ATOM 2962 O O . GLY C 1 115 ? 1.980 13.526 26.134 1.00 10.72 115 GLY C O 1
ATOM 2963 N N . LEU C 1 116 ? 0.254 12.691 27.328 1.00 9.00 116 LEU C N 1
ATOM 2964 C CA . LEU C 1 116 ? 0.046 11.497 26.510 1.00 9.62 116 LEU C CA 1
ATOM 2965 C C . LEU C 1 116 ? -0.891 11.682 25.319 1.00 10.59 116 LEU C C 1
ATOM 2966 O O . LEU C 1 116 ? -1.865 12.440 25.382 1.00 12.04 116 LEU C O 1
ATOM 2971 N N . TRP C 1 117 ? -0.588 10.961 24.242 1.00 10.85 117 TRP C N 1
ATOM 2972 C CA . TRP C 1 117 ? -1.369 11.006 23.010 1.00 11.27 117 TRP C CA 1
ATOM 2973 C C . TRP C 1 117 ? -1.555 9.602 22.462 1.00 12.68 117 TRP C C 1
ATOM 2974 O O . TRP C 1 117 ? -0.710 8.730 22.670 1.00 11.32 117 TRP C O 1
ATOM 2985 N N . GLU C 1 118 ? -2.662 9.382 21.760 1.00 11.97 118 GLU C N 1
ATOM 2986 C CA . GLU C 1 118 ? -2.935 8.064 21.211 1.00 13.13 118 GLU C CA 1
ATOM 2987 C C . GLU C 1 118 ? -3.566 8.106 19.832 1.00 13.76 118 GLU C C 1
ATOM 2988 O O . GLU C 1 118 ? -4.021 9.148 19.368 1.00 14.13 118 GLU C O 1
ATOM 2994 N N . ASN C 1 119 ? -3.575 6.947 19.187 1.00 14.71 119 ASN C N 1
ATOM 2995 C CA . ASN C 1 119 ? -4.173 6.772 17.874 1.00 14.80 119 ASN C CA 1
ATOM 2996 C C . ASN C 1 119 ? -4.293 5.278 17.659 1.00 16.10 119 ASN C C 1
ATOM 2997 O O . ASN C 1 119 ? -3.686 4.484 18.381 1.00 14.84 119 ASN C O 1
ATOM 3002 N N . GLU C 1 120 ? -5.081 4.889 16.670 1.00 15.18 120 GLU C N 1
ATOM 3003 C CA . GLU C 1 120 ? -5.263 3.478 16.392 1.00 15.96 120 GLU C CA 1
ATOM 3004 C C . GLU C 1 120 ? -5.692 3.290 14.952 1.00 16.34 120 GLU C C 1
ATOM 3005 O O . GLU C 1 120 ? -6.242 4.198 14.332 1.00 15.94 120 GLU C O 1
ATOM 3011 N N . VAL C 1 121 ? -5.429 2.102 14.427 1.00 16.07 121 VAL C N 1
ATOM 3012 C CA . VAL C 1 121 ? -5.800 1.767 13.065 1.00 16.77 121 VAL C CA 1
ATOM 3013 C C . VAL C 1 121 ? -6.121 0.284 13.033 1.00 18.01 121 VAL C C 1
ATOM 3014 O O . VAL C 1 121 ? -5.617 -0.486 13.848 1.00 17.75 121 VAL C O 1
ATOM 3018 N N . THR C 1 122 ? -6.973 -0.114 12.100 1.00 18.25 122 THR C N 1
ATOM 3019 C CA . THR C 1 122 ? -7.338 -1.513 11.978 1.00 18.68 122 THR C CA 1
ATOM 3020 C C . THR C 1 122 ? -6.288 -2.253 11.166 1.00 18.63 122 THR C C 1
ATOM 3021 O O . THR C 1 122 ? -5.916 -1.822 10.074 1.00 19.26 122 THR C O 1
ATOM 3025 N N . LEU C 1 123 ? -5.793 -3.356 11.714 1.00 18.65 123 LEU C N 1
ATOM 3026 C CA . LEU C 1 123 ? -4.815 -4.170 11.011 1.00 19.74 123 LEU C CA 1
ATOM 3027 C C . LEU C 1 123 ? -5.626 -5.220 10.265 1.00 21.50 123 LEU C C 1
ATOM 3028 O O . LEU C 1 123 ? -6.132 -6.166 10.867 1.00 20.54 123 LEU C O 1
ATOM 3033 N N . GLU C 1 124 ? -5.769 -5.039 8.957 1.00 23.97 124 GLU C N 1
ATOM 3034 C CA . GLU C 1 124 ? -6.540 -5.975 8.148 1.00 28.03 124 GLU C CA 1
ATOM 3035 C C . GLU C 1 124 ? -5.711 -7.187 7.741 1.00 29.17 124 GLU C C 1
ATOM 3036 O O . GLU C 1 124 ? -4.483 -7.167 7.965 1.00 28.93 124 GLU C O 1
ATOM 3043 N N . MET D 1 1 ? -10.261 3.665 21.204 1.00 25.94 1 MET D N 1
ATOM 3044 C CA . MET D 1 1 ? -9.437 4.234 22.308 1.00 26.32 1 MET D CA 1
ATOM 3045 C C . MET D 1 1 ? -8.654 3.134 23.016 1.00 24.82 1 MET D C 1
ATOM 3046 O O . MET D 1 1 ? -9.161 2.033 23.224 1.00 23.54 1 MET D O 1
ATOM 3051 N N . ILE D 1 2 ? -7.416 3.441 23.388 1.00 23.92 2 ILE D N 1
ATOM 3052 C CA . ILE D 1 2 ? -6.565 2.473 24.069 1.00 23.84 2 ILE D CA 1
ATOM 3053 C C . ILE D 1 2 ? -7.141 2.108 25.436 1.00 23.00 2 ILE D C 1
ATOM 3054 O O . ILE D 1 2 ? -6.810 1.067 26.002 1.00 23.24 2 ILE D O 1
ATOM 3059 N N . SER D 1 3 ? -8.014 2.965 25.958 1.00 22.15 3 SER D N 1
ATOM 3060 C CA . SER D 1 3 ? -8.631 2.738 27.260 1.00 20.97 3 SER D CA 1
ATOM 3061 C C . SER D 1 3 ? -9.449 1.451 27.287 1.00 20.86 3 SER D C 1
ATOM 3062 O O . SER D 1 3 ? -9.714 0.900 28.353 1.00 20.78 3 SER D O 1
ATOM 3065 N N . GLU D 1 4 ? -9.846 0.979 26.111 1.00 20.64 4 GLU D N 1
ATOM 3066 C CA . GLU D 1 4 ? -10.632 -0.244 26.010 1.00 22.13 4 GLU D CA 1
ATOM 3067 C C . GLU D 1 4 ? -9.774 -1.480 26.241 1.00 21.77 4 GLU D C 1
ATOM 3068 O O . GLU D 1 4 ? -10.282 -2.602 26.266 1.00 23.01 4 GLU D O 1
ATOM 3074 N N . THR D 1 5 ? -8.471 -1.273 26.402 1.00 21.65 5 THR D N 1
ATOM 3075 C CA . THR D 1 5 ? -7.548 -2.381 26.631 1.00 20.26 5 THR D CA 1
ATOM 3076 C C . THR D 1 5 ? -6.963 -2.315 28.036 1.00 20.24 5 THR D C 1
ATOM 3077 O O . THR D 1 5 ? -6.200 -3.190 28.443 1.00 20.08 5 THR D O 1
ATOM 3081 N N . ILE D 1 6 ? -7.324 -1.271 28.775 1.00 18.52 6 ILE D N 1
ATOM 3082 C CA . ILE D 1 6 ? -6.832 -1.089 30.134 1.00 18.88 6 ILE D CA 1
ATOM 3083 C C . ILE D 1 6 ? -7.888 -1.499 31.151 1.00 19.64 6 ILE D C 1
ATOM 3084 O O . ILE D 1 6 ? -9.042 -1.072 31.070 1.00 20.12 6 ILE D O 1
ATOM 3089 N N . ARG D 1 7 ? -7.487 -2.327 32.108 1.00 20.05 7 ARG D N 1
ATOM 3090 C CA . ARG D 1 7 ? -8.399 -2.797 33.142 1.00 20.44 7 ARG D CA 1
ATOM 3091 C C . ARG D 1 7 ? -8.060 -2.203 34.504 1.00 22.48 7 ARG D C 1
ATOM 3092 O O . ARG D 1 7 ? -6.918 -1.825 34.766 1.00 19.70 7 ARG D O 1
ATOM 3100 N N . SER D 1 8 ? -9.069 -2.120 35.364 1.00 24.01 8 SER D N 1
ATOM 3101 C CA . SER D 1 8 ? -8.903 -1.586 36.709 1.00 27.31 8 SER D CA 1
ATOM 3102 C C . SER D 1 8 ? -9.742 -2.433 37.656 1.00 28.62 8 SER D C 1
ATOM 3103 O O . SER D 1 8 ? -10.450 -3.341 37.219 1.00 28.69 8 SER D O 1
ATOM 3106 N N . GLY D 1 9 ? -9.667 -2.144 38.949 1.00 30.26 9 GLY D N 1
ATOM 3107 C CA . GLY D 1 9 ? -10.453 -2.913 39.894 1.00 32.86 9 GLY D CA 1
ATOM 3108 C C . GLY D 1 9 ? -10.013 -2.817 41.339 1.00 34.44 9 GLY D C 1
ATOM 3109 O O . GLY D 1 9 ? -9.316 -1.882 41.737 1.00 34.75 9 GLY D O 1
ATOM 3110 N N . ASP D 1 10 ? -10.431 -3.801 42.129 1.00 35.76 10 ASP D N 1
ATOM 3111 C CA . ASP D 1 10 ? -10.099 -3.851 43.544 1.00 37.07 10 ASP D CA 1
ATOM 3112 C C . ASP D 1 10 ? -8.900 -4.764 43.775 1.00 37.64 10 ASP D C 1
ATOM 3113 O O . ASP D 1 10 ? -8.970 -5.971 43.545 1.00 37.50 10 ASP D O 1
ATOM 3118 N N . TRP D 1 11 ? -7.800 -4.174 44.230 1.00 38.37 11 TRP D N 1
ATOM 3119 C CA . TRP D 1 11 ? -6.580 -4.925 44.489 1.00 38.79 11 TRP D CA 1
ATOM 3120 C C . TRP D 1 11 ? -6.750 -5.914 45.637 1.00 38.50 11 TRP D C 1
ATOM 3121 O O . TRP D 1 11 ? -6.012 -6.895 45.733 1.00 39.42 11 TRP D O 1
ATOM 3132 N N . LYS D 1 12 ? -7.721 -5.654 46.507 0.00 37.53 12 LYS D N 1
ATOM 3133 C CA . LYS D 1 12 ? -7.978 -6.530 47.646 0.00 36.51 12 LYS D CA 1
ATOM 3134 C C . LYS D 1 12 ? -8.644 -7.825 47.193 0.00 35.86 12 LYS D C 1
ATOM 3135 O O . LYS D 1 12 ? -8.735 -8.787 47.956 0.00 35.92 12 LYS D O 1
ATOM 3141 N N . GLY D 1 13 ? -9.108 -7.842 45.947 0.00 35.16 13 GLY D N 1
ATOM 3142 C CA . GLY D 1 13 ? -9.761 -9.025 45.418 0.00 34.17 13 GLY D CA 1
ATOM 3143 C C . GLY D 1 13 ? -9.131 -9.516 44.129 0.00 33.42 13 GLY D C 1
ATOM 3144 O O . GLY D 1 13 ? -9.484 -10.581 43.623 0.00 33.45 13 GLY D O 1
ATOM 3145 N N . GLU D 1 14 ? -8.194 -8.737 43.596 0.00 32.67 14 GLU D N 1
ATOM 3146 C CA . GLU D 1 14 ? -7.511 -9.097 42.359 0.00 31.88 14 GLU D CA 1
ATOM 3147 C C . GLU D 1 14 ? -6.008 -9.213 42.588 0.00 31.52 14 GLU D C 1
ATOM 3148 O O . GLU D 1 14 ? -5.526 -9.033 43.706 0.00 31.54 14 GLU D O 1
ATOM 3154 N N . LYS D 1 15 ? -5.270 -9.514 41.523 0.00 31.16 15 LYS D N 1
ATOM 3155 C CA . LYS D 1 15 ? -3.822 -9.656 41.617 0.00 30.72 15 LYS D CA 1
ATOM 3156 C C . LYS D 1 15 ? -3.114 -9.032 40.419 1.00 30.24 15 LYS D C 1
ATOM 3157 O O . LYS D 1 15 ? -1.994 -9.417 40.080 1.00 31.09 15 LYS D O 1
ATOM 3163 N N . HIS D 1 16 ? -3.770 -8.066 39.783 1.00 28.61 16 HIS D N 1
ATOM 3164 C CA . HIS D 1 16 ? -3.200 -7.391 38.623 1.00 27.95 16 HIS D CA 1
ATOM 3165 C C . HIS D 1 16 ? -3.156 -5.883 38.824 1.00 27.05 16 HIS D C 1
ATOM 3166 O O . HIS D 1 16 ? -2.287 -5.202 38.283 1.00 25.99 16 HIS D O 1
ATOM 3173 N N . VAL D 1 17 ? -4.104 -5.363 39.595 1.00 26.23 17 VAL D N 1
ATOM 3174 C CA . VAL D 1 17 ? -4.170 -3.930 39.835 1.00 25.68 17 VAL D CA 1
ATOM 3175 C C . VAL D 1 17 ? -2.978 -3.419 40.633 1.00 24.12 17 VAL D C 1
ATOM 3176 O O . VAL D 1 17 ? -2.690 -3.912 41.724 1.00 25.61 17 VAL D O 1
ATOM 3180 N N . PRO D 1 18 ? -2.255 -2.429 40.088 1.00 23.31 18 PRO D N 1
ATOM 3181 C CA . PRO D 1 18 ? -1.100 -1.884 40.804 1.00 22.90 18 PRO D CA 1
ATOM 3182 C C . PRO D 1 18 ? -1.571 -1.038 41.982 1.00 23.30 18 PRO D C 1
ATOM 3183 O O . PRO D 1 18 ? -2.399 -0.141 41.817 1.00 24.84 18 PRO D O 1
ATOM 3187 N N . VAL D 1 19 ? -1.053 -1.331 43.168 1.00 20.98 19 VAL D N 1
ATOM 3188 C CA . VAL D 1 19 ? -1.425 -0.590 44.364 1.00 21.18 19 VAL D CA 1
ATOM 3189 C C . VAL D 1 19 ? -0.455 0.564 44.586 1.00 19.49 19 VAL D C 1
ATOM 3190 O O . VAL D 1 19 ? 0.759 0.363 44.616 1.00 19.29 19 VAL D O 1
ATOM 3194 N N . ILE D 1 20 ? -0.998 1.769 44.741 1.00 18.33 20 ILE D N 1
ATOM 3195 C CA . ILE D 1 20 ? -0.186 2.964 44.955 1.00 18.73 20 ILE D CA 1
ATOM 3196 C C . ILE D 1 20 ? -0.244 3.457 46.396 1.00 18.54 20 ILE D C 1
ATOM 3197 O O . ILE D 1 20 ? -1.321 3.603 46.974 1.00 19.29 20 ILE D O 1
ATOM 3202 N N . GLU D 1 21 ? 0.927 3.718 46.965 1.00 18.39 21 GLU D N 1
ATOM 3203 C CA . GLU D 1 21 ? 1.042 4.223 48.326 1.00 19.20 21 GLU D CA 1
ATOM 3204 C C . GLU D 1 21 ? 2.170 5.240 48.319 1.00 18.87 21 GLU D C 1
ATOM 3205 O O . GLU D 1 21 ? 3.159 5.069 47.606 1.00 18.35 21 GLU D O 1
ATOM 3211 N N . TYR D 1 22 ? 2.032 6.302 49.102 1.00 18.42 22 TYR D N 1
ATOM 3212 C CA . TYR D 1 22 ? 3.082 7.304 49.134 1.00 18.53 22 TYR D CA 1
ATOM 3213 C C . TYR D 1 22 ? 3.292 7.896 50.514 1.00 19.80 22 TYR D C 1
ATOM 3214 O O . TYR D 1 22 ? 2.471 7.721 51.415 1.00 18.73 22 TYR D O 1
ATOM 3223 N N . GLU D 1 23 ? 4.413 8.590 50.661 1.00 20.74 23 GLU D N 1
ATOM 3224 C CA . GLU D 1 23 ? 4.786 9.235 51.908 1.00 25.13 23 GLU D CA 1
ATOM 3225 C C . GLU D 1 23 ? 5.410 10.578 51.550 1.00 26.08 23 GLU D C 1
ATOM 3226 O O . GLU D 1 23 ? 6.380 10.637 50.794 1.00 26.09 23 GLU D O 1
ATOM 3232 N N . ARG D 1 24 ? 4.842 11.653 52.084 1.00 27.51 24 ARG D N 1
ATOM 3233 C CA . ARG D 1 24 ? 5.346 12.995 51.823 1.00 29.90 24 ARG D CA 1
ATOM 3234 C C . ARG D 1 24 ? 6.348 13.385 52.903 1.00 31.34 24 ARG D C 1
ATOM 3235 O O . ARG D 1 24 ? 6.001 13.468 54.080 1.00 31.99 24 ARG D O 1
ATOM 3243 N N . GLU D 1 25 ? 7.593 13.609 52.495 1.00 32.07 25 GLU D N 1
ATOM 3244 C CA . GLU D 1 25 ? 8.657 13.990 53.417 0.00 33.36 25 GLU D CA 1
ATOM 3245 C C . GLU D 1 25 ? 9.317 15.272 52.925 1.00 33.32 25 GLU D C 1
ATOM 3246 O O . GLU D 1 25 ? 10.233 15.234 52.102 1.00 33.68 25 GLU D O 1
ATOM 3252 N N . GLY D 1 26 ? 8.847 16.406 53.433 1.00 32.80 26 GLY D N 1
ATOM 3253 C CA . GLY D 1 26 ? 9.403 17.681 53.021 1.00 31.73 26 GLY D CA 1
ATOM 3254 C C . GLY D 1 26 ? 9.032 17.980 51.582 1.00 30.55 26 GLY D C 1
ATOM 3255 O O . GLY D 1 26 ? 7.852 18.022 51.235 1.00 30.82 26 GLY D O 1
ATOM 3256 N N . GLU D 1 27 ? 10.037 18.188 50.741 1.00 29.66 27 GLU D N 1
ATOM 3257 C CA . GLU D 1 27 ? 9.797 18.475 49.332 1.00 28.62 27 GLU D CA 1
ATOM 3258 C C . GLU D 1 27 ? 9.814 17.180 48.528 1.00 27.23 27 GLU D C 1
ATOM 3259 O O . GLU D 1 27 ? 9.662 17.190 47.307 1.00 26.35 27 GLU D O 1
ATOM 3265 N N . LEU D 1 28 ? 9.992 16.064 49.224 1.00 25.14 28 LEU D N 1
ATOM 3266 C CA . LEU D 1 28 ? 10.051 14.763 48.574 1.00 24.04 28 LEU D CA 1
ATOM 3267 C C . LEU D 1 28 ? 8.789 13.936 48.783 1.00 22.73 28 LEU D C 1
ATOM 3268 O O . LEU D 1 28 ? 8.179 13.961 49.852 1.00 23.28 28 LEU D O 1
ATOM 3273 N N . VAL D 1 29 ? 8.401 13.209 47.743 1.00 20.53 29 VAL D N 1
ATOM 3274 C CA . VAL D 1 29 ? 7.234 12.343 47.801 1.00 20.16 29 VAL D CA 1
ATOM 3275 C C . VAL D 1 29 ? 7.733 10.959 47.409 1.00 20.02 29 VAL D C 1
ATOM 3276 O O . VAL D 1 29 ? 8.167 10.744 46.276 1.00 18.76 29 VAL D O 1
ATOM 3280 N N . LYS D 1 30 ? 7.698 10.029 48.356 1.00 18.45 30 LYS D N 1
ATOM 3281 C CA . LYS D 1 30 ? 8.149 8.670 48.098 1.00 19.21 30 LYS D CA 1
ATOM 3282 C C . LYS D 1 30 ? 6.942 7.816 47.741 1.00 18.39 30 LYS D C 1
ATOM 3283 O O . LYS D 1 30 ? 6.033 7.632 48.550 1.00 17.80 30 LYS D O 1
ATOM 3289 N N . VAL D 1 31 ? 6.932 7.305 46.516 1.00 17.51 31 VAL D N 1
ATOM 3290 C CA . VAL D 1 31 ? 5.818 6.503 46.038 1.00 16.25 31 VAL D CA 1
ATOM 3291 C C . VAL D 1 31 ? 6.180 5.042 45.822 1.00 17.06 31 VAL D C 1
ATOM 3292 O O . VAL D 1 31 ? 7.168 4.731 45.163 1.00 17.74 31 VAL D O 1
ATOM 3296 N N . LYS D 1 32 ? 5.368 4.152 46.382 1.00 16.07 32 LYS D N 1
ATOM 3297 C CA . LYS D 1 32 ? 5.583 2.723 46.223 1.00 16.42 32 LYS D CA 1
ATOM 3298 C C . LYS D 1 32 ? 4.412 2.149 45.434 1.00 16.18 32 LYS D C 1
ATOM 3299 O O . LYS D 1 32 ? 3.250 2.357 45.787 1.00 16.16 32 LYS D O 1
ATOM 3305 N N . VAL D 1 33 ? 4.720 1.445 44.352 1.00 16.11 33 VAL D N 1
ATOM 3306 C CA . VAL D 1 33 ? 3.689 0.834 43.529 1.00 16.13 33 VAL D CA 1
ATOM 3307 C C . VAL D 1 33 ? 4.019 -0.641 43.384 1.00 16.58 33 VAL D C 1
ATOM 3308 O O . VAL D 1 33 ? 5.158 -1.002 43.098 1.00 15.87 33 VAL D O 1
ATOM 3312 N N . GLN D 1 34 ? 3.028 -1.499 43.584 1.00 17.12 34 GLN D N 1
ATOM 3313 C CA . GLN D 1 34 ? 3.277 -2.925 43.466 1.00 19.32 34 GLN D CA 1
ATOM 3314 C C . GLN D 1 34 ? 2.069 -3.706 42.984 1.00 18.91 34 GLN D C 1
ATOM 3315 O O . GLN D 1 34 ? 0.924 -3.324 43.226 1.00 18.38 34 GLN D O 1
ATOM 3321 N N . VAL D 1 35 ? 2.347 -4.798 42.282 1.00 18.59 35 VAL D N 1
ATOM 3322 C CA . VAL D 1 35 ? 1.313 -5.678 41.769 1.00 19.24 35 VAL D CA 1
ATOM 3323 C C . VAL D 1 35 ? 1.445 -6.966 42.570 1.00 21.08 35 VAL D C 1
ATOM 3324 O O . VAL D 1 35 ? 2.536 -7.521 42.674 1.00 20.18 35 VAL D O 1
ATOM 3328 N N . GLY D 1 36 ? 0.344 -7.425 43.154 1.00 23.66 36 GLY D N 1
ATOM 3329 C CA . GLY D 1 36 ? 0.388 -8.649 43.933 1.00 27.34 36 GLY D CA 1
ATOM 3330 C C . GLY D 1 36 ? 0.521 -8.404 45.422 1.00 29.86 36 GLY D C 1
ATOM 3331 O O . GLY D 1 36 ? 1.172 -9.174 46.130 1.00 30.19 36 GLY D O 1
ATOM 3332 N N . LYS D 1 37 ? -0.096 -7.328 45.899 1.00 32.68 37 LYS D N 1
ATOM 3333 C CA . LYS D 1 37 ? -0.056 -6.976 47.314 1.00 35.70 37 LYS D CA 1
ATOM 3334 C C . LYS D 1 37 ? -0.780 -8.034 48.140 1.00 36.62 37 LYS D C 1
ATOM 3335 O O . LYS D 1 37 ? -0.166 -8.740 48.940 1.00 37.24 37 LYS D O 1
ATOM 3341 N N . GLU D 1 38 ? -2.091 -8.134 47.941 1.00 37.65 38 GLU D N 1
ATOM 3342 C CA . GLU D 1 38 ? -2.904 -9.105 48.663 1.00 38.54 38 GLU D CA 1
ATOM 3343 C C . GLU D 1 38 ? -2.641 -10.505 48.121 1.00 38.33 38 GLU D C 1
ATOM 3344 O O . GLU D 1 38 ? -2.354 -11.434 48.878 1.00 38.85 38 GLU D O 1
ATOM 3350 N N . ILE D 1 39 ? -2.743 -10.646 46.803 1.00 37.29 39 ILE D N 1
ATOM 3351 C CA . ILE D 1 39 ? -2.514 -11.927 46.146 1.00 35.74 39 ILE D CA 1
ATOM 3352 C C . ILE D 1 39 ? -1.322 -11.816 45.201 1.00 34.56 39 ILE D C 1
ATOM 3353 O O . ILE D 1 39 ? -1.395 -11.141 44.173 1.00 34.72 39 ILE D O 1
ATOM 3358 N N . PRO D 1 40 ? -0.205 -12.478 45.543 1.00 33.31 40 PRO D N 1
ATOM 3359 C CA . PRO D 1 40 ? 1.014 -12.456 44.725 1.00 31.95 40 PRO D CA 1
ATOM 3360 C C . PRO D 1 40 ? 0.782 -12.903 43.288 1.00 30.69 40 PRO D C 1
ATOM 3361 O O . PRO D 1 40 ? 0.227 -13.975 43.041 1.00 30.84 40 PRO D O 1
ATOM 3365 N N . HIS D 1 41 ? 1.211 -12.073 42.343 1.00 27.85 41 HIS D N 1
ATOM 3366 C CA . HIS D 1 41 ? 1.062 -12.380 40.929 1.00 25.43 41 HIS D CA 1
ATOM 3367 C C . HIS D 1 41 ? 2.191 -13.320 40.530 1.00 22.93 41 HIS D C 1
ATOM 3368 O O . HIS D 1 41 ? 3.311 -13.202 41.026 1.00 22.60 41 HIS D O 1
ATOM 3375 N N . PRO D 1 42 ? 1.908 -14.282 39.642 1.00 21.31 42 PRO D N 1
ATOM 3376 C CA . PRO D 1 42 ? 2.982 -15.193 39.244 1.00 19.85 42 PRO D CA 1
ATOM 3377 C C . PRO D 1 42 ? 4.131 -14.430 38.598 1.00 18.89 42 PRO D C 1
ATOM 3378 O O . PRO D 1 42 ? 3.930 -13.373 38.002 1.00 19.27 42 PRO D O 1
ATOM 3382 N N . ASN D 1 43 ? 5.338 -14.955 38.747 1.00 16.46 43 ASN D N 1
ATOM 3383 C CA . ASN D 1 43 ? 6.506 -14.351 38.129 1.00 15.14 43 ASN D CA 1
ATOM 3384 C C . ASN D 1 43 ? 7.296 -15.494 37.528 1.00 14.57 43 ASN D C 1
ATOM 3385 O O . ASN D 1 43 ? 8.287 -15.953 38.092 1.00 15.41 43 ASN D O 1
ATOM 3390 N N . THR D 1 44 ? 6.817 -15.971 36.386 1.00 12.91 44 THR D N 1
ATOM 3391 C CA . THR D 1 44 ? 7.460 -17.066 35.684 1.00 11.51 44 THR D CA 1
ATOM 3392 C C . THR D 1 44 ? 7.881 -16.573 34.314 1.00 10.23 44 THR D C 1
ATOM 3393 O O . THR D 1 44 ? 7.509 -15.477 33.894 1.00 10.70 44 THR D O 1
ATOM 3397 N N . THR D 1 45 ? 8.661 -17.389 33.620 1.00 9.85 45 THR D N 1
ATOM 3398 C CA . THR D 1 45 ? 9.127 -17.032 32.292 1.00 10.17 45 THR D CA 1
ATOM 3399 C C . THR D 1 45 ? 7.935 -16.859 31.358 1.00 10.46 45 THR D C 1
ATOM 3400 O O . THR D 1 45 ? 7.959 -16.028 30.451 1.00 11.85 45 THR D O 1
ATOM 3404 N N . GLU D 1 46 ? 6.882 -17.631 31.609 1.00 11.74 46 GLU D N 1
ATOM 3405 C CA . GLU D 1 46 ? 5.683 -17.597 30.783 1.00 12.51 46 GLU D CA 1
ATOM 3406 C C . GLU D 1 46 ? 4.649 -16.541 31.167 1.00 12.23 46 GLU D C 1
ATOM 3407 O O . GLU D 1 46 ? 3.887 -16.076 30.320 1.00 12.04 46 GLU D O 1
ATOM 3413 N N . HIS D 1 47 ? 4.630 -16.160 32.439 1.00 11.60 47 HIS D N 1
ATOM 3414 C CA . HIS D 1 47 ? 3.634 -15.219 32.936 1.00 11.73 47 HIS D CA 1
ATOM 3415 C C . HIS D 1 47 ? 4.242 -14.285 33.981 1.00 11.72 47 HIS D C 1
ATOM 3416 O O . HIS D 1 47 ? 4.615 -14.730 35.062 1.00 11.95 47 HIS D O 1
ATOM 3423 N N . HIS D 1 48 ? 4.333 -12.993 33.668 1.00 11.22 48 HIS D N 1
ATOM 3424 C CA . HIS D 1 48 ? 4.930 -12.044 34.606 1.00 10.14 48 HIS D CA 1
ATOM 3425 C C . HIS D 1 48 ? 4.564 -10.592 34.331 1.00 8.90 48 HIS D C 1
ATOM 3426 O O . HIS D 1 48 ? 4.089 -10.250 33.249 1.00 10.50 48 HIS D O 1
ATOM 3433 N N . ILE D 1 49 ? 4.795 -9.741 35.327 1.00 9.60 49 ILE D N 1
ATOM 3434 C CA . ILE D 1 49 ? 4.549 -8.311 35.195 1.00 9.34 49 ILE D CA 1
ATOM 3435 C C . ILE D 1 49 ? 5.836 -7.738 34.594 1.00 10.16 49 ILE D C 1
ATOM 3436 O O . ILE D 1 49 ? 6.922 -7.920 35.150 1.00 10.04 49 ILE D O 1
ATOM 3441 N N . ARG D 1 50 ? 5.711 -7.051 33.463 1.00 9.21 50 ARG D N 1
ATOM 3442 C CA . ARG D 1 50 ? 6.866 -6.488 32.771 1.00 10.57 50 ARG D CA 1
ATOM 3443 C C . ARG D 1 50 ? 7.362 -5.152 33.305 1.00 10.58 50 ARG D C 1
ATOM 3444 O O . ARG D 1 50 ? 8.571 -4.895 33.326 1.00 9.82 50 ARG D O 1
ATOM 3452 N N . TYR D 1 51 ? 6.433 -4.292 33.713 1.00 9.08 51 TYR D N 1
ATOM 3453 C CA . TYR D 1 51 ? 6.803 -2.972 34.206 1.00 9.75 51 TYR D CA 1
ATOM 3454 C C . TYR D 1 51 ? 5.662 -2.256 34.904 1.00 10.33 51 TYR D C 1
ATOM 3455 O O . TYR D 1 51 ? 4.502 -2.665 34.815 1.00 9.92 51 TYR D O 1
ATOM 3464 N N . ILE D 1 52 ? 6.015 -1.176 35.594 1.00 10.01 52 ILE D N 1
ATOM 3465 C CA . ILE D 1 52 ? 5.052 -0.324 36.277 1.00 10.27 52 ILE D CA 1
ATOM 3466 C C . ILE D 1 52 ? 5.490 1.103 35.974 1.00 9.94 52 ILE D C 1
ATOM 3467 O O . ILE D 1 52 ? 6.671 1.433 36.081 1.00 9.84 52 ILE D O 1
ATOM 3472 N N . GLU D 1 53 ? 4.546 1.941 35.572 1.00 9.96 53 GLU D N 1
ATOM 3473 C CA . GLU D 1 53 ? 4.857 3.333 35.278 1.00 10.41 53 GLU D CA 1
ATOM 3474 C C . GLU D 1 53 ? 4.031 4.217 36.191 1.00 9.69 53 GLU D C 1
ATOM 3475 O O . GLU D 1 53 ? 2.907 3.867 36.552 1.00 11.01 53 GLU D O 1
ATOM 3481 N N . LEU D 1 54 ? 4.597 5.359 36.565 1.00 9.00 54 LEU D N 1
ATOM 3482 C CA . LEU D 1 54 ? 3.918 6.307 37.435 1.00 9.29 54 LEU D CA 1
ATOM 3483 C C . LEU D 1 54 ? 3.751 7.635 36.712 1.00 9.20 54 LEU D C 1
ATOM 3484 O O . LEU D 1 54 ? 4.688 8.129 36.077 1.00 8.79 54 LEU D O 1
ATOM 3489 N N . TYR D 1 55 ? 2.550 8.199 36.806 1.00 8.69 55 TYR D N 1
ATOM 3490 C CA . TYR D 1 55 ? 2.231 9.475 36.174 1.00 9.37 55 TYR D CA 1
ATOM 3491 C C . TYR D 1 55 ? 1.684 10.438 37.222 1.00 10.50 55 TYR D C 1
ATOM 3492 O O . TYR D 1 55 ? 1.143 10.012 38.248 1.00 9.92 55 TYR D O 1
ATOM 3501 N N . PHE D 1 56 ? 1.817 11.734 36.958 1.00 10.48 56 PHE D N 1
ATOM 3502 C CA . PHE D 1 56 ? 1.341 12.755 37.883 1.00 11.79 56 PHE D CA 1
ATOM 3503 C C . PHE D 1 56 ? 0.675 13.908 37.143 1.00 12.04 56 PHE D C 1
ATOM 3504 O O . PHE D 1 56 ? 1.285 14.544 36.282 1.00 11.81 56 PHE D O 1
ATOM 3512 N N . LEU D 1 57 ? -0.591 14.156 37.459 1.00 12.09 57 LEU D N 1
ATOM 3513 C CA . LEU D 1 57 ? -1.307 15.271 36.860 1.00 12.80 57 LEU D CA 1
ATOM 3514 C C . LEU D 1 57 ? -1.561 16.246 37.998 1.00 12.74 57 LEU D C 1
ATOM 3515 O O . LEU D 1 57 ? -2.431 16.014 38.840 1.00 14.31 57 LEU D O 1
ATOM 3520 N N . PRO D 1 58 ? -0.786 17.340 38.054 1.00 14.15 58 PRO D N 1
ATOM 3521 C CA . PRO D 1 58 ? -0.954 18.338 39.118 1.00 14.27 58 PRO D CA 1
ATOM 3522 C C . PRO D 1 58 ? -2.361 18.926 39.106 1.00 15.33 58 PRO D C 1
ATOM 3523 O O . PRO D 1 58 ? -2.956 19.105 38.045 1.00 14.98 58 PRO D O 1
ATOM 3527 N N . GLU D 1 59 ? -2.890 19.215 40.290 1.00 16.35 59 GLU D N 1
ATOM 3528 C CA . GLU D 1 59 ? -4.233 19.771 40.407 1.00 19.55 59 GLU D CA 1
ATOM 3529 C C . GLU D 1 59 ? -4.416 21.034 39.572 1.00 18.60 59 GLU D C 1
ATOM 3530 O O . GLU D 1 59 ? -3.598 21.955 39.628 1.00 18.54 59 GLU D O 1
ATOM 3536 N N . GLY D 1 60 ? -5.492 21.057 38.791 1.00 19.72 60 GLY D N 1
ATOM 3537 C CA . GLY D 1 60 ? -5.794 22.210 37.962 1.00 20.09 60 GLY D CA 1
ATOM 3538 C C . GLY D 1 60 ? -5.015 22.347 36.669 1.00 20.05 60 GLY D C 1
ATOM 3539 O O . GLY D 1 60 ? -5.237 23.300 35.922 1.00 22.06 60 GLY D O 1
ATOM 3540 N N . GLU D 1 61 ? -4.111 21.412 36.388 1.00 19.31 61 GLU D N 1
ATOM 3541 C CA . GLU D 1 61 ? -3.317 21.492 35.164 1.00 17.54 61 GLU D CA 1
ATOM 3542 C C . GLU D 1 61 ? -3.881 20.635 34.031 1.00 18.33 61 GLU D C 1
ATOM 3543 O O . GLU D 1 61 ? -4.716 19.758 34.259 1.00 18.14 61 GLU D O 1
ATOM 3549 N N . ASN D 1 62 ? -3.421 20.901 32.811 1.00 17.58 62 ASN D N 1
ATOM 3550 C CA . ASN D 1 62 ? -3.905 20.200 31.624 1.00 18.73 62 ASN D CA 1
ATOM 3551 C C . ASN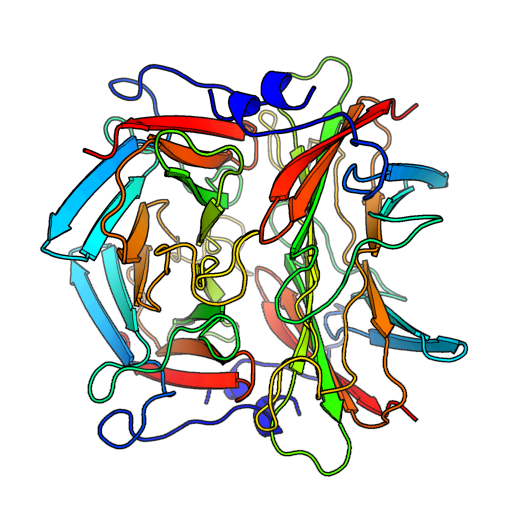 D 1 62 ? -3.079 19.023 31.127 1.00 16.88 62 ASN D C 1
ATOM 3552 O O . ASN D 1 62 ? -3.606 18.162 30.423 1.00 16.15 62 ASN D O 1
ATOM 3557 N N . PHE D 1 63 ? -1.794 18.987 31.465 1.00 15.08 63 PHE D N 1
ATOM 3558 C CA . PHE D 1 63 ? -0.941 17.920 30.957 1.00 14.29 63 PHE D CA 1
ATOM 3559 C C . PHE D 1 63 ? -0.288 17.026 31.997 1.00 13.15 63 PHE D C 1
ATOM 3560 O O . PHE D 1 63 ? 0.367 17.495 32.928 1.00 13.68 63 PHE D O 1
ATOM 3568 N N . VAL D 1 64 ? -0.462 15.723 31.812 1.00 12.61 64 VAL D N 1
ATOM 3569 C CA . VAL D 1 64 ? 0.102 14.745 32.726 1.00 12.19 64 VAL D CA 1
ATOM 3570 C C . VAL D 1 64 ? 1.600 14.592 32.491 1.00 11.79 64 VAL D C 1
ATOM 3571 O O . VAL D 1 64 ? 2.089 14.762 31.369 1.00 12.16 64 VAL D O 1
ATOM 3575 N N . TYR D 1 65 ? 2.322 14.296 33.563 1.00 10.19 65 TYR D N 1
ATOM 3576 C CA . TYR D 1 65 ? 3.762 14.089 33.488 1.00 8.40 65 TYR D CA 1
ATOM 3577 C C . TYR D 1 65 ? 4.087 12.648 33.832 1.00 9.57 65 TYR D C 1
ATOM 3578 O O . TYR D 1 65 ? 3.518 12.079 34.771 1.00 9.80 65 TYR D O 1
ATOM 3587 N N . GLN D 1 66 ? 4.990 12.049 33.067 1.00 9.34 66 GLN D N 1
ATOM 3588 C CA . GLN D 1 66 ? 5.419 10.700 33.380 1.00 8.95 66 GLN D CA 1
ATOM 3589 C C . GLN D 1 66 ? 6.516 10.921 34.420 1.00 9.95 66 GLN D C 1
ATOM 3590 O O . GLN D 1 66 ? 7.493 11.627 34.155 1.00 10.31 66 GLN D O 1
ATOM 3596 N N . VAL D 1 67 ? 6.338 10.355 35.611 1.00 9.98 67 VAL D N 1
ATOM 3597 C CA . VAL D 1 67 ? 7.315 10.503 36.688 1.00 11.72 67 VAL D CA 1
ATOM 3598 C C . VAL D 1 67 ? 8.440 9.493 36.529 1.00 11.31 67 VAL D C 1
ATOM 3599 O O . VAL D 1 67 ? 9.614 9.804 36.735 1.00 10.85 67 VAL D O 1
ATOM 3603 N N . GLY D 1 68 ? 8.078 8.273 36.163 1.00 10.78 68 GLY D N 1
ATOM 3604 C CA . GLY D 1 68 ? 9.096 7.264 35.984 1.00 9.91 68 GLY D CA 1
ATOM 3605 C C . GLY D 1 68 ? 8.557 5.966 35.431 1.00 10.29 68 GLY D C 1
ATOM 3606 O O . GLY D 1 68 ? 7.351 5.787 35.270 1.00 10.93 68 GLY D O 1
ATOM 3607 N N . ARG D 1 69 ? 9.476 5.059 35.138 1.00 10.53 69 ARG D N 1
ATOM 3608 C CA . ARG D 1 69 ? 9.132 3.753 34.605 1.00 10.69 69 ARG D CA 1
ATOM 3609 C C . ARG D 1 69 ? 10.102 2.752 35.205 1.00 11.05 69 ARG D C 1
ATOM 3610 O O . ARG D 1 69 ? 11.310 2.981 35.216 1.00 11.13 69 ARG D O 1
ATOM 3618 N N . VAL D 1 70 ? 9.572 1.657 35.738 1.00 10.53 70 VAL D N 1
ATOM 3619 C CA . VAL D 1 70 ? 10.423 0.623 36.304 1.00 10.19 70 VAL D CA 1
ATOM 3620 C C . VAL D 1 70 ? 10.136 -0.659 35.549 1.00 9.79 70 VAL D C 1
ATOM 3621 O O . VAL D 1 70 ? 8.989 -1.118 35.496 1.00 9.15 70 VAL D O 1
ATOM 3625 N N . GLU D 1 71 ? 11.178 -1.219 34.945 1.00 8.87 71 GLU D N 1
ATOM 3626 C CA . GLU D 1 71 ? 11.046 -2.459 34.191 1.00 10.10 71 GLU D CA 1
ATOM 3627 C C . GLU D 1 71 ? 11.614 -3.616 35.000 1.00 9.94 71 GLU D C 1
ATOM 3628 O O . GLU D 1 71 ? 12.740 -3.538 35.496 1.00 11.82 71 GLU D O 1
ATOM 3634 N N . PHE D 1 72 ? 10.827 -4.680 35.130 1.00 10.06 72 PHE D N 1
ATOM 3635 C CA . PHE D 1 72 ? 11.242 -5.881 35.855 1.00 9.76 72 PHE D CA 1
ATOM 3636 C C . PHE D 1 72 ? 11.653 -6.838 34.738 1.00 9.46 72 PHE D C 1
ATOM 3637 O O . PHE D 1 72 ? 10.811 -7.412 34.063 1.00 9.67 72 PHE D O 1
ATOM 3645 N N . THR D 1 73 ? 12.960 -7.024 34.577 1.00 9.57 73 THR D N 1
ATOM 3646 C CA . THR D 1 73 ? 13.473 -7.809 33.459 1.00 9.02 73 THR D CA 1
ATOM 3647 C C . THR D 1 73 ? 13.968 -9.245 33.633 1.00 8.93 73 THR D C 1
ATOM 3648 O O . THR D 1 73 ? 14.328 -9.887 32.640 1.00 10.53 73 THR D O 1
ATOM 3652 N N . ALA D 1 74 ? 14.006 -9.759 34.858 1.00 8.59 74 ALA D N 1
ATOM 3653 C CA . ALA D 1 74 ? 14.450 -11.131 35.080 1.00 8.18 74 ALA D CA 1
ATOM 3654 C C . ALA D 1 74 ? 13.239 -11.982 35.441 1.00 9.41 74 ALA D C 1
ATOM 3655 O O . ALA D 1 74 ? 12.492 -11.646 36.373 1.00 8.86 74 ALA D O 1
ATOM 3657 N N . HIS D 1 75 ? 13.037 -13.075 34.708 1.00 8.45 75 HIS D N 1
ATOM 3658 C CA . HIS D 1 75 ? 11.883 -13.940 34.963 1.00 8.86 75 HIS D CA 1
ATOM 3659 C C . HIS D 1 75 ? 12.176 -15.442 34.922 1.00 8.03 75 HIS D C 1
ATOM 3660 O O . HIS D 1 75 ? 11.340 -16.235 34.469 1.00 8.32 75 HIS D O 1
ATOM 3667 N N . GLY D 1 76 ? 13.353 -15.825 35.420 1.00 8.70 76 GLY D N 1
ATOM 3668 C CA . GLY D 1 76 ? 13.728 -17.239 35.488 1.00 8.88 76 GLY D CA 1
ATOM 3669 C C . GLY D 1 76 ? 14.346 -17.848 34.247 1.00 9.99 76 GLY D C 1
ATOM 3670 O O . GLY D 1 76 ? 14.901 -18.945 34.307 1.00 9.90 76 GLY D O 1
ATOM 3671 N N . GLU D 1 77 ? 14.249 -17.153 33.120 1.00 9.47 77 GLU D N 1
ATOM 3672 C CA . GLU D 1 77 ? 14.802 -17.662 31.866 1.00 10.36 77 GLU D CA 1
ATOM 3673 C C . GLU D 1 77 ? 16.302 -17.942 31.961 1.00 9.73 77 GLU D C 1
ATOM 3674 O O . GLU D 1 77 ? 17.042 -17.193 32.589 1.00 9.34 77 GLU D O 1
ATOM 3680 N N . SER D 1 78 ? 16.746 -19.021 31.324 1.00 11.24 78 SER D N 1
ATOM 3681 C CA . SER D 1 78 ? 18.164 -19.370 31.310 1.00 9.64 78 SER D CA 1
ATOM 3682 C C . SER D 1 78 ? 18.418 -20.395 30.212 1.00 10.72 78 SER D C 1
ATOM 3683 O O . SER D 1 78 ? 17.477 -20.914 29.612 1.00 11.06 78 SER D O 1
ATOM 3686 N N . VAL D 1 79 ? 19.689 -20.670 29.942 1.00 10.99 79 VAL D N 1
ATOM 3687 C CA . VAL D 1 79 ? 20.054 -21.637 28.913 1.00 12.23 79 VAL D CA 1
ATOM 3688 C C . VAL D 1 79 ? 19.619 -23.041 29.309 1.00 12.63 79 VAL D C 1
ATOM 3689 O O . VAL D 1 79 ? 19.655 -23.960 28.495 1.00 13.67 79 VAL D O 1
ATOM 3693 N N . ASN D 1 80 ? 19.210 -23.209 30.562 1.00 13.58 80 ASN D N 1
ATOM 3694 C CA . ASN D 1 80 ? 18.768 -24.512 31.043 1.00 14.14 80 ASN D CA 1
ATOM 3695 C C . ASN D 1 80 ? 17.259 -24.663 30.887 1.00 13.64 80 ASN D C 1
ATOM 3696 O O . ASN D 1 80 ? 16.693 -25.699 31.228 1.00 14.21 80 ASN D O 1
ATOM 3701 N N . GLY D 1 81 ? 16.612 -23.623 30.369 1.00 13.07 81 GLY D N 1
ATOM 3702 C CA . GLY D 1 81 ? 15.176 -23.673 30.171 1.00 11.29 81 GLY D CA 1
ATOM 3703 C C . GLY D 1 81 ? 14.409 -22.617 30.942 1.00 12.44 81 GLY D C 1
ATOM 3704 O O . GLY D 1 81 ? 14.991 -21.869 31.731 1.00 11.34 81 GLY D O 1
ATOM 3705 N N . PRO D 1 82 ? 13.087 -22.533 30.739 1.00 11.14 82 PRO D N 1
ATOM 3706 C CA . PRO D 1 82 ? 12.289 -21.533 31.455 1.00 11.17 82 PRO D CA 1
ATOM 3707 C C . PRO D 1 82 ? 12.261 -21.844 32.945 1.00 10.94 82 PRO D C 1
ATOM 3708 O O . PRO D 1 82 ? 12.254 -23.011 33.338 1.00 10.46 82 PRO D O 1
ATOM 3712 N N . ASN D 1 83 ? 12.261 -20.799 33.765 1.00 10.95 83 ASN D N 1
ATOM 3713 C CA . ASN D 1 83 ? 12.208 -20.951 35.216 1.00 10.57 83 ASN D CA 1
ATOM 3714 C C . ASN D 1 83 ? 13.340 -21.774 35.828 1.00 11.18 83 ASN D C 1
ATOM 3715 O O . ASN D 1 83 ? 13.108 -22.566 36.744 1.00 12.92 83 ASN D O 1
ATOM 3720 N N . THR D 1 84 ? 14.564 -21.565 35.351 1.00 11.78 84 THR D N 1
ATOM 3721 C CA . THR D 1 84 ? 15.713 -22.308 35.868 1.00 12.40 84 THR D CA 1
ATOM 3722 C C . THR D 1 84 ? 16.880 -21.437 36.341 1.00 12.68 84 THR D C 1
ATOM 3723 O O . THR D 1 84 ? 17.848 -21.950 36.899 1.00 13.46 84 THR D O 1
ATOM 3727 N N . SER D 1 85 ? 16.798 -20.129 36.128 1.00 11.60 85 SER D N 1
ATOM 3728 C CA . SER D 1 85 ? 17.890 -19.241 36.518 1.00 11.10 85 SER D CA 1
ATOM 3729 C C . SER D 1 85 ? 17.949 -18.903 38.000 1.00 10.92 85 SER D C 1
ATOM 3730 O O . SER D 1 85 ? 19.008 -18.547 38.515 1.00 12.05 85 SER D O 1
ATOM 3733 N N . ASP D 1 86 ? 16.810 -19.010 38.673 1.00 12.86 86 ASP D N 1
ATOM 3734 C CA . ASP D 1 86 ? 16.699 -18.652 40.085 1.00 11.33 86 ASP D CA 1
ATOM 3735 C C . ASP D 1 86 ? 16.932 -17.157 40.240 1.00 12.15 86 ASP D C 1
ATOM 3736 O O . ASP D 1 86 ? 17.394 -16.695 41.279 1.00 12.93 86 ASP D O 1
ATOM 3741 N N . VAL D 1 87 ? 16.625 -16.402 39.189 1.00 11.51 87 VAL D N 1
ATOM 3742 C CA . VAL D 1 87 ? 16.770 -14.952 39.225 1.00 11.15 87 VAL D CA 1
ATOM 3743 C C . VAL D 1 87 ? 15.462 -14.351 38.728 1.00 11.49 87 VAL D C 1
ATOM 3744 O O . VAL D 1 87 ? 15.114 -14.478 37.551 1.00 10.90 87 VAL D O 1
ATOM 3748 N N . TYR D 1 88 ? 14.736 -13.710 39.639 1.00 12.06 88 TYR D N 1
ATOM 3749 C CA . TYR D 1 88 ? 13.455 -13.096 39.311 1.00 11.51 88 TYR D CA 1
ATOM 3750 C C . TYR D 1 88 ? 13.368 -11.692 39.884 1.00 11.86 88 TYR D C 1
ATOM 3751 O O . TYR D 1 88 ? 13.834 -11.432 40.994 1.00 14.03 88 TYR D O 1
ATOM 3760 N N . THR D 1 89 ? 12.773 -10.785 39.119 1.00 11.19 89 THR D N 1
ATOM 3761 C CA . THR D 1 89 ? 12.607 -9.413 39.571 1.00 9.77 89 THR D CA 1
ATOM 3762 C C . THR D 1 89 ? 11.146 -9.235 39.958 1.00 11.06 89 THR D C 1
ATOM 3763 O O . THR D 1 89 ? 10.252 -9.379 39.122 1.00 11.36 89 THR D O 1
ATOM 3767 N N . GLU D 1 90 ? 10.911 -8.929 41.231 1.00 10.47 90 GLU D N 1
ATOM 3768 C CA . GLU D 1 90 ? 9.557 -8.751 41.737 1.00 11.57 90 GLU D CA 1
ATOM 3769 C C . GLU D 1 90 ? 8.962 -7.426 41.282 1.00 10.79 90 GLU D C 1
ATOM 3770 O O . GLU D 1 90 ? 9.664 -6.418 41.202 1.00 9.66 90 GLU D O 1
ATOM 3776 N N . PRO D 1 91 ? 7.651 -7.411 40.997 1.00 11.37 91 PRO D N 1
ATOM 3777 C CA . PRO D 1 91 ? 6.978 -6.193 40.543 1.00 11.02 91 PRO D CA 1
ATOM 3778 C C . PRO D 1 91 ? 6.688 -5.179 41.643 1.00 12.70 91 PRO D C 1
ATOM 3779 O O . PRO D 1 91 ? 5.529 -4.912 41.978 1.00 12.48 91 PRO D O 1
ATOM 3783 N N . ILE D 1 92 ? 7.757 -4.620 42.198 1.00 12.42 92 ILE D N 1
ATOM 3784 C CA . ILE D 1 92 ? 7.659 -3.606 43.237 1.00 14.28 92 ILE D CA 1
ATOM 3785 C C . ILE D 1 92 ? 8.461 -2.420 42.720 1.00 14.77 92 ILE D C 1
ATOM 3786 O O . ILE D 1 92 ? 9.651 -2.548 42.425 1.00 14.20 92 ILE D O 1
ATOM 3791 N N . ALA D 1 93 ? 7.800 -1.275 42.597 1.00 14.91 93 ALA D N 1
ATOM 3792 C CA . ALA D 1 93 ? 8.444 -0.075 42.086 1.00 16.47 93 ALA D CA 1
ATOM 3793 C C . ALA D 1 93 ? 8.441 1.061 43.096 1.00 18.09 93 ALA D C 1
ATOM 3794 O O . ALA D 1 93 ? 7.432 1.321 43.752 1.00 19.58 93 ALA D O 1
ATOM 3796 N N . TYR D 1 94 ? 9.580 1.735 43.210 1.00 17.39 94 TYR D N 1
ATOM 3797 C CA . TYR D 1 94 ? 9.728 2.863 44.119 1.00 17.60 94 TYR D CA 1
ATOM 3798 C C . TYR D 1 94 ? 10.122 4.095 43.305 1.00 16.98 94 TYR D C 1
ATOM 3799 O O . TYR D 1 94 ? 10.981 4.016 42.427 1.00 16.57 94 TYR D O 1
ATOM 3808 N N . PHE D 1 95 ? 9.482 5.225 43.586 1.00 15.25 95 PHE D N 1
ATOM 3809 C CA . PHE D 1 95 ? 9.787 6.467 42.883 1.00 15.64 95 PHE D CA 1
ATOM 3810 C C . PHE D 1 95 ? 9.967 7.595 43.891 1.00 15.97 95 PHE D C 1
ATOM 3811 O O . PHE D 1 95 ? 9.164 7.740 44.813 1.00 15.94 95 PHE D O 1
ATOM 3819 N N . VAL D 1 96 ? 11.016 8.392 43.719 1.00 15.64 96 VAL D N 1
ATOM 3820 C CA . VAL D 1 96 ? 11.242 9.526 44.608 1.00 16.65 96 VAL D CA 1
ATOM 3821 C C . VAL D 1 96 ? 10.937 10.766 43.782 1.00 17.55 96 VAL D C 1
ATOM 3822 O O . VAL D 1 96 ? 11.714 11.161 42.910 1.00 18.12 96 VAL D O 1
ATOM 3826 N N . LEU D 1 97 ? 9.779 11.355 44.056 1.00 17.94 97 LEU D N 1
ATOM 3827 C CA . LEU D 1 97 ? 9.304 12.532 43.346 1.00 18.28 97 LEU D CA 1
ATOM 3828 C C . LEU D 1 97 ? 9.507 13.801 44.161 1.00 19.35 97 LEU D C 1
ATOM 3829 O O . LEU D 1 97 ? 9.082 13.883 45.313 1.00 20.48 97 LEU D O 1
ATOM 3834 N N . LYS D 1 98 ? 10.164 14.785 43.558 1.00 17.91 98 LYS D N 1
ATOM 3835 C CA . LYS D 1 98 ? 10.406 16.059 44.221 1.00 17.64 98 LYS D CA 1
ATOM 3836 C C . LYS D 1 98 ? 9.393 17.068 43.700 1.00 17.36 98 LYS D C 1
ATOM 3837 O O . LYS D 1 98 ? 9.486 17.515 42.555 1.00 16.25 98 LYS D O 1
ATOM 3843 N N . THR D 1 99 ? 8.421 17.415 44.537 1.00 15.93 99 THR D N 1
ATOM 3844 C CA . THR D 1 99 ? 7.391 18.372 44.154 1.00 16.96 99 THR D CA 1
ATOM 3845 C C . THR D 1 99 ? 6.620 18.863 45.369 1.00 17.20 99 THR D C 1
ATOM 3846 O O . THR D 1 99 ? 6.502 18.152 46.365 1.00 18.11 99 THR D O 1
ATOM 3850 N N . LYS D 1 100 ? 6.106 20.084 45.286 1.00 17.77 100 LYS D N 1
ATOM 3851 C CA . LYS D 1 100 ? 5.318 20.645 46.374 1.00 18.01 100 LYS D CA 1
ATOM 3852 C C . LYS D 1 100 ? 3.878 20.731 45.896 1.00 17.98 100 LYS D C 1
ATOM 3853 O O . LYS D 1 100 ? 2.988 21.163 46.627 1.00 19.06 100 LYS D O 1
ATOM 3859 N N . LYS D 1 101 ? 3.653 20.301 44.659 1.00 16.32 101 LYS D N 1
ATOM 3860 C CA . LYS D 1 101 ? 2.315 20.327 44.086 1.00 15.08 101 LYS D CA 1
ATOM 3861 C C . LYS D 1 101 ? 1.487 19.143 44.564 1.00 15.41 101 LYS D C 1
ATOM 3862 O O . LYS D 1 101 ? 2.016 18.156 45.075 1.00 15.65 101 LYS D O 1
ATOM 3868 N N . LYS D 1 102 ? 0.178 19.269 44.401 1.00 16.77 102 LYS D N 1
ATOM 3869 C CA . LYS D 1 102 ? -0.758 18.223 44.770 1.00 18.29 102 LYS D CA 1
ATOM 3870 C C . LYS D 1 102 ? -1.467 17.845 43.480 1.00 17.17 102 LYS D C 1
ATOM 3871 O O . LYS D 1 102 ? -1.359 18.555 42.481 1.00 17.30 102 LYS D O 1
ATOM 3877 N N . GLY D 1 103 ? -2.181 16.728 43.491 1.00 16.12 103 GLY D N 1
ATOM 3878 C CA . GLY D 1 103 ? -2.883 16.319 42.291 1.00 16.64 103 GLY D CA 1
ATOM 3879 C C . GLY D 1 103 ? -3.241 14.851 42.305 1.00 16.65 103 GLY D C 1
ATOM 3880 O O . GLY D 1 103 ? -3.603 14.300 43.343 1.00 16.52 103 GLY D O 1
ATOM 3881 N N . LYS D 1 104 ? -3.133 14.212 41.148 1.00 15.85 104 LYS D N 1
ATOM 3882 C CA . LYS D 1 104 ? -3.463 12.802 41.035 1.00 16.51 104 LYS D CA 1
ATOM 3883 C C . LYS D 1 104 ? -2.296 11.986 40.498 1.00 15.64 104 LYS D C 1
ATOM 3884 O O . LYS D 1 104 ? -1.627 12.389 39.546 1.00 14.57 104 LYS D O 1
ATOM 3890 N N . LEU D 1 105 ? -2.051 10.845 41.132 1.00 14.96 105 LEU D N 1
ATOM 3891 C CA . LEU D 1 105 ? -0.991 9.937 40.715 1.00 15.10 105 LEU D CA 1
ATOM 3892 C C . LEU D 1 105 ? -1.644 8.741 40.033 1.00 14.81 105 LEU D C 1
ATOM 3893 O O . LEU D 1 105 ? -2.602 8.172 40.558 1.00 15.52 105 LEU D O 1
ATOM 3898 N N . TYR D 1 106 ? -1.140 8.373 38.859 1.00 12.69 106 TYR D N 1
ATOM 3899 C CA . TYR D 1 106 ? -1.673 7.232 38.123 1.00 13.02 106 TYR D CA 1
ATOM 3900 C C . TYR D 1 106 ? -0.579 6.192 37.949 1.00 12.38 106 TYR D C 1
ATOM 3901 O O . TYR D 1 106 ? 0.587 6.536 37.755 1.00 12.59 106 TYR D O 1
ATOM 3910 N N . ALA D 1 107 ? -0.961 4.922 38.018 1.00 11.93 107 ALA D N 1
ATOM 3911 C CA . ALA D 1 107 ? -0.015 3.833 37.824 1.00 12.92 107 ALA D CA 1
ATOM 3912 C C . ALA D 1 107 ? -0.525 2.996 36.659 1.00 13.23 107 ALA D C 1
ATOM 3913 O O . ALA D 1 107 ? -1.722 2.710 36.562 1.00 14.39 107 ALA D O 1
ATOM 3915 N N . LEU D 1 108 ? 0.388 2.626 35.768 1.00 12.85 108 LEU D N 1
ATOM 3916 C CA . LEU D 1 108 ? 0.063 1.815 34.604 1.00 12.69 108 LEU D CA 1
ATOM 3917 C C . LEU D 1 108 ? 1.021 0.632 34.623 1.00 13.42 108 LEU D C 1
ATOM 3918 O O . LEU D 1 108 ? 2.238 0.815 34.643 1.00 14.08 108 LEU D O 1
ATOM 3923 N N . SER D 1 109 ? 0.474 -0.579 34.644 1.00 11.34 109 SER D N 1
ATOM 3924 C CA . SER D 1 109 ? 1.304 -1.778 34.666 1.00 12.94 109 SER D CA 1
ATOM 3925 C C . SER D 1 109 ? 0.917 -2.681 33.511 1.00 12.21 109 SER D C 1
ATOM 3926 O O . SER D 1 109 ? -0.218 -2.646 33.034 1.00 13.58 109 SER D O 1
ATOM 3929 N N . TYR D 1 110 ? 1.869 -3.487 33.059 1.00 11.62 110 TYR D N 1
ATOM 3930 C CA . TYR D 1 110 ? 1.629 -4.389 31.948 1.00 11.78 110 TYR D CA 1
ATOM 3931 C C . TYR D 1 110 ? 2.007 -5.820 32.303 1.00 12.54 110 TYR D C 1
ATOM 3932 O O . TYR D 1 110 ? 3.128 -6.079 32.743 1.00 12.98 110 TYR D O 1
ATOM 3941 N N . CYS D 1 111 ? 1.058 -6.734 32.125 1.00 11.88 111 CYS D N 1
ATOM 3942 C CA . CYS D 1 111 ? 1.279 -8.159 32.369 1.00 12.12 111 CYS D CA 1
ATOM 3943 C C . CYS D 1 111 ? 1.532 -8.712 30.974 1.00 11.86 111 CYS D C 1
ATOM 3944 O O . CYS D 1 111 ? 0.849 -8.326 30.028 1.00 10.87 111 CYS D O 1
ATOM 3947 N N . ASN D 1 112 ? 2.501 -9.609 30.830 1.00 9.87 112 ASN D N 1
ATOM 3948 C CA . ASN D 1 112 ? 2.811 -10.115 29.499 1.00 10.22 112 ASN D CA 1
ATOM 3949 C C . ASN D 1 112 ? 1.690 -10.867 28.781 1.00 11.08 112 ASN D C 1
ATOM 3950 O O . ASN D 1 112 ? 1.693 -10.940 27.554 1.00 11.89 112 ASN D O 1
ATOM 3955 N N . ILE D 1 113 ? 0.725 -11.407 29.523 1.00 11.25 113 ILE D N 1
ATOM 3956 C CA . ILE D 1 113 ? -0.384 -12.121 28.885 1.00 12.44 113 ILE D CA 1
ATOM 3957 C C . ILE D 1 113 ? -1.765 -11.599 29.279 1.00 13.31 113 ILE D C 1
ATOM 3958 O O . ILE D 1 113 ? -2.774 -12.009 28.701 1.00 13.07 113 ILE D O 1
ATOM 3963 N N . HIS D 1 114 ? -1.817 -10.691 30.251 1.00 12.85 114 HIS D N 1
ATOM 3964 C CA . HIS D 1 114 ? -3.098 -10.167 30.709 1.00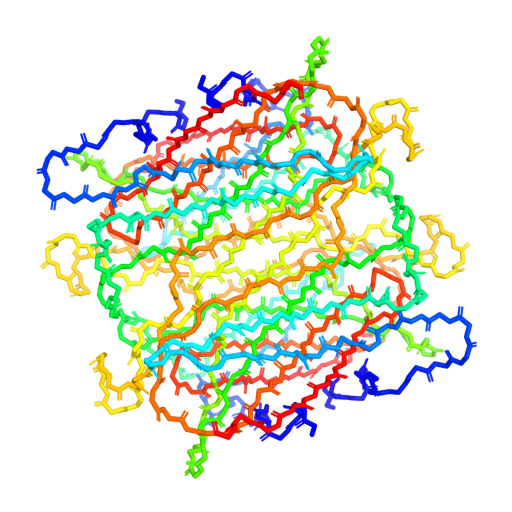 13.61 114 HIS D CA 1
ATOM 3965 C C . HIS D 1 114 ? -3.346 -8.686 30.446 1.00 13.54 114 HIS D C 1
ATOM 3966 O O . HIS D 1 114 ? -4.189 -8.071 31.099 1.00 14.90 114 HIS D O 1
ATOM 3973 N N . GLY D 1 115 ? -2.609 -8.122 29.493 1.00 13.08 115 GLY D N 1
ATOM 3974 C CA . GLY D 1 115 ? -2.795 -6.728 29.127 1.00 12.41 115 GLY D CA 1
ATOM 3975 C C . GLY D 1 115 ? -2.373 -5.647 30.104 1.00 13.27 115 GLY D C 1
ATOM 3976 O O . GLY D 1 115 ? -1.583 -5.879 31.021 1.00 12.30 115 GLY D O 1
ATOM 3977 N N . LEU D 1 116 ? -2.921 -4.451 29.893 1.00 12.64 116 LEU D N 1
ATOM 3978 C CA . LEU D 1 116 ? -2.621 -3.283 30.717 1.00 12.76 116 LEU D CA 1
ATOM 3979 C C . LEU D 1 116 ? -3.571 -3.138 31.898 1.00 13.68 116 LEU D C 1
ATOM 3980 O O . LEU D 1 116 ? -4.760 -3.460 31.801 1.00 14.71 116 LEU D O 1
ATOM 3985 N N . TRP D 1 117 ? -3.032 -2.643 33.009 1.00 13.68 117 TRP D N 1
ATOM 3986 C CA . TRP D 1 117 ? -3.799 -2.438 34.234 1.00 14.79 117 TRP D CA 1
ATOM 3987 C C . TRP D 1 117 ? -3.482 -1.071 34.815 1.00 15.09 117 TRP D C 1
ATOM 3988 O O . TRP D 1 117 ? -2.363 -0.581 34.685 1.00 13.99 117 TRP D O 1
ATOM 3999 N N . GLU D 1 118 ? -4.460 -0.458 35.471 1.00 15.14 118 GLU D N 1
ATOM 4000 C CA . GLU D 1 118 ? -4.242 0.864 36.039 1.00 16.17 118 GLU D CA 1
ATOM 4001 C C . GLU D 1 118 ? -4.836 1.045 37.426 1.00 16.39 118 GLU D C 1
ATOM 4002 O O . GLU D 1 118 ? -5.588 0.208 37.920 1.00 15.63 118 GLU D O 1
ATOM 4008 N N . ASN D 1 119 ? -4.473 2.159 38.045 1.00 17.55 119 ASN D N 1
ATOM 4009 C CA . ASN D 1 119 ? -4.961 2.533 39.362 1.00 17.94 119 ASN D CA 1
ATOM 4010 C C . ASN D 1 119 ? -4.540 3.975 39.566 1.00 18.15 119 ASN D C 1
ATOM 4011 O O . ASN D 1 119 ? -3.690 4.489 38.839 1.00 16.93 119 ASN D O 1
ATOM 4016 N N . GLU D 1 120 ? -5.139 4.636 40.544 1.00 17.48 120 GLU D N 1
ATOM 4017 C CA . GLU D 1 120 ? -4.803 6.023 40.804 1.00 16.91 120 GLU D CA 1
ATOM 4018 C C . GLU D 1 120 ? -5.123 6.376 42.244 1.00 17.11 120 GLU D C 1
ATOM 4019 O O . GLU D 1 120 ? -5.901 5.690 42.907 1.00 18.53 120 GLU D O 1
ATOM 4025 N N . VAL D 1 121 ? -4.507 7.447 42.722 1.00 17.85 121 VAL D N 1
ATOM 4026 C CA . VAL D 1 121 ? -4.727 7.916 44.081 1.00 18.08 121 VAL D CA 1
ATOM 4027 C C . VAL D 1 121 ? -4.472 9.414 44.115 1.00 19.28 121 VAL D C 1
ATOM 4028 O O . VAL D 1 121 ? -3.683 9.938 43.331 1.00 19.07 121 VAL D O 1
ATOM 4032 N N . THR D 1 122 ? -5.156 10.105 45.016 1.00 19.29 122 THR D N 1
ATOM 4033 C CA . THR D 1 122 ? -4.988 11.541 45.140 1.00 19.73 122 THR D CA 1
ATOM 4034 C C . THR D 1 122 ? -3.739 11.845 45.952 1.00 20.16 122 THR D C 1
ATOM 4035 O O . THR D 1 122 ? -3.553 11.314 47.050 1.00 19.52 122 THR D O 1
ATOM 4039 N N . LEU D 1 123 ? -2.871 12.684 45.396 1.00 20.14 123 LEU D N 1
ATOM 4040 C CA . LEU D 1 123 ? -1.659 13.083 46.090 1.00 21.05 123 LEU D CA 1
ATOM 4041 C C . LEU D 1 123 ? -2.030 14.352 46.842 1.00 22.34 123 LEU D C 1
ATOM 4042 O O . LEU D 1 123 ? -2.223 15.408 46.240 1.00 20.35 123 LEU D O 1
ATOM 4047 N N . GLU D 1 124 ? -2.149 14.243 48.159 1.00 24.85 124 GLU D N 1
ATOM 4048 C CA . GLU D 1 124 ? -2.516 15.395 48.967 1.00 29.07 124 GLU D CA 1
ATOM 4049 C C . GLU D 1 124 ? -1.307 16.030 49.637 1.00 29.70 124 GLU D C 1
ATOM 4050 O O . GLU D 1 124 ? -0.195 15.479 49.499 1.00 30.82 124 GLU D O 1
#

Secondary structure (DSSP, 8-state):
-GGGGEE-S-BTTB--SPEEEEEEETTEEEEEEES-SSSPPP-SSSS-EEEEEEEEEETT-S--EEEEEEEE--BS-BTTBTT-S--EE-SEEEEEEE-S--EEEEEEEEETTTEEEEEEEEE-/-GGGGEE---STT-SSSPEEEEEEETTEEEEEEES-SSSPPP-SSSS-EEEEEEEEEETT-SS-EEEEEEEE--BS-BTTBTT-S--EE-SEEEEEEE-S--EEEEEEEEETTTEEEEEEEEE-/-GGGGEE-S-BTTB--SPEEEEEEETTEEEEEEESSSSSPPP-SSSS-EEEEEEEEEETT-S--EEEEEEEE--BS-BTTBTT-S--EE-SEEEEEEE-S--EEEEEEEEETTTEEEEEEEEE-/-GGGGEE---TTT-SSSPEEEEEEETTEEEEEEES-SSSPPP-SSSS-EEEEEEEEEETT-S--EEEEEEEE--BS-BTTBTT-S--EE-SEEEEEEE-S--EEEEEEEEETTTEEEEEEEEE-